Protein AF-0000000081546750 (afdb_homodimer)

InterPro domains:
  IPR004045 Glutathione S-transferase, N-terminal [PF13409] (2-62)
  IPR036249 Thioredoxin-like superfamily [SSF52833] (1-68)
  IPR036282 Glutathione S-transferase, C-terminal domain superfamily [SSF47616] (114-221)

Nearest PDB structures (foldseek):
  4g19-assembly2_C  TM=6.863E-01  e=5.633E-06  Phanerodontia chrysosporium
  4mk3-assembly1_A-2  TM=6.716E-01  e=5.794E-04  Cupriavidus metallidurans CH34
  3tou-assembly1_B  TM=6.528E-01  e=2.552E-03  Ralstonia solanacearum
  4ibp-assembly1_A  TM=6.244E-01  e=2.252E-02  Pseudomonas fluorescens PF5
  4g19-assembly2_C  TM=6.883E-01  e=5.184E-06  Phanerodontia chrysosporium

Solvent-accessible surface area (backbone atoms only — not comparable to full-atom values): 25036 Å² total; per-residue (Å²): 93,64,36,49,53,45,52,32,56,75,67,67,53,86,79,83,84,76,88,63,51,65,66,41,34,57,49,56,43,10,71,72,73,35,77,82,54,56,87,35,66,44,74,44,94,88,68,48,73,40,52,43,55,66,51,39,48,52,47,44,34,73,71,38,97,66,13,45,47,40,27,66,68,41,56,17,22,42,26,40,20,46,30,52,61,42,42,56,73,53,52,52,50,42,43,48,62,12,44,63,53,42,45,79,72,40,54,72,70,49,29,47,41,44,31,58,68,74,30,50,57,68,57,46,50,54,41,59,62,54,47,74,69,53,49,52,51,45,46,52,49,44,43,57,68,43,41,27,60,31,53,29,36,65,50,74,57,73,81,50,90,79,52,68,58,47,65,76,75,62,58,28,60,49,41,47,72,56,70,30,45,35,39,20,36,51,46,37,54,52,41,52,23,43,54,25,57,68,60,30,50,56,45,52,58,25,81,92,32,57,51,44,29,52,37,51,53,48,50,47,58,70,59,27,72,73,56,35,40,77,58,56,60,118,91,63,35,49,52,45,52,31,55,75,67,67,53,86,80,84,84,76,88,61,52,68,66,40,35,57,49,55,45,10,70,72,72,35,79,80,54,57,88,36,65,46,74,43,96,87,69,49,74,40,52,42,56,65,52,38,49,51,48,41,35,72,70,39,97,67,12,45,49,41,28,66,67,41,56,18,22,43,27,39,19,46,30,54,60,42,43,54,71,54,52,54,50,41,43,48,62,12,44,62,54,42,44,80,72,39,54,72,69,49,29,48,41,44,32,58,68,74,30,49,58,68,54,49,51,53,41,59,64,56,46,73,67,54,49,52,50,46,46,52,48,45,42,57,68,43,41,26,59,31,54,27,36,65,52,75,56,74,81,48,89,78,52,68,59,48,63,77,73,63,58,27,61,49,43,47,71,54,71,31,47,35,40,20,34,53,47,37,54,52,43,52,23,43,54,25,57,68,60,30,49,55,45,52,58,27,83,91,32,58,52,45,30,53,36,51,54,49,50,44,58,71,60,28,72,73,56,35,41,78,57,56,61,121

Foldseek 3Di:
DQLQVQLCVLQVHDDDDDDDAPVCCCPVVCVQANNPADPPWDQDPVRHIDGDSLRSLVCQLVPPPVSCQQQPVDPVSNVLLVCLLVLVLLVVLLCLQQVLLVLVVHDPVVNCCCDVVVNPVVSSVVSNPADPVRNVVSLVSNLVSCVVQLVQLPDAADPDVPPPQCVVVQAENVRDSDHHSSLSSVVVSLLSNLSPVVSSCCRQVPPVRPNSVSNNVVVDVSSDDVSCCVSRPD/DLLQVQLCVLQVHDDDDDDDAPVCCCPVVCVQANNPADPPWDQDPVRHIDGDSLRSLVCQLVPPPVSCQQQPVDPVSNVLLVCLLVLVLLVVLLCLQQVLLVLVVHDPVVNCCCDVPVNPVVSSVVSNPADPVRNVVSLVSNLVSCVVQLVQLPDAADPDVPPPQCVVVQAENVRDSDHHSSLSSVVVSLLSNLSPVVSSCCRQVPPVRPNSVSNNVVVDVSSDDVSCCVSRPD

Secondary structure (DSSP, 8-state):
-HHHHHHHHHTT---------HHIIIIIIHHHS-TT--S-EEEPTTS-EEESHHHHHHHHHHHSTTGGGGGTTSHHHHHHHHHHHT-HHHHHHHHHHHHHHHGGGS-HHHHHIIIIIIS-HHHHHHHHT--HHHHHHHHHHHHHHTHHHHHHHHSPPP--SS-TTGGG----TTSSSS--HHHHHHHHHHHHHTTSHHHHHHHHT-TT-HHHHHHHHHHHHHH-HHHHHHHH--/-HHHHHHHHHHT---------HHIIIIIIHHHS-TT--S-EEEPTTS-EEESHHHHHHHHHHHSTTGGGGGTTSHHHHHHHHHHHT-HHHHHHHHHHHHHHHGGGS-HHHHHIIIIIIS-HHHHHHHHT--HHHHHHHHHHHHHHTHHHHHHHHSPPP--TT-TTGGG----TTSSSS--HHHHHHHHHHHHHTTSHHHHHHHHT-TT-HHHHHHHHHHHHHH-HHHHHHHH--

Sequence (468 aa):
CVKTVVDLKLLGIKYTRERLTFLQVRNELAKKVAEDVTVPTLELPDGSYVRDSWKIAQWLAENHPQGQKIFGGSEAGKRLAIFVNSYAVLAADIAALSMPHIAPLLDEDSRDYFINKKLTKARFDQMASATPAQRSERIQQVIKNLGPMEMMLCLKPRAQATDAANASGVNWLAGGAEPTHADACLFGFYAFSRADPGACKAIWEADSLPNLGKWVRAMLEWMGPELAGDFVTACVKTVVDLKLLGIKYTRERLTFLQVRNELAKKVAEDVTVPTLELPDGSYVRDSWKIAQWLAENHPQGQKIFGGSEAGKRLAIFVNSYAVLAADIAALSMPHIAPLLDEDSRDYFINKKLTKARFDQMASATPAQRSERIQQVIKNLGPMEMMLCLKPRAQATDAANASGVNWLAGGAEPTHADACLFGFYAFSRADPGACKAIWEADSLPNLGKWVRAMLEWMGPELAGDFVTA

Structure (mmCIF, N/CA/C/O backbone):
data_AF-0000000081546750-model_v1
#
loop_
_entity.id
_entity.type
_entity.pdbx_description
1 polymer 'GST N-terminal domain-containing protein'
#
loop_
_atom_site.group_PDB
_atom_site.id
_atom_site.type_symbol
_atom_site.label_atom_id
_atom_site.label_alt_id
_atom_site.label_comp_id
_atom_site.label_asym_id
_atom_site.label_entity_id
_atom_site.label_seq_id
_atom_site.pdbx_PDB_ins_code
_atom_site.Cartn_x
_atom_site.Cartn_y
_atom_site.Cartn_z
_atom_site.occupancy
_atom_site.B_iso_or_equiv
_atom_site.auth_seq_id
_atom_site.auth_comp_id
_atom_site.auth_asym_id
_atom_site.auth_atom_id
_atom_site.pdbx_PDB_model_num
ATOM 1 N N . CYS A 1 1 ? 1.069 -19.234 -12.164 1 80.25 1 CYS A N 1
ATOM 2 C CA . CYS A 1 1 ? 1.201 -18.094 -11.258 1 80.25 1 CYS A CA 1
ATOM 3 C C . CYS A 1 1 ? 0.305 -18.266 -10.039 1 80.25 1 CYS A C 1
ATOM 5 O O . CYS A 1 1 ? -0.877 -18.578 -10.172 1 80.25 1 CYS A O 1
ATOM 7 N N . VAL A 1 2 ? 0.862 -18.25 -8.984 1 86.31 2 VAL A N 1
ATOM 8 C CA . VAL A 1 2 ? 0.226 -18.594 -7.715 1 86.31 2 VAL A CA 1
ATOM 9 C C . VAL A 1 2 ? -0.957 -17.672 -7.457 1 86.31 2 VAL A C 1
ATOM 11 O O . VAL A 1 2 ? -1.959 -18.078 -6.867 1 86.31 2 VAL A O 1
ATOM 14 N N . LYS A 1 3 ? -0.898 -16.469 -7.988 1 91.81 3 LYS A N 1
ATOM 15 C CA . LYS A 1 3 ? -1.98 -15.508 -7.762 1 91.81 3 LYS A CA 1
ATOM 16 C C . LYS A 1 3 ? -3.285 -16 -8.375 1 91.81 3 LYS A C 1
ATOM 18 O O . LYS A 1 3 ? -4.332 -15.984 -7.727 1 91.81 3 LYS A O 1
ATOM 23 N N . THR A 1 4 ? -3.18 -16.453 -9.594 1 90.12 4 THR A N 1
ATOM 24 C CA . THR A 1 4 ? -4.359 -16.953 -10.305 1 90.12 4 THR A CA 1
ATOM 25 C C . THR A 1 4 ? -4.898 -18.203 -9.633 1 90.12 4 THR A C 1
ATOM 27 O O . THR A 1 4 ? -6.113 -18.391 -9.531 1 90.12 4 THR A O 1
ATOM 30 N N . VAL A 1 5 ? -4.035 -19.031 -9.164 1 89.31 5 VAL A N 1
ATOM 31 C CA . VAL A 1 5 ? -4.438 -20.266 -8.492 1 89.31 5 VAL A CA 1
ATOM 32 C C . VAL A 1 5 ? -5.227 -19.938 -7.23 1 89.31 5 VAL A C 1
ATOM 34 O O . VAL A 1 5 ? -6.25 -20.562 -6.949 1 89.31 5 VAL A O 1
ATOM 37 N N . VAL A 1 6 ? -4.762 -18.984 -6.52 1 93 6 VAL A N 1
ATOM 38 C CA . VAL A 1 6 ? -5.457 -18.547 -5.32 1 93 6 VAL A CA 1
ATOM 39 C C . VAL A 1 6 ? -6.859 -18.062 -5.684 1 93 6 VAL A C 1
ATOM 41 O O . VAL A 1 6 ? -7.84 -18.422 -5.031 1 93 6 VAL A O 1
ATOM 44 N N . ASP A 1 7 ? -6.918 -17.25 -6.75 1 94.75 7 ASP A N 1
ATOM 45 C CA . ASP A 1 7 ? -8.195 -16.688 -7.172 1 94.75 7 ASP A CA 1
ATOM 46 C C . ASP A 1 7 ? -9.164 -17.781 -7.609 1 94.75 7 ASP A C 1
ATOM 48 O O . ASP A 1 7 ? -10.352 -17.734 -7.289 1 94.75 7 ASP A O 1
ATOM 52 N N . LEU A 1 8 ? -8.672 -18.75 -8.336 1 92.12 8 LEU A N 1
ATOM 53 C CA . LEU A 1 8 ? -9.516 -19.844 -8.805 1 92.12 8 LEU A CA 1
ATOM 54 C C . LEU A 1 8 ? -10.023 -20.688 -7.637 1 92.12 8 LEU A C 1
ATOM 56 O O . LEU A 1 8 ? -11.188 -21.094 -7.621 1 92.12 8 LEU A O 1
ATOM 60 N N . LYS A 1 9 ? -9.211 -20.938 -6.695 1 92.44 9 LYS A N 1
ATOM 61 C CA . LYS A 1 9 ? -9.633 -21.656 -5.5 1 92.44 9 LYS A CA 1
ATOM 62 C C . LYS A 1 9 ? -10.695 -20.875 -4.727 1 92.44 9 LYS A C 1
ATOM 64 O O . LYS A 1 9 ? -11.68 -21.453 -4.266 1 92.44 9 LYS A O 1
ATOM 69 N N . LEU A 1 10 ? -10.453 -19.609 -4.559 1 94.88 10 LEU A N 1
ATOM 70 C CA . LEU A 1 10 ? -11.391 -18.734 -3.861 1 94.88 10 LEU A CA 1
ATOM 71 C C . LEU A 1 10 ? -12.789 -18.859 -4.457 1 94.88 10 LEU A C 1
ATOM 73 O O . LEU A 1 10 ? -13.781 -18.859 -3.729 1 94.88 10 LEU A O 1
ATOM 77 N N . LEU A 1 11 ? -12.805 -19.016 -5.789 1 95.5 11 LEU A N 1
ATOM 78 C CA . LEU A 1 11 ? -14.086 -19.031 -6.484 1 95.5 11 LEU A CA 1
ATOM 79 C C . LEU A 1 11 ? -14.562 -20.453 -6.723 1 95.5 11 LEU A C 1
ATOM 81 O O . LEU A 1 11 ? -15.625 -20.672 -7.305 1 95.5 11 LEU A O 1
ATOM 85 N N . GLY A 1 12 ? -13.766 -21.422 -6.336 1 92.19 12 GLY A N 1
ATOM 86 C CA . GLY A 1 12 ? -14.125 -22.812 -6.504 1 92.19 12 GLY A CA 1
ATOM 87 C C . GLY A 1 12 ? -14.133 -23.266 -7.953 1 92.19 12 GLY A C 1
ATOM 88 O O . GLY A 1 12 ? -14.953 -24.094 -8.352 1 92.19 12 GLY A O 1
ATOM 89 N N . ILE A 1 13 ? -13.344 -22.641 -8.68 1 89.44 13 ILE A N 1
ATOM 90 C CA . ILE A 1 13 ? -13.297 -22.984 -10.102 1 89.44 13 ILE A CA 1
ATOM 91 C C . ILE A 1 13 ? -12.32 -24.141 -10.328 1 89.44 13 ILE A C 1
ATOM 93 O O . ILE A 1 13 ? -11.164 -24.062 -9.914 1 89.44 13 ILE A O 1
ATOM 97 N N . LYS A 1 14 ? -12.75 -25.172 -11 1 84.44 14 LYS A N 1
ATOM 98 C CA . LYS A 1 14 ? -11.875 -26.266 -11.391 1 84.44 14 LYS A CA 1
ATOM 99 C C . LYS A 1 14 ? -11.07 -25.906 -12.641 1 84.44 14 LYS A C 1
ATOM 101 O O . LYS A 1 14 ? -11.578 -25.234 -13.531 1 84.44 14 LYS A O 1
ATOM 106 N N . TYR A 1 15 ? -9.844 -26.25 -12.586 1 79.56 15 TYR A N 1
ATOM 107 C CA . TYR A 1 15 ? -8.992 -25.953 -13.727 1 79.56 15 TYR A CA 1
ATOM 108 C C . TYR A 1 15 ? -7.98 -27.062 -13.961 1 79.56 15 TYR A C 1
ATOM 110 O O . TYR A 1 15 ? -7.738 -27.891 -13.078 1 79.56 15 TYR A O 1
ATOM 118 N N . THR A 1 16 ? -7.613 -27.25 -15.234 1 76.19 16 THR A N 1
ATOM 119 C CA . THR A 1 16 ? -6.508 -28.141 -15.578 1 76.19 16 THR A CA 1
ATOM 120 C C . THR A 1 16 ? -5.223 -27.344 -15.797 1 76.19 16 THR A C 1
ATOM 122 O O . THR A 1 16 ? -5.246 -26.266 -16.391 1 76.19 16 THR A O 1
ATOM 125 N N . ARG A 1 17 ? -4.238 -27.797 -15.039 1 73.44 17 ARG A N 1
ATOM 126 C CA . ARG A 1 17 ? -2.953 -27.109 -15.141 1 73.44 17 ARG A CA 1
ATOM 127 C C . ARG A 1 17 ? -2.057 -27.781 -16.172 1 73.44 17 ARG A C 1
ATOM 129 O O . ARG A 1 17 ? -1.868 -29 -16.156 1 73.44 17 ARG A O 1
ATOM 136 N N . GLU A 1 18 ? -1.847 -27.031 -17.219 1 66.94 18 GLU A N 1
ATOM 137 C CA . GLU A 1 18 ? -0.829 -27.5 -18.156 1 66.94 18 GLU A CA 1
ATOM 138 C C . GLU A 1 18 ? 0.504 -26.797 -17.922 1 66.94 18 GLU A C 1
ATOM 140 O O . GLU A 1 18 ? 0.594 -25.578 -18.031 1 66.94 18 GLU A O 1
ATOM 145 N N . ARG A 1 19 ? 1.375 -27.516 -17.312 1 62.12 19 ARG A N 1
ATOM 146 C CA . ARG A 1 19 ? 2.705 -26.953 -17.078 1 62.12 19 ARG A CA 1
ATOM 147 C C . ARG A 1 19 ? 3.498 -26.875 -18.375 1 62.12 19 ARG A C 1
ATOM 149 O O . ARG A 1 19 ? 3.734 -27.891 -19.031 1 62.12 19 ARG A O 1
ATOM 156 N N . LEU A 1 20 ? 3.543 -25.703 -18.859 1 62.84 20 LEU A N 1
ATOM 157 C CA . LEU A 1 20 ? 4.332 -25.516 -20.078 1 62.84 20 LEU A CA 1
ATOM 158 C C . LEU A 1 20 ? 5.719 -24.969 -19.75 1 62.84 20 LEU A C 1
ATOM 160 O O . LEU A 1 20 ? 5.879 -24.203 -18.797 1 62.84 20 LEU A O 1
ATOM 164 N N . THR A 1 21 ? 6.676 -25.609 -20.359 1 58.59 21 THR A N 1
ATOM 165 C CA . THR A 1 21 ? 8.016 -25.047 -20.281 1 58.59 21 THR A CA 1
ATOM 166 C C . THR A 1 21 ? 8.078 -23.688 -20.938 1 58.59 21 THR A C 1
ATOM 168 O O . THR A 1 21 ? 7.145 -23.297 -21.656 1 58.59 21 THR A O 1
ATOM 171 N N . PHE A 1 22 ? 9 -22.891 -20.516 1 60.25 22 PHE A N 1
ATOM 172 C CA . PHE A 1 22 ? 9.195 -21.578 -21.109 1 60.25 22 PHE A CA 1
ATOM 173 C C . PHE A 1 22 ? 9.195 -21.672 -22.641 1 60.25 22 PHE A C 1
ATOM 175 O O . PHE A 1 22 ? 8.641 -20.812 -23.328 1 60.25 22 PHE A O 1
ATOM 182 N N . LEU A 1 23 ? 9.828 -22.766 -23.109 1 57.47 23 LEU A N 1
ATOM 183 C CA . LEU A 1 23 ? 9.883 -22.969 -24.547 1 57.47 23 LEU A CA 1
ATOM 184 C C . LEU A 1 23 ? 8.484 -23.234 -25.109 1 57.47 23 LEU A C 1
ATOM 186 O O . LEU A 1 23 ? 8.148 -22.75 -26.203 1 57.47 23 LEU A O 1
ATOM 190 N N . GLN A 1 24 ? 7.816 -23.938 -24.375 1 62 24 GLN A N 1
ATOM 191 C CA . GLN A 1 24 ? 6.457 -24.234 -24.828 1 62 24 GLN A CA 1
ATOM 192 C C . GLN A 1 24 ? 5.574 -22.984 -24.766 1 62 24 GLN A C 1
ATOM 194 O O . GLN A 1 24 ? 4.723 -22.781 -25.641 1 62 24 GLN A O 1
ATOM 199 N N . VAL A 1 25 ? 5.891 -22.172 -23.797 1 61.31 25 VAL A N 1
ATOM 200 C CA . VAL A 1 25 ? 5.156 -20.906 -23.688 1 61.31 25 VAL A CA 1
ATOM 201 C C . VAL A 1 25 ? 5.5 -20 -24.875 1 61.31 25 VAL A C 1
ATOM 203 O O . VAL A 1 25 ? 4.605 -19.484 -25.547 1 61.31 25 VAL A O 1
ATOM 206 N N . ARG A 1 26 ? 6.668 -19.859 -25.094 1 62.78 26 ARG A N 1
ATOM 207 C CA . ARG A 1 26 ? 7.141 -18.953 -26.141 1 62.78 26 ARG A CA 1
ATOM 208 C C . ARG A 1 26 ? 6.812 -19.484 -27.516 1 62.78 26 ARG A C 1
ATOM 210 O O . ARG A 1 26 ? 6.598 -18.719 -28.453 1 62.78 26 ARG A O 1
ATOM 217 N N . ASN A 1 27 ? 6.75 -20.75 -27.641 1 64 27 ASN A N 1
ATOM 218 C CA . ASN A 1 27 ? 6.512 -21.328 -28.953 1 64 27 ASN A CA 1
ATOM 219 C C . ASN A 1 27 ? 5.059 -21.766 -29.125 1 64 27 ASN A C 1
ATOM 221 O O . ASN A 1 27 ? 4.336 -21.219 -29.953 1 64 27 ASN A O 1
ATOM 225 N N . GLU A 1 28 ? 4.727 -22.625 -28.281 1 64.81 28 GLU A N 1
ATOM 226 C CA . GLU A 1 28 ? 3.4 -23.203 -28.469 1 64.81 28 GLU A CA 1
ATOM 227 C C . GLU A 1 28 ? 2.311 -22.234 -28 1 64.81 28 GLU A C 1
ATOM 229 O O . GLU A 1 28 ? 1.365 -21.953 -28.734 1 64.81 28 GLU A O 1
ATOM 234 N N . LEU A 1 29 ? 2.482 -21.766 -26.859 1 64.38 29 LEU A N 1
ATOM 235 C CA . LEU A 1 29 ? 1.467 -20.859 -26.312 1 64.38 29 LEU A CA 1
ATOM 236 C C . LEU A 1 29 ? 1.463 -19.531 -27.062 1 64.38 29 LEU A C 1
ATOM 238 O O . LEU A 1 29 ? 0.402 -18.953 -27.297 1 64.38 29 LEU A O 1
ATOM 242 N N . ALA A 1 30 ? 2.713 -19.094 -27.312 1 64.69 30 ALA A N 1
ATOM 243 C CA . ALA A 1 30 ? 2.832 -17.844 -28.062 1 64.69 30 ALA A CA 1
ATOM 244 C C . ALA A 1 30 ? 2.115 -17.922 -29.406 1 64.69 30 ALA A C 1
ATOM 246 O O . ALA A 1 30 ? 1.489 -16.953 -29.844 1 64.69 30 ALA A O 1
ATOM 247 N N . LYS A 1 31 ? 2.117 -19.062 -30 1 67.69 31 LYS A N 1
ATOM 248 C CA . LYS A 1 31 ? 1.461 -19.281 -31.297 1 67.69 31 LYS A CA 1
ATOM 249 C C . LYS A 1 31 ? -0.057 -19.297 -31.141 1 67.69 31 LYS A C 1
ATOM 251 O O . LYS A 1 31 ? -0.782 -18.859 -32.031 1 67.69 31 LYS A O 1
ATOM 256 N N . LYS A 1 32 ? -0.439 -19.688 -30 1 67 32 LYS A N 1
ATOM 257 C CA . LYS A 1 32 ? -1.871 -19.859 -29.781 1 67 32 LYS A CA 1
ATOM 258 C C . LYS A 1 32 ? -2.502 -18.578 -29.25 1 67 32 LYS A C 1
ATOM 260 O O . LYS A 1 32 ? -3.676 -18.297 -29.5 1 67 32 LYS A O 1
ATOM 265 N N . VAL A 1 33 ? -1.685 -17.828 -28.516 1 67.19 33 VAL A N 1
ATOM 266 C CA . VAL A 1 33 ? -2.248 -16.688 -27.797 1 67.19 33 VAL A CA 1
ATOM 267 C C . VAL A 1 33 ? -1.692 -15.391 -28.375 1 67.19 33 VAL A C 1
ATOM 269 O O . VAL A 1 33 ? -2.43 -14.602 -28.969 1 67.19 33 VAL A O 1
ATOM 272 N N . ALA A 1 34 ? -0.482 -15.016 -28.078 1 64.19 34 ALA A N 1
ATOM 273 C CA . ALA A 1 34 ? 0.216 -13.82 -28.562 1 64.19 34 ALA A CA 1
ATOM 274 C C . ALA A 1 34 ? 1.727 -13.977 -28.406 1 64.19 34 ALA A C 1
ATOM 276 O O . ALA A 1 34 ? 2.201 -14.703 -27.531 1 64.19 34 ALA A O 1
ATOM 277 N N . GLU A 1 35 ? 2.418 -13.43 -29.312 1 59.78 35 GLU A N 1
ATOM 278 C CA . GLU A 1 35 ? 3.875 -13.5 -29.344 1 59.78 35 GLU A CA 1
ATOM 279 C C . GLU A 1 35 ? 4.477 -13.141 -27.984 1 59.78 35 GLU A C 1
ATOM 281 O O . GLU A 1 35 ? 5.484 -13.711 -27.578 1 59.78 35 GLU A O 1
ATOM 286 N N . ASP A 1 36 ? 3.863 -12.234 -27.281 1 59.97 36 ASP A N 1
ATOM 287 C CA . ASP A 1 36 ? 4.441 -11.773 -26.031 1 59.97 36 ASP A CA 1
ATOM 288 C C . ASP A 1 36 ? 3.695 -12.359 -24.828 1 59.97 36 ASP A C 1
ATOM 290 O O . ASP A 1 36 ? 3.643 -11.75 -23.766 1 59.97 36 ASP A O 1
ATOM 294 N N . VAL A 1 37 ? 3.371 -13.562 -25.062 1 58.72 37 VAL A N 1
ATOM 295 C CA . VAL A 1 37 ? 2.537 -14.188 -24.047 1 58.72 37 VAL A CA 1
ATOM 296 C C . VAL A 1 37 ? 3.371 -14.484 -22.797 1 58.72 37 VAL A C 1
ATOM 298 O O . VAL A 1 37 ? 4.543 -14.852 -22.906 1 58.72 37 VAL A O 1
ATOM 301 N N . THR A 1 38 ? 2.9 -14.016 -21.703 1 62.38 38 THR A N 1
ATOM 302 C CA . THR A 1 38 ? 3.5 -14.344 -20.422 1 62.38 38 THR A CA 1
ATOM 303 C C . THR A 1 38 ? 2.59 -15.273 -19.609 1 62.38 38 THR A C 1
ATOM 305 O O . THR A 1 38 ? 1.463 -15.555 -20.031 1 62.38 38 THR A O 1
ATOM 308 N N . VAL A 1 39 ? 3.193 -16.125 -18.766 1 65.31 39 VAL A N 1
ATOM 309 C CA . VAL A 1 39 ? 2.404 -16.891 -17.812 1 65.31 39 VAL A CA 1
ATOM 310 C C . VAL A 1 39 ? 2.156 -16.047 -16.562 1 65.31 39 VAL A C 1
ATOM 312 O O . VAL A 1 39 ? 2.998 -15.234 -16.172 1 65.31 39 VAL A O 1
ATOM 315 N N . PRO A 1 40 ? 0.88 -16.062 -16.172 1 71 40 PRO A N 1
ATOM 316 C CA . PRO A 1 40 ? -0.185 -17.031 -16.422 1 71 40 PRO A CA 1
ATOM 317 C C . PRO A 1 40 ? -1.116 -16.625 -17.547 1 71 40 PRO A C 1
ATOM 319 O O . PRO A 1 40 ? -1.312 -15.438 -17.797 1 71 40 PRO A O 1
ATOM 322 N N . THR A 1 41 ? -1.528 -17.609 -18.281 1 72.12 41 THR A N 1
ATOM 323 C CA . THR A 1 41 ? -2.561 -17.469 -19.297 1 72.12 41 THR A CA 1
ATOM 324 C C . THR A 1 41 ? -3.732 -18.406 -19.031 1 72.12 41 THR A C 1
ATOM 326 O O . THR A 1 41 ? -3.533 -19.594 -18.797 1 72.12 41 THR A O 1
ATOM 329 N N . LEU A 1 42 ? -4.898 -17.844 -18.922 1 75.31 42 LEU A N 1
ATOM 330 C CA . LEU A 1 42 ? -6.121 -18.609 -18.703 1 75.31 42 LEU A CA 1
ATOM 331 C C . LEU A 1 42 ? -6.883 -18.812 -20.016 1 75.31 42 LEU A C 1
ATOM 333 O O . LEU A 1 42 ? -7.176 -17.828 -20.719 1 75.31 42 LEU A O 1
ATOM 337 N N . GLU A 1 43 ? -7.074 -19.953 -20.391 1 78 43 GLU A N 1
ATOM 338 C CA . GLU A 1 43 ? -7.957 -20.266 -21.516 1 78 43 GLU A CA 1
ATOM 339 C C . GLU A 1 43 ? -9.398 -20.422 -21.047 1 78 43 GLU A C 1
ATOM 341 O O . GLU A 1 43 ? -9.688 -21.219 -20.156 1 78 43 GLU A O 1
ATOM 346 N N . LEU A 1 44 ? -10.234 -19.594 -21.625 1 78.81 44 LEU A N 1
ATOM 347 C CA . LEU A 1 44 ? -11.648 -19.594 -21.266 1 78.81 44 LEU A CA 1
ATOM 348 C C . LEU A 1 44 ? -12.406 -20.641 -22.078 1 78.81 44 LEU A C 1
ATOM 350 O O . LEU A 1 44 ? -11.898 -21.141 -23.094 1 78.81 44 LEU A O 1
ATOM 354 N N . PRO A 1 45 ? -13.57 -20.984 -21.609 1 75.5 45 PRO A N 1
ATOM 355 C CA . PRO A 1 45 ? -14.352 -22 -22.328 1 75.5 45 PRO A CA 1
ATOM 356 C C . PRO A 1 45 ? -14.672 -21.594 -23.766 1 75.5 45 PRO A C 1
ATOM 358 O O . PRO A 1 45 ? -14.82 -22.469 -24.625 1 75.5 45 PRO A O 1
ATOM 361 N N . ASP A 1 46 ? -14.773 -20.359 -24.031 1 78.06 46 ASP A N 1
ATOM 362 C CA . ASP A 1 46 ? -15.117 -19.906 -25.375 1 78.06 46 ASP A CA 1
ATOM 363 C C . ASP A 1 46 ? -13.883 -19.859 -26.281 1 78.06 46 ASP A C 1
ATOM 365 O O . ASP A 1 46 ? -13.969 -19.469 -27.438 1 78.06 46 ASP A O 1
ATOM 369 N N . GLY A 1 47 ? -12.766 -20.266 -25.719 1 77.31 47 GLY A N 1
ATOM 370 C CA . GLY A 1 47 ? -11.547 -20.344 -26.5 1 77.31 47 GLY A CA 1
ATOM 371 C C . GLY A 1 47 ? -10.688 -19.109 -26.406 1 77.31 47 GLY A C 1
ATOM 372 O O . GLY A 1 47 ? -9.555 -19.078 -26.891 1 77.31 47 GLY A O 1
ATOM 373 N N . SER A 1 48 ? -11.188 -18.125 -25.781 1 80 48 SER A N 1
ATOM 374 C CA . SER A 1 48 ? -10.398 -16.906 -25.641 1 80 48 SER A CA 1
ATOM 375 C C . SER A 1 48 ? -9.406 -17.016 -24.484 1 80 48 SER A C 1
ATOM 377 O O . SER A 1 48 ? -9.484 -17.953 -23.688 1 80 48 SER A O 1
ATOM 379 N N . TYR A 1 49 ? -8.406 -16.156 -24.547 1 80.38 49 TYR A N 1
ATOM 380 C CA . TYR A 1 49 ? -7.352 -16.203 -23.531 1 80.38 49 TYR A CA 1
ATOM 381 C C . TYR A 1 49 ? -7.277 -14.891 -22.766 1 80.38 49 TYR A C 1
ATOM 383 O O . TYR A 1 49 ? -7.504 -13.812 -23.328 1 80.38 49 TYR A O 1
ATOM 391 N N . VAL A 1 50 ? -7.145 -15.07 -21.5 1 80.19 50 VAL A N 1
ATOM 392 C CA . VAL A 1 50 ? -6.84 -13.914 -20.656 1 80.19 50 VAL A CA 1
ATOM 393 C C . VAL A 1 50 ? -5.457 -14.086 -20.031 1 80.19 50 VAL A C 1
ATOM 395 O O . VAL A 1 50 ? -5.164 -15.117 -19.438 1 80.19 50 VAL A O 1
ATOM 398 N N . ARG A 1 51 ? -4.695 -13.047 -20.297 1 82.31 51 ARG A N 1
ATOM 399 C CA . ARG A 1 51 ? -3.326 -13.086 -19.781 1 82.31 51 ARG A CA 1
ATOM 400 C C . ARG A 1 51 ? -3.121 -12.062 -18.672 1 82.31 51 ARG A C 1
ATOM 402 O O . ARG A 1 51 ? -3.914 -11.133 -18.531 1 82.31 51 ARG A O 1
ATOM 409 N N . ASP A 1 52 ? -2.127 -12.32 -17.906 1 84.44 52 ASP A N 1
ATOM 410 C CA . ASP A 1 52 ? -1.775 -11.398 -16.828 1 84.44 52 ASP A CA 1
ATOM 411 C C . ASP A 1 52 ? -2.635 -11.648 -15.594 1 84.44 52 ASP A C 1
ATOM 413 O O . ASP A 1 52 ? -3.865 -11.602 -15.672 1 84.44 52 ASP A O 1
ATOM 417 N N . SER A 1 53 ? -1.982 -11.891 -14.594 1 87.56 53 SER A N 1
ATOM 418 C CA . SER A 1 53 ? -2.678 -12.297 -13.375 1 87.56 53 SER A CA 1
ATOM 419 C C . SER A 1 53 ? -3.652 -11.219 -12.914 1 87.56 53 SER A C 1
ATOM 421 O O . SER A 1 53 ? -4.703 -11.531 -12.344 1 87.56 53 SER A O 1
ATOM 423 N N . TRP A 1 54 ? -3.322 -9.938 -13.133 1 90.81 54 TRP A N 1
ATOM 424 C CA . TRP A 1 54 ? -4.223 -8.859 -12.75 1 90.81 54 TRP A CA 1
ATOM 425 C C . TRP A 1 54 ? -5.449 -8.828 -13.656 1 90.81 54 TRP A C 1
ATOM 427 O O . TRP A 1 54 ? -6.578 -8.688 -13.172 1 90.81 54 TRP A O 1
ATOM 437 N N . LYS A 1 55 ? -5.195 -8.969 -14.898 1 89.56 55 LYS A N 1
ATOM 438 C CA . LYS A 1 55 ? -6.301 -8.984 -15.852 1 89.56 55 LYS A CA 1
ATOM 439 C C . LYS A 1 55 ? -7.215 -10.188 -15.617 1 89.56 55 LYS A C 1
ATOM 441 O O . LYS A 1 55 ? -8.438 -10.078 -15.766 1 89.56 55 LYS A O 1
ATOM 446 N N . ILE A 1 56 ? -6.594 -11.281 -15.312 1 90.94 56 ILE A N 1
ATOM 447 C CA . ILE A 1 56 ? -7.375 -12.477 -15.008 1 90.94 56 ILE A CA 1
ATOM 448 C C . ILE A 1 56 ? -8.242 -12.227 -13.773 1 90.94 56 ILE A C 1
ATOM 450 O O . ILE A 1 56 ? -9.43 -12.547 -13.766 1 90.94 56 ILE A O 1
ATOM 454 N N . ALA A 1 57 ? -7.664 -11.648 -12.766 1 94.19 57 ALA A N 1
ATOM 455 C CA . ALA A 1 57 ? -8.406 -11.32 -11.547 1 94.19 57 ALA A CA 1
ATOM 456 C C . ALA A 1 57 ? -9.578 -10.391 -11.844 1 94.19 57 ALA A C 1
ATOM 458 O O . ALA A 1 57 ? -10.688 -10.609 -11.352 1 94.19 57 ALA A O 1
ATOM 459 N N . GLN A 1 58 ? -9.32 -9.383 -12.672 1 92.94 58 GLN A N 1
ATOM 460 C CA . GLN A 1 58 ? -10.375 -8.445 -13.047 1 92.94 58 GLN A CA 1
ATOM 461 C C . GLN A 1 58 ? -11.477 -9.156 -13.828 1 92.94 58 GLN A C 1
ATOM 463 O O . GLN A 1 58 ? -12.664 -8.898 -13.602 1 92.94 58 GLN A O 1
ATOM 468 N N . TRP A 1 59 ? -11.047 -10 -14.727 1 91.56 59 TRP A N 1
ATOM 469 C CA . TRP A 1 59 ? -12.016 -10.742 -15.523 1 91.56 59 TRP A CA 1
ATOM 470 C C . TRP A 1 59 ? -12.891 -11.625 -14.641 1 91.56 59 TRP A C 1
ATOM 472 O O . TRP A 1 59 ? -14.117 -11.648 -14.789 1 91.56 59 TRP A O 1
ATOM 482 N N . LEU A 1 60 ? -12.305 -12.367 -13.727 1 93.25 60 LEU A N 1
ATOM 483 C CA . LEU A 1 60 ? -13.031 -13.227 -12.805 1 93.25 60 LEU A CA 1
ATOM 484 C C . LEU A 1 60 ? -14 -12.414 -11.953 1 93.25 60 LEU A C 1
ATOM 486 O O . LEU A 1 60 ? -15.141 -12.836 -11.719 1 93.25 60 LEU A O 1
ATOM 490 N N . ALA A 1 61 ? -13.523 -11.266 -11.5 1 94.19 61 ALA A N 1
ATOM 491 C CA . ALA A 1 61 ? -14.352 -10.383 -10.68 1 94.19 61 ALA A CA 1
ATOM 492 C C . ALA A 1 61 ? -15.602 -9.945 -11.438 1 94.19 61 ALA A C 1
ATOM 494 O O . ALA A 1 61 ? -16.688 -9.828 -10.844 1 94.19 61 ALA A O 1
ATOM 495 N N . GLU A 1 62 ? -15.438 -9.742 -12.695 1 91.44 62 GLU A N 1
ATOM 496 C CA . GLU A 1 62 ? -16.516 -9.188 -13.508 1 91.44 62 GLU A CA 1
ATOM 497 C C . GLU A 1 62 ? -17.422 -10.297 -14.055 1 91.44 62 GLU A C 1
ATOM 499 O O . GLU A 1 62 ? -18.609 -10.078 -14.266 1 91.44 62 GLU A O 1
ATOM 504 N N . ASN A 1 63 ? -16.906 -11.531 -14.211 1 91.31 63 ASN A N 1
ATOM 505 C CA . ASN A 1 63 ? -17.625 -12.508 -15.023 1 91.31 63 ASN A CA 1
ATOM 506 C C . ASN A 1 63 ? -18.062 -13.719 -14.203 1 91.31 63 ASN A C 1
ATOM 508 O O . ASN A 1 63 ? -18.828 -14.562 -14.68 1 91.31 63 ASN A O 1
ATOM 512 N N . HIS A 1 64 ? -17.688 -13.844 -13.023 1 92.56 64 HIS A N 1
ATOM 513 C CA . HIS A 1 64 ? -18.109 -14.93 -12.148 1 92.56 64 HIS A CA 1
ATOM 514 C C . HIS A 1 64 ? -19.219 -14.484 -11.203 1 92.56 64 HIS A C 1
ATOM 516 O O . HIS A 1 64 ? -19.172 -13.367 -10.672 1 92.56 64 HIS A O 1
ATOM 522 N N . PRO A 1 65 ? -20.156 -15.297 -10.945 1 94.38 65 PRO A N 1
ATOM 523 C CA . PRO A 1 65 ? -21.25 -14.922 -10.055 1 94.38 65 PRO A CA 1
ATOM 524 C C . PRO A 1 65 ? -20.766 -14.508 -8.672 1 94.38 65 PRO A C 1
ATOM 526 O O . PRO A 1 65 ? -21.375 -13.641 -8.031 1 94.38 65 PRO A O 1
ATOM 529 N N . GLN A 1 66 ? -19.734 -15.094 -8.172 1 95.56 66 GLN A N 1
ATOM 530 C CA . GLN A 1 66 ? -19.141 -14.734 -6.887 1 95.56 66 GLN A CA 1
ATOM 531 C C . GLN A 1 66 ? -17.859 -13.945 -7.07 1 95.56 66 GLN A C 1
ATOM 533 O O . GLN A 1 66 ? -16.984 -13.945 -6.191 1 95.56 66 GLN A O 1
ATOM 538 N N . GLY A 1 67 ? -17.703 -13.289 -8.148 1 95.12 67 GLY A N 1
ATOM 539 C CA . GLY A 1 67 ? -16.469 -12.602 -8.508 1 95.12 67 GLY A CA 1
ATOM 540 C C . GLY A 1 67 ? -16.109 -11.477 -7.555 1 95.12 67 GLY A C 1
ATOM 541 O O . GLY A 1 67 ? -14.953 -11.086 -7.453 1 95.12 67 GLY A O 1
ATOM 542 N N . GLN A 1 68 ? -17.156 -10.953 -6.898 1 92.88 68 GLN A N 1
ATOM 543 C CA . GLN A 1 68 ? -16.906 -9.852 -5.969 1 92.88 68 GLN A CA 1
ATOM 544 C C . GLN A 1 68 ? -15.953 -10.273 -4.855 1 92.88 68 GLN A C 1
ATOM 546 O O . GLN A 1 68 ? -15.297 -9.43 -4.238 1 92.88 68 GLN A O 1
ATOM 551 N N . LYS A 1 69 ? -15.812 -11.586 -4.641 1 94.75 69 LYS A N 1
ATOM 552 C CA . LYS A 1 69 ? -14.938 -12.102 -3.594 1 94.75 69 LYS A CA 1
ATOM 553 C C . LYS A 1 69 ? -13.469 -11.82 -3.912 1 94.75 69 LYS A C 1
ATOM 555 O O . LYS A 1 69 ? -12.641 -11.727 -3.008 1 94.75 69 LYS A O 1
ATOM 560 N N . ILE A 1 70 ? -13.164 -11.68 -5.211 1 96.69 70 ILE A N 1
ATOM 561 C CA . ILE A 1 70 ? -11.789 -11.492 -5.66 1 96.69 70 ILE A CA 1
ATOM 562 C C . ILE A 1 70 ? -11.188 -10.266 -4.977 1 96.69 70 ILE A C 1
ATOM 564 O O . ILE A 1 70 ? -10.062 -10.32 -4.48 1 96.69 70 ILE A O 1
ATOM 568 N N . PHE A 1 71 ? -12.023 -9.234 -4.941 1 95.38 71 PHE A N 1
ATOM 569 C CA . PHE A 1 71 ? -11.531 -7.984 -4.371 1 95.38 71 PHE A CA 1
ATOM 570 C C . PHE A 1 71 ? -12.258 -7.656 -3.07 1 95.38 71 PHE A C 1
ATOM 572 O O . PHE A 1 71 ? -12.352 -6.488 -2.686 1 95.38 71 PHE A O 1
ATOM 579 N N . GLY A 1 72 ? -12.828 -8.656 -2.436 1 91.69 72 GLY A N 1
ATOM 580 C CA . GLY A 1 72 ? -13.445 -8.484 -1.131 1 91.69 72 GLY A CA 1
ATOM 581 C C . GLY A 1 72 ? -14.734 -7.68 -1.18 1 91.69 72 GLY A C 1
ATOM 582 O O . GLY A 1 72 ? -15.125 -7.062 -0.186 1 91.69 72 GLY A O 1
ATOM 583 N N . GLY A 1 73 ? -15.328 -7.523 -2.35 1 89.75 73 GLY A N 1
ATOM 584 C CA . GLY A 1 73 ? -16.656 -6.934 -2.492 1 89.75 73 GLY A CA 1
ATOM 585 C C . GLY A 1 73 ? -16.641 -5.418 -2.436 1 89.75 73 GLY A C 1
ATOM 586 O O . GLY A 1 73 ? -17.672 -4.789 -2.205 1 89.75 73 GLY A O 1
ATOM 587 N N . SER A 1 74 ? -15.477 -4.777 -2.6 1 88.88 74 SER A N 1
ATOM 588 C CA . SER A 1 74 ? -15.422 -3.322 -2.506 1 88.88 74 SER A CA 1
ATOM 589 C C . SER A 1 74 ? -14.367 -2.744 -3.445 1 88.88 74 SER A C 1
ATOM 591 O O . SER A 1 74 ? -13.414 -3.432 -3.811 1 88.88 74 SER A O 1
ATOM 593 N N . GLU A 1 75 ? -14.562 -1.482 -3.811 1 91.31 75 GLU A N 1
ATOM 594 C CA . GLU A 1 75 ? -13.578 -0.76 -4.605 1 91.31 75 GLU A CA 1
ATOM 595 C C . GLU A 1 75 ? -12.258 -0.613 -3.844 1 91.31 75 GLU A C 1
ATOM 597 O O . GLU A 1 75 ? -11.18 -0.739 -4.426 1 91.31 75 GLU A O 1
ATOM 602 N N . ALA A 1 76 ? -12.391 -0.401 -2.586 1 92.19 76 ALA A N 1
ATOM 603 C CA . ALA A 1 76 ? -11.195 -0.284 -1.758 1 92.19 76 ALA A CA 1
ATOM 604 C C . ALA A 1 76 ? -10.383 -1.578 -1.776 1 92.19 76 ALA A C 1
ATOM 606 O O . ALA A 1 76 ? -9.148 -1.547 -1.778 1 92.19 76 ALA A O 1
ATOM 607 N N . GLY A 1 77 ? -11.109 -2.67 -1.773 1 94.5 77 GLY A N 1
ATOM 608 C CA . GLY A 1 77 ? -10.43 -3.953 -1.867 1 94.5 77 GLY A CA 1
ATOM 609 C C . GLY A 1 77 ? -9.641 -4.117 -3.154 1 94.5 77 GLY A C 1
ATOM 610 O O . GLY A 1 77 ? -8.547 -4.684 -3.15 1 94.5 77 GLY A O 1
ATOM 611 N N . LYS A 1 78 ? -10.227 -3.631 -4.211 1 94.44 78 LYS A N 1
ATOM 612 C CA . LYS A 1 78 ? -9.547 -3.666 -5.5 1 94.44 78 LYS A CA 1
ATOM 613 C C . LYS A 1 78 ? -8.305 -2.779 -5.492 1 94.44 78 LYS A C 1
ATOM 615 O O . LYS A 1 78 ? -7.246 -3.182 -5.977 1 94.44 78 LYS A O 1
ATOM 620 N N . ARG A 1 79 ? -8.414 -1.642 -4.93 1 94.38 79 ARG A N 1
ATOM 621 C CA . ARG A 1 79 ? -7.293 -0.716 -4.824 1 94.38 79 ARG A CA 1
ATOM 622 C C . ARG A 1 79 ? -6.199 -1.281 -3.924 1 94.38 79 ARG A C 1
ATOM 624 O O . ARG A 1 79 ? -5.008 -1.134 -4.215 1 94.38 79 ARG A O 1
ATOM 631 N N . LEU A 1 80 ? -6.625 -1.901 -2.885 1 95 80 LEU A N 1
ATOM 632 C CA . LEU A 1 80 ? -5.664 -2.553 -1.997 1 95 80 LEU A CA 1
ATOM 633 C C . LEU A 1 80 ? -4.875 -3.623 -2.742 1 95 80 LEU A C 1
ATOM 635 O O . LEU A 1 80 ? -3.654 -3.711 -2.602 1 95 80 LEU A O 1
ATOM 639 N N . ALA A 1 81 ? -5.547 -4.402 -3.508 1 95.94 81 ALA A N 1
ATOM 640 C CA . ALA A 1 81 ? -4.906 -5.477 -4.262 1 95.94 81 ALA A CA 1
ATOM 641 C C . ALA A 1 81 ? -3.879 -4.926 -5.246 1 95.94 81 ALA A C 1
ATOM 643 O O . ALA A 1 81 ? -2.77 -5.449 -5.355 1 95.94 81 ALA A O 1
ATOM 644 N N . ILE A 1 82 ? -4.27 -3.869 -5.934 1 93.75 82 ILE A N 1
ATOM 645 C CA . ILE A 1 82 ? -3.342 -3.336 -6.926 1 93.75 82 ILE A CA 1
ATOM 646 C C . ILE A 1 82 ? -2.148 -2.693 -6.223 1 93.75 82 ILE A C 1
ATOM 648 O O . ILE A 1 82 ? -1.029 -2.713 -6.742 1 93.75 82 ILE A O 1
ATOM 652 N N . PHE A 1 83 ? -2.371 -2.139 -5.07 1 93.5 83 PHE A N 1
ATOM 653 C CA . PHE A 1 83 ? -1.274 -1.588 -4.281 1 93.5 83 PHE A CA 1
ATOM 654 C C . PHE A 1 83 ? -0.267 -2.674 -3.926 1 93.5 83 PHE A C 1
ATOM 656 O O . PHE A 1 83 ? 0.932 -2.523 -4.172 1 93.5 83 PHE A O 1
ATOM 663 N N . VAL A 1 84 ? -0.752 -3.783 -3.391 1 94.12 84 VAL A N 1
ATOM 664 C CA . VAL A 1 84 ? 0.128 -4.879 -3.002 1 94.12 84 VAL A CA 1
ATOM 665 C C . VAL A 1 84 ? 0.824 -5.445 -4.238 1 94.12 84 VAL A C 1
ATOM 667 O O . VAL A 1 84 ? 2.027 -5.719 -4.211 1 94.12 84 VAL A O 1
ATOM 670 N N . ASN A 1 85 ? 0.067 -5.539 -5.301 1 92.06 85 ASN A N 1
ATOM 671 C CA . ASN A 1 85 ? 0.595 -6.09 -6.543 1 92.06 85 ASN A CA 1
ATOM 672 C C . ASN A 1 85 ? 1.713 -5.223 -7.113 1 92.06 85 ASN A C 1
ATOM 674 O O . ASN A 1 85 ? 2.621 -5.73 -7.773 1 92.06 85 ASN A O 1
ATOM 678 N N . SER A 1 86 ? 1.639 -3.955 -6.852 1 89.44 86 SER A N 1
ATOM 679 C CA . SER A 1 86 ? 2.555 -3.012 -7.488 1 89.44 86 SER A CA 1
ATOM 680 C C . SER A 1 86 ? 3.645 -2.562 -6.52 1 89.44 86 SER A C 1
ATOM 682 O O . SER A 1 86 ? 4.316 -1.557 -6.758 1 89.44 86 SER A O 1
ATOM 684 N N . TYR A 1 87 ? 3.732 -3.244 -5.43 1 87.69 87 TYR A N 1
ATOM 685 C CA . TYR A 1 87 ? 4.73 -2.887 -4.43 1 87.69 87 TYR A CA 1
ATOM 686 C C . TYR A 1 87 ? 6.137 -3.189 -4.926 1 87.69 87 TYR A C 1
ATOM 688 O O . TYR A 1 87 ? 6.789 -4.121 -4.441 1 87.69 87 TYR A O 1
ATOM 696 N N . ALA A 1 88 ? 6.734 -2.375 -5.75 1 78.81 88 ALA A N 1
ATOM 697 C CA . ALA A 1 88 ? 7.941 -2.588 -6.547 1 78.81 88 ALA A CA 1
ATOM 698 C C . ALA A 1 88 ? 9.164 -2.771 -5.652 1 78.81 88 ALA A C 1
ATOM 700 O O . ALA A 1 88 ? 10.086 -3.51 -6 1 78.81 88 ALA A O 1
ATOM 701 N N . VAL A 1 89 ? 9.156 -2.1 -4.586 1 82 89 VAL A N 1
ATOM 702 C CA . VAL A 1 89 ? 10.328 -2.17 -3.711 1 82 89 VAL A CA 1
ATOM 703 C C . VAL A 1 89 ? 10.477 -3.588 -3.17 1 82 89 VAL A C 1
ATOM 705 O O . VAL A 1 89 ? 11.602 -4.09 -3.039 1 82 89 VAL A O 1
ATOM 708 N N . LEU A 1 90 ? 9.398 -4.219 -2.889 1 87.81 90 LEU A N 1
ATOM 709 C CA . LEU A 1 90 ? 9.438 -5.598 -2.414 1 87.81 90 LEU A CA 1
ATOM 710 C C . LEU A 1 90 ? 9.875 -6.543 -3.527 1 87.81 90 LEU A C 1
ATOM 712 O O . LEU A 1 90 ? 10.711 -7.422 -3.309 1 87.81 90 LEU A O 1
ATOM 716 N N . ALA A 1 91 ? 9.359 -6.297 -4.699 1 85.06 91 ALA A N 1
ATOM 717 C CA . ALA A 1 91 ? 9.633 -7.16 -5.844 1 85.06 91 ALA A CA 1
ATOM 718 C C . ALA A 1 91 ? 11.117 -7.172 -6.18 1 85.06 91 ALA A C 1
ATOM 720 O O . ALA A 1 91 ? 11.703 -8.234 -6.395 1 85.06 91 ALA A O 1
ATOM 721 N N . ALA A 1 92 ? 11.695 -6 -6.16 1 83.69 92 ALA A N 1
ATOM 722 C CA . ALA A 1 92 ? 13.102 -5.875 -6.559 1 83.69 92 ALA A CA 1
ATOM 723 C C . ALA A 1 92 ? 14.016 -6.598 -5.578 1 83.69 92 ALA A C 1
ATOM 725 O O . ALA A 1 92 ? 14.914 -7.34 -5.988 1 83.69 92 ALA A O 1
ATOM 726 N N . ASP A 1 93 ? 13.789 -6.395 -4.309 1 90 93 ASP A N 1
ATOM 727 C CA . ASP A 1 93 ? 14.648 -6.996 -3.297 1 90 93 ASP A CA 1
ATOM 728 C C . ASP A 1 93 ? 14.453 -8.508 -3.242 1 90 93 ASP A C 1
ATOM 730 O O . ASP A 1 93 ? 15.422 -9.266 -3.123 1 90 93 ASP A O 1
ATOM 734 N N . ILE A 1 94 ? 13.258 -8.984 -3.393 1 91.06 94 ILE A N 1
ATOM 735 C CA . ILE A 1 94 ? 12.984 -10.422 -3.381 1 91.06 94 ILE A CA 1
ATOM 736 C C . ILE A 1 94 ? 13.578 -11.07 -4.629 1 91.06 94 ILE A C 1
ATOM 738 O O . ILE A 1 94 ? 14.156 -12.156 -4.559 1 91.06 94 ILE A O 1
ATOM 742 N N . ALA A 1 95 ? 13.438 -10.367 -5.73 1 84.88 95 ALA A N 1
ATOM 743 C CA . ALA A 1 95 ? 14.031 -10.875 -6.965 1 84.88 95 ALA A CA 1
ATOM 744 C C . ALA A 1 95 ? 15.547 -11.016 -6.832 1 84.88 95 ALA A C 1
ATOM 746 O O . ALA A 1 95 ? 16.125 -12.023 -7.25 1 84.88 95 ALA A O 1
ATOM 747 N N . ALA A 1 96 ? 16.172 -10.039 -6.27 1 86.88 96 ALA A N 1
ATOM 748 C CA . ALA A 1 96 ? 17.625 -10.047 -6.098 1 86.88 96 ALA A CA 1
ATOM 749 C C . ALA A 1 96 ? 18.078 -11.219 -5.23 1 86.88 96 ALA A C 1
ATOM 751 O O . ALA A 1 96 ? 19.156 -11.773 -5.438 1 86.88 96 ALA A O 1
ATOM 752 N N . LEU A 1 97 ? 17.266 -11.625 -4.309 1 90 97 LEU A N 1
ATOM 753 C CA . LEU A 1 97 ? 17.594 -12.719 -3.4 1 90 97 LEU A CA 1
ATOM 754 C C . LEU A 1 97 ? 17.281 -14.07 -4.043 1 90 97 LEU A C 1
ATOM 756 O O . LEU A 1 97 ? 18 -15.039 -3.828 1 90 97 LEU A O 1
ATOM 760 N N . SER A 1 98 ? 16.266 -14.109 -4.883 1 87.69 98 SER A N 1
ATOM 761 C CA . SER A 1 98 ? 15.703 -15.375 -5.348 1 87.69 98 SER A CA 1
ATOM 762 C C . SER A 1 98 ? 16.281 -15.758 -6.711 1 87.69 98 SER A C 1
ATOM 764 O O . SER A 1 98 ? 16.547 -16.938 -6.961 1 87.69 98 SER A O 1
ATOM 766 N N . MET A 1 99 ? 16.516 -14.805 -7.543 1 82.5 99 MET A N 1
ATOM 767 C CA . MET A 1 99 ? 16.844 -15.07 -8.938 1 82.5 99 MET A CA 1
ATOM 768 C C . MET A 1 99 ? 18.141 -15.883 -9.055 1 82.5 99 MET A C 1
ATOM 770 O O . MET A 1 99 ? 18.234 -16.797 -9.875 1 82.5 99 MET A O 1
ATOM 774 N N . PRO A 1 100 ? 19.156 -15.578 -8.266 1 83 100 PRO A N 1
ATOM 775 C CA . PRO A 1 100 ? 20.391 -16.359 -8.359 1 83 100 PRO A CA 1
ATOM 776 C C . PRO A 1 100 ? 20.156 -17.844 -8.086 1 83 100 PRO A C 1
ATOM 778 O O . PRO A 1 100 ? 20.938 -18.688 -8.523 1 83 100 PRO A O 1
ATOM 781 N N . HIS A 1 101 ? 19.094 -18.172 -7.418 1 83.44 101 HIS A N 1
ATOM 782 C CA . HIS A 1 101 ? 18.797 -19.547 -7.078 1 83.44 101 HIS A CA 1
ATOM 783 C C . HIS A 1 101 ? 17.906 -20.203 -8.133 1 83.44 101 HIS A C 1
ATOM 785 O O . HIS A 1 101 ? 17.828 -21.422 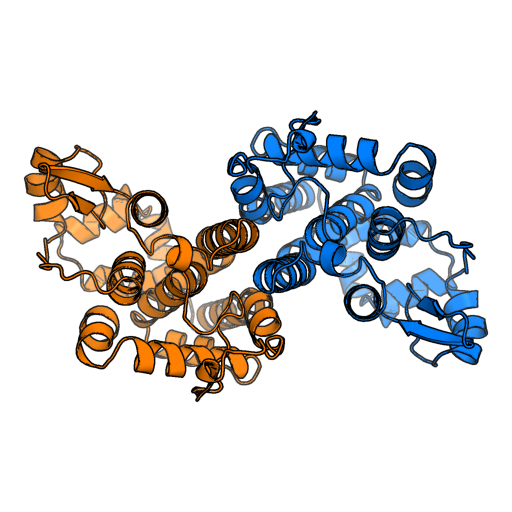-8.211 1 83.44 101 HIS A O 1
ATOM 791 N N . ILE A 1 102 ? 17.266 -19.359 -8.891 1 77.38 102 ILE A N 1
ATOM 792 C CA . ILE A 1 102 ? 16.312 -19.859 -9.883 1 77.38 102 ILE A CA 1
ATOM 793 C C . ILE A 1 102 ? 17.016 -20.047 -11.227 1 77.38 102 ILE A C 1
ATOM 795 O O . ILE A 1 102 ? 16.75 -21.031 -11.93 1 77.38 102 ILE A O 1
ATOM 799 N N . ALA A 1 103 ? 17.906 -19.203 -11.484 1 72.75 103 ALA A N 1
ATOM 800 C CA . ALA A 1 103 ? 18.531 -19.172 -12.805 1 72.75 103 ALA A CA 1
ATOM 801 C C . ALA A 1 103 ? 19.25 -20.484 -13.102 1 72.75 103 ALA A C 1
ATOM 803 O O . ALA A 1 103 ? 19.109 -21.031 -14.203 1 72.75 103 ALA A O 1
ATOM 804 N N . PRO A 1 104 ? 19.922 -20.969 -12.094 1 70.56 104 PRO A N 1
ATOM 805 C CA . PRO A 1 104 ? 20.641 -22.219 -12.391 1 70.56 104 PRO A CA 1
ATOM 806 C C . PRO A 1 104 ? 19.688 -23.375 -12.648 1 70.56 104 PRO A C 1
ATOM 808 O O . PRO A 1 104 ? 20.094 -24.406 -13.219 1 70.56 104 PRO A O 1
ATOM 811 N N . LEU A 1 105 ? 18.406 -23.219 -12.258 1 70.69 105 LEU A N 1
ATOM 812 C CA . LEU A 1 105 ? 17.438 -24.297 -12.383 1 70.69 105 LEU A CA 1
ATOM 813 C C . LEU A 1 105 ? 16.703 -24.219 -13.719 1 70.69 105 LEU A C 1
ATOM 815 O O . LEU A 1 105 ? 16.031 -25.188 -14.109 1 70.69 105 LEU A O 1
ATOM 819 N N . LEU A 1 106 ? 16.906 -23.109 -14.383 1 69.5 106 LEU A N 1
ATOM 820 C CA . LEU A 1 106 ? 16.234 -22.922 -15.664 1 69.5 106 LEU A CA 1
ATOM 821 C C . LEU A 1 106 ? 17.016 -23.578 -16.797 1 69.5 106 LEU A C 1
ATOM 823 O O . LEU A 1 106 ? 18.234 -23.719 -16.703 1 69.5 106 LEU A O 1
ATOM 827 N N . ASP A 1 107 ? 16.219 -24.141 -17.703 1 68.5 107 ASP A N 1
ATOM 828 C CA . ASP A 1 107 ? 16.906 -24.641 -18.891 1 68.5 107 ASP A CA 1
ATOM 829 C C . ASP A 1 107 ? 17.672 -23.531 -19.609 1 68.5 107 ASP A C 1
ATOM 831 O O . ASP A 1 107 ? 17.422 -22.344 -19.359 1 68.5 107 ASP A O 1
ATOM 835 N N . GLU A 1 108 ? 18.656 -23.938 -20.438 1 68.25 108 GLU A N 1
ATOM 836 C CA . GLU A 1 108 ? 19.594 -23 -21.062 1 68.25 108 GLU A CA 1
ATOM 837 C C . GLU A 1 108 ? 18.844 -21.875 -21.797 1 68.25 108 GLU A C 1
ATOM 839 O O . GLU A 1 108 ? 19.219 -20.703 -21.672 1 68.25 108 GLU A O 1
ATOM 844 N N . ASP A 1 109 ? 17.828 -22.203 -22.453 1 61.88 109 ASP A N 1
ATOM 845 C CA . ASP A 1 109 ? 17.094 -21.219 -23.234 1 61.88 109 ASP A CA 1
ATOM 846 C C . ASP A 1 109 ? 16.328 -20.25 -22.312 1 61.88 109 ASP A C 1
ATOM 848 O O . ASP A 1 109 ? 16.312 -19.047 -22.562 1 61.88 109 ASP A O 1
ATOM 852 N N . SER A 1 110 ? 15.758 -20.828 -21.25 1 62.12 110 SER A N 1
ATOM 853 C CA . SER A 1 110 ? 15.016 -20.016 -20.297 1 62.12 110 SER A CA 1
ATOM 854 C C . SER A 1 110 ? 15.953 -19.109 -19.5 1 62.12 110 SER A C 1
ATOM 856 O O . SER A 1 110 ? 15.633 -17.953 -19.25 1 62.12 110 SER A O 1
ATOM 858 N N . ARG A 1 111 ? 17.016 -19.688 -19.25 1 65.56 111 ARG A N 1
ATOM 859 C CA . ARG A 1 111 ? 18.031 -18.938 -18.531 1 65.56 111 ARG A CA 1
ATOM 860 C C . ARG A 1 111 ? 18.531 -17.75 -19.344 1 65.56 111 ARG A C 1
ATOM 862 O O . ARG A 1 111 ? 18.672 -16.641 -18.828 1 65.56 111 ARG A O 1
ATOM 869 N N . ASP A 1 112 ? 18.781 -18.016 -20.562 1 66.19 112 ASP A N 1
ATOM 870 C CA . ASP A 1 112 ? 19.25 -16.953 -21.453 1 66.19 112 ASP A CA 1
ATOM 871 C C . ASP A 1 112 ? 18.203 -15.844 -21.594 1 66.19 112 ASP A C 1
ATOM 873 O O . ASP A 1 112 ? 18.547 -14.656 -21.578 1 66.19 112 ASP A O 1
ATOM 877 N N . TYR A 1 113 ? 17.016 -16.25 -21.656 1 61.88 113 TYR A N 1
ATOM 878 C CA . TYR A 1 113 ? 15.938 -15.266 -21.781 1 61.88 113 TYR A CA 1
ATOM 879 C C . TYR A 1 113 ? 15.828 -14.414 -20.516 1 61.88 113 TYR A C 1
ATOM 881 O O . TYR A 1 113 ? 15.742 -13.188 -20.609 1 61.88 113 TYR A O 1
ATOM 889 N N . PHE A 1 114 ? 15.805 -15.117 -19.438 1 62.81 114 PHE A N 1
ATOM 890 C CA . PHE A 1 114 ? 15.625 -14.406 -18.188 1 62.81 114 PHE A CA 1
ATOM 891 C C . PHE A 1 114 ? 16.812 -13.492 -17.906 1 62.81 114 PHE A C 1
ATOM 893 O O . PHE A 1 114 ? 16.641 -12.336 -17.516 1 62.81 114 PHE A O 1
ATOM 900 N N . ILE A 1 115 ? 17.953 -14.039 -18.172 1 62.53 115 ILE A N 1
ATOM 901 C CA . ILE A 1 115 ? 19.172 -13.305 -17.844 1 62.53 115 ILE A CA 1
ATOM 902 C C . ILE A 1 115 ? 19.422 -12.211 -18.875 1 62.53 115 ILE A C 1
ATOM 904 O O . ILE A 1 115 ? 19.75 -11.078 -18.531 1 62.53 115 ILE A O 1
ATOM 908 N N . ASN A 1 116 ? 19.094 -12.57 -19.984 1 60.03 116 ASN A N 1
ATOM 909 C CA . ASN A 1 116 ? 19.547 -11.641 -21.016 1 60.03 116 ASN A CA 1
ATOM 910 C C . ASN A 1 116 ? 18.406 -10.742 -21.484 1 60.03 116 ASN A C 1
ATOM 912 O O . ASN A 1 116 ? 18.641 -9.625 -21.969 1 60.03 116 ASN A O 1
ATOM 916 N N . LYS A 1 117 ? 17.266 -11.258 -21.391 1 59.25 117 LYS A N 1
ATOM 917 C CA . LYS A 1 117 ? 16.172 -10.453 -21.906 1 59.25 117 LYS A CA 1
ATOM 918 C C . LYS A 1 117 ? 15.406 -9.758 -20.781 1 59.25 117 LYS A C 1
ATOM 920 O O . LYS A 1 117 ? 15.047 -8.586 -20.891 1 59.25 117 LYS A O 1
ATOM 925 N N . LYS A 1 118 ? 15.227 -10.547 -19.734 1 60.56 118 LYS A N 1
ATOM 926 C CA . LYS A 1 118 ? 14.461 -9.938 -18.656 1 60.56 118 LYS A CA 1
ATOM 927 C C . LYS A 1 118 ? 15.367 -9.203 -17.672 1 60.56 118 LYS A C 1
ATOM 929 O O . LYS A 1 118 ? 15.047 -8.094 -17.234 1 60.56 118 LYS A O 1
ATOM 934 N N . LEU A 1 119 ? 16.391 -10.047 -17.5 1 66.38 119 LEU A N 1
ATOM 935 C CA . LEU A 1 119 ? 17.453 -9.461 -16.672 1 66.38 119 LEU A CA 1
ATOM 936 C C . LEU A 1 119 ? 18.703 -9.188 -17.5 1 66.38 119 LEU A C 1
ATOM 938 O O . LEU A 1 119 ? 18.875 -9.766 -18.578 1 66.38 119 LEU A O 1
ATOM 942 N N . THR A 1 120 ? 19.453 -7.988 -17.391 1 67.25 120 THR A N 1
ATOM 943 C CA . THR A 1 120 ? 20.781 -7.848 -17.953 1 67.25 120 THR A CA 1
ATOM 944 C C . THR A 1 120 ? 21.781 -8.727 -17.219 1 67.25 120 THR A C 1
ATOM 946 O O . THR A 1 120 ? 21.641 -8.969 -16.016 1 67.25 120 THR A O 1
ATOM 949 N N . LYS A 1 121 ? 22.656 -9.492 -18.109 1 75.25 121 LYS A N 1
ATOM 950 C CA . LYS A 1 121 ? 23.734 -10.297 -17.516 1 75.25 121 LYS A CA 1
ATOM 951 C C . LYS A 1 121 ? 24.438 -9.531 -16.391 1 75.25 121 LYS A C 1
ATOM 953 O O . LYS A 1 121 ? 24.766 -10.117 -15.359 1 75.25 121 LYS A O 1
ATOM 958 N N . ALA A 1 122 ? 24.578 -8.367 -16.641 1 76.69 122 ALA A N 1
ATOM 959 C CA . ALA A 1 122 ? 25.25 -7.531 -15.648 1 76.69 122 ALA A CA 1
ATOM 960 C C . ALA A 1 122 ? 24.469 -7.5 -14.328 1 76.69 122 ALA A C 1
ATOM 962 O O . ALA A 1 122 ? 25.062 -7.641 -13.258 1 76.69 122 ALA A O 1
ATOM 963 N N . ARG A 1 123 ? 23.203 -7.418 -14.414 1 77.56 123 ARG A N 1
ATOM 964 C CA . ARG A 1 123 ? 22.359 -7.352 -13.219 1 77.56 123 ARG A CA 1
ATOM 965 C C . ARG A 1 123 ? 22.328 -8.695 -12.5 1 77.56 123 ARG A C 1
ATOM 967 O O . ARG A 1 123 ? 22.359 -8.75 -11.273 1 77.56 123 ARG A O 1
ATOM 974 N N . PHE A 1 124 ? 22.312 -9.68 -13.344 1 80.38 124 PHE A N 1
ATOM 975 C CA . PHE A 1 124 ? 22.312 -11.016 -12.75 1 80.38 124 PHE A CA 1
ATOM 976 C C . PHE A 1 124 ? 23.609 -11.281 -12.008 1 80.38 124 PHE A C 1
ATOM 978 O O . PHE A 1 124 ? 23.594 -11.812 -10.891 1 80.38 124 PHE A O 1
ATOM 985 N N . ASP A 1 125 ? 24.688 -10.914 -12.625 1 80.81 125 ASP A N 1
ATOM 986 C CA . ASP A 1 125 ? 26 -11.133 -12.008 1 80.81 125 ASP A CA 1
ATOM 987 C C . ASP A 1 125 ? 26.125 -10.359 -10.703 1 80.81 125 ASP A C 1
ATOM 989 O O . ASP A 1 125 ? 26.719 -10.852 -9.734 1 80.81 125 ASP A O 1
ATOM 993 N N . GLN A 1 126 ? 25.609 -9.266 -10.727 1 82.56 126 GLN A N 1
ATOM 994 C CA . GLN A 1 126 ? 25.609 -8.445 -9.516 1 82.56 126 GLN A CA 1
ATOM 995 C C . GLN A 1 126 ? 24.812 -9.109 -8.398 1 82.56 126 GLN A C 1
ATOM 997 O O . GLN A 1 126 ? 25.25 -9.148 -7.25 1 82.56 126 GLN A O 1
ATOM 1002 N N . MET A 1 127 ? 23.719 -9.656 -8.789 1 82.12 127 MET A N 1
ATOM 1003 C CA . MET A 1 127 ? 22.875 -10.328 -7.809 1 82.12 127 MET A CA 1
ATOM 1004 C C . MET A 1 127 ? 23.531 -11.609 -7.305 1 82.12 127 MET A C 1
ATOM 1006 O O . MET A 1 127 ? 23.484 -11.906 -6.109 1 82.12 127 MET A O 1
ATOM 1010 N N . ALA A 1 128 ? 24.219 -12.25 -8.203 1 82.5 128 ALA A N 1
ATOM 1011 C CA . ALA A 1 128 ? 24.828 -13.547 -7.887 1 82.5 128 ALA A CA 1
ATOM 1012 C C . ALA A 1 128 ? 26.078 -13.367 -7.039 1 82.5 128 ALA A C 1
ATOM 1014 O O . ALA A 1 128 ? 26.5 -14.289 -6.332 1 82.5 128 ALA A O 1
ATOM 1015 N N . SER A 1 129 ? 26.672 -12.195 -7.109 1 87.75 129 SER A N 1
ATOM 1016 C CA . SER A 1 129 ? 27.938 -11.969 -6.43 1 87.75 129 SER A CA 1
ATOM 1017 C C . SER A 1 129 ? 27.734 -11.273 -5.09 1 87.75 129 SER A C 1
ATOM 1019 O O . SER A 1 129 ? 28.703 -10.875 -4.438 1 87.75 129 SER A O 1
ATOM 1021 N N . ALA A 1 130 ? 26.562 -11.227 -4.652 1 88.38 130 ALA A N 1
ATOM 1022 C CA . ALA A 1 130 ? 26.281 -10.523 -3.402 1 88.38 130 ALA A CA 1
ATOM 1023 C C . ALA A 1 130 ? 26.953 -11.211 -2.221 1 88.38 130 ALA A C 1
ATOM 1025 O O . ALA A 1 130 ? 26.891 -12.438 -2.09 1 88.38 130 ALA A O 1
ATOM 1026 N N . THR A 1 131 ? 27.641 -10.422 -1.41 1 90.81 131 THR A N 1
ATOM 1027 C CA . THR A 1 131 ? 28.281 -10.922 -0.195 1 90.81 131 THR A CA 1
ATOM 1028 C C . THR A 1 131 ? 27.234 -11.266 0.86 1 90.81 131 THR A C 1
ATOM 1030 O O . THR A 1 131 ? 26.078 -10.812 0.773 1 90.81 131 THR A O 1
ATOM 1033 N N . PRO A 1 132 ? 27.672 -12.125 1.816 1 89.81 132 PRO A N 1
ATOM 1034 C CA . PRO A 1 132 ? 26.75 -12.438 2.91 1 89.81 132 PRO A CA 1
ATOM 1035 C C . PRO A 1 132 ? 26.25 -11.18 3.629 1 89.81 132 PRO A C 1
ATOM 1037 O O . PRO A 1 132 ? 25.078 -11.117 4.027 1 89.81 132 PRO A O 1
ATOM 1040 N N . ALA A 1 133 ? 27.078 -10.219 3.701 1 92.31 133 ALA A N 1
ATOM 1041 C CA . ALA A 1 133 ? 26.688 -8.969 4.34 1 92.31 133 ALA A CA 1
ATOM 1042 C C . ALA A 1 133 ? 25.656 -8.227 3.504 1 92.31 133 ALA A C 1
ATOM 1044 O O . ALA A 1 133 ? 24.672 -7.695 4.039 1 92.31 133 ALA A O 1
ATOM 1045 N N . GLN A 1 134 ? 25.828 -8.242 2.254 1 91.19 134 GLN A N 1
ATOM 1046 C CA . GLN A 1 134 ? 24.891 -7.582 1.344 1 91.19 134 GLN A CA 1
ATOM 1047 C C . GLN A 1 134 ? 23.547 -8.297 1.329 1 91.19 134 GLN A C 1
ATOM 1049 O O . GLN A 1 134 ? 22.5 -7.648 1.289 1 91.19 134 GLN A O 1
ATOM 1054 N N . ARG A 1 135 ? 23.625 -9.586 1.381 1 92.19 135 ARG A N 1
ATOM 1055 C CA . ARG A 1 135 ? 22.391 -10.383 1.42 1 92.19 135 ARG A CA 1
ATOM 1056 C C . ARG A 1 135 ? 21.609 -10.125 2.705 1 92.19 135 ARG A C 1
ATOM 1058 O O . ARG A 1 135 ? 20.391 -9.977 2.678 1 92.19 135 ARG A O 1
ATOM 1065 N N . SER A 1 136 ? 22.375 -10.094 3.77 1 93.88 136 SER A N 1
ATOM 1066 C CA . SER A 1 136 ? 21.734 -9.82 5.055 1 93.88 136 SER A CA 1
ATOM 1067 C C . SER A 1 136 ? 21.078 -8.445 5.07 1 93.88 136 SER A C 1
ATOM 1069 O O . SER A 1 136 ? 19.984 -8.281 5.613 1 93.88 136 SER A O 1
ATOM 1071 N N . GLU A 1 137 ? 21.719 -7.512 4.477 1 93.44 137 GLU A N 1
ATOM 1072 C CA . GLU A 1 137 ? 21.156 -6.168 4.379 1 93.44 137 GLU A CA 1
ATOM 1073 C C . GLU A 1 137 ? 19.891 -6.156 3.541 1 93.44 137 GLU A C 1
ATOM 1075 O O . 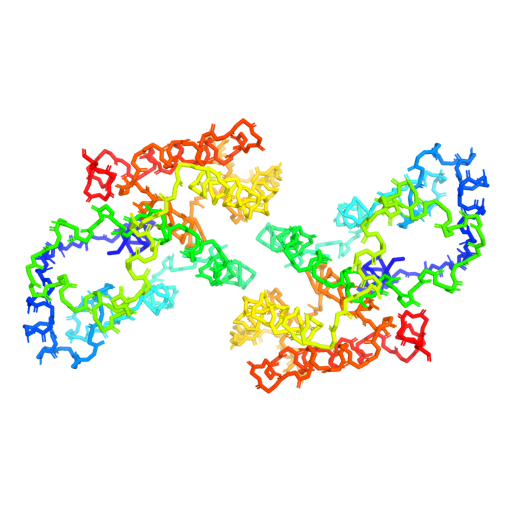GLU A 1 137 ? 18.922 -5.465 3.875 1 93.44 137 GLU A O 1
ATOM 1080 N N . ARG A 1 138 ? 19.906 -6.848 2.504 1 93.06 138 ARG A N 1
ATOM 1081 C CA . ARG A 1 138 ? 18.75 -6.93 1.632 1 93.06 138 ARG A CA 1
ATOM 1082 C C . ARG A 1 138 ? 17.578 -7.598 2.346 1 93.06 138 ARG A C 1
ATOM 1084 O O . ARG A 1 138 ? 16.422 -7.164 2.209 1 93.06 138 ARG A O 1
ATOM 1091 N N . ILE A 1 139 ? 17.891 -8.633 3.078 1 95.75 139 ILE A N 1
ATOM 1092 C CA . ILE A 1 139 ? 16.859 -9.328 3.848 1 95.75 139 ILE A CA 1
ATOM 1093 C C . ILE A 1 139 ? 16.219 -8.359 4.84 1 95.75 139 ILE A C 1
ATOM 1095 O O . ILE A 1 139 ? 15 -8.297 4.953 1 95.75 139 ILE A O 1
ATOM 1099 N N . GLN A 1 140 ? 17.031 -7.578 5.504 1 94.88 140 GLN A N 1
ATOM 1100 C CA . GLN A 1 140 ? 16.516 -6.609 6.465 1 94.88 140 GLN A CA 1
ATOM 1101 C C . GLN A 1 140 ? 15.68 -5.539 5.773 1 94.88 140 GLN A C 1
ATOM 1103 O O . GLN A 1 140 ? 14.68 -5.078 6.324 1 94.88 140 GLN A O 1
ATOM 1108 N N . GLN A 1 141 ? 16.062 -5.207 4.613 1 92.44 141 GLN A N 1
ATOM 1109 C CA . GLN A 1 141 ? 15.312 -4.227 3.844 1 92.44 141 GLN A CA 1
ATOM 1110 C C . GLN A 1 141 ? 13.93 -4.766 3.471 1 92.44 141 GLN A C 1
ATOM 1112 O O . GLN A 1 141 ? 12.938 -4.047 3.551 1 92.44 141 GLN A O 1
ATOM 1117 N N . VAL A 1 142 ? 13.883 -6.012 3.061 1 94.88 142 VAL A N 1
ATOM 1118 C CA . VAL A 1 142 ? 12.609 -6.633 2.725 1 94.88 142 VAL A CA 1
ATOM 1119 C C . VAL A 1 142 ? 11.703 -6.664 3.955 1 94.88 142 VAL A C 1
ATOM 1121 O O . VAL A 1 142 ? 10.516 -6.34 3.873 1 94.88 142 VAL A O 1
ATOM 1124 N N . ILE A 1 143 ? 12.297 -6.996 5.078 1 95.62 143 ILE A N 1
ATOM 1125 C CA . ILE A 1 143 ? 11.555 -7.055 6.328 1 95.62 143 ILE A CA 1
ATOM 1126 C C . ILE A 1 143 ? 10.969 -5.68 6.648 1 95.62 143 ILE A C 1
ATOM 1128 O O . ILE A 1 143 ? 9.789 -5.566 6.996 1 95.62 143 ILE A O 1
ATOM 1132 N N . LYS A 1 144 ? 11.75 -4.688 6.484 1 92.12 144 LYS A N 1
ATOM 1133 C CA . LYS A 1 144 ? 11.297 -3.324 6.727 1 92.12 144 LYS A CA 1
ATOM 1134 C C . LYS A 1 144 ? 10.164 -2.943 5.77 1 92.12 144 LYS A C 1
ATOM 1136 O O . LYS A 1 144 ? 9.164 -2.359 6.184 1 92.12 144 LYS A O 1
ATOM 1141 N N . ASN A 1 145 ? 10.312 -3.33 4.547 1 92.31 145 ASN A N 1
ATOM 1142 C CA . ASN A 1 145 ? 9.344 -2.957 3.518 1 92.31 145 ASN A CA 1
ATOM 1143 C C . ASN A 1 145 ? 8.055 -3.762 3.641 1 92.31 145 ASN A C 1
ATOM 1145 O O . ASN A 1 145 ? 7.043 -3.414 3.033 1 92.31 145 ASN A O 1
ATOM 1149 N N . LEU A 1 146 ? 8.086 -4.848 4.418 1 95.38 146 LEU A N 1
ATOM 1150 C CA . LEU A 1 146 ? 6.879 -5.621 4.691 1 95.38 146 LEU A CA 1
ATOM 1151 C C . LEU A 1 146 ? 6.117 -5.039 5.879 1 95.38 146 LEU A C 1
ATOM 1153 O O . LEU A 1 146 ? 5.02 -5.496 6.203 1 95.38 146 LEU A O 1
ATOM 1157 N N . GLY A 1 147 ? 6.625 -3.994 6.418 1 92.69 147 GLY A N 1
ATOM 1158 C CA . GLY A 1 147 ? 6.035 -3.33 7.566 1 92.69 147 GLY A CA 1
ATOM 1159 C C . GLY A 1 147 ? 4.582 -2.949 7.355 1 92.69 147 GLY A C 1
ATOM 1160 O O . GLY A 1 147 ? 3.729 -3.246 8.195 1 92.69 147 GLY A O 1
ATOM 1161 N N . PRO A 1 148 ? 4.32 -2.307 6.242 1 92.38 148 PRO A N 1
ATOM 1162 C CA . PRO A 1 148 ? 2.93 -1.913 5.996 1 92.38 148 PRO A CA 1
ATOM 1163 C C . PRO A 1 148 ? 1.97 -3.1 6.008 1 92.38 148 PRO A C 1
ATOM 1165 O O . PRO A 1 148 ? 0.853 -2.99 6.52 1 92.38 148 PRO A O 1
ATOM 1168 N N . MET A 1 149 ? 2.4 -4.254 5.457 1 94.25 149 MET A N 1
ATOM 1169 C CA . MET A 1 149 ? 1.55 -5.441 5.488 1 94.25 149 MET A CA 1
ATOM 1170 C C . MET A 1 149 ? 1.349 -5.93 6.918 1 94.25 149 MET A C 1
ATOM 1172 O O . MET A 1 149 ? 0.253 -6.363 7.281 1 94.25 149 MET A O 1
ATOM 1176 N N . GLU A 1 150 ? 2.432 -5.883 7.691 1 94.56 150 GLU A N 1
ATOM 1177 C CA . GLU A 1 150 ? 2.324 -6.242 9.102 1 94.56 150 GLU A CA 1
ATOM 1178 C C . GLU A 1 150 ? 1.305 -5.363 9.82 1 94.56 150 GLU A C 1
ATOM 1180 O O . GLU A 1 150 ? 0.487 -5.859 10.602 1 94.56 150 GLU A O 1
ATOM 1185 N N . MET A 1 151 ? 1.32 -4.094 9.508 1 91.81 151 MET A N 1
ATOM 1186 C CA . MET A 1 151 ? 0.393 -3.162 10.141 1 91.81 151 MET A CA 1
ATOM 1187 C C . MET A 1 151 ? -1.047 -3.471 9.75 1 91.81 151 MET A C 1
ATOM 1189 O O . MET A 1 151 ? -1.952 -3.408 10.578 1 91.81 151 MET A O 1
ATOM 1193 N N . MET A 1 152 ? -1.272 -3.758 8.539 1 92.94 152 MET A N 1
ATOM 1194 C CA . MET A 1 152 ? -2.605 -4.141 8.086 1 92.94 152 MET A CA 1
ATOM 1195 C C . MET A 1 152 ? -3.117 -5.355 8.852 1 92.94 152 MET A C 1
ATOM 1197 O O . MET A 1 152 ? -4.277 -5.391 9.266 1 92.94 152 MET A O 1
ATOM 1201 N N . LEU A 1 153 ? -2.201 -6.277 9.031 1 94.19 153 LEU A N 1
ATOM 1202 C CA . LEU A 1 153 ? -2.582 -7.551 9.641 1 94.19 153 LEU A CA 1
ATOM 1203 C C . LEU A 1 153 ? -2.719 -7.414 11.148 1 94.19 153 LEU A C 1
ATOM 1205 O O . LEU A 1 153 ? -3.277 -8.289 11.812 1 94.19 153 LEU A O 1
ATOM 1209 N N . CYS A 1 154 ? -2.244 -6.309 11.672 1 91.19 154 CYS A N 1
ATOM 1210 C CA . CYS A 1 154 ? -2.389 -6.031 13.094 1 91.19 154 CYS A CA 1
ATOM 1211 C C . CYS A 1 154 ? -3.787 -5.52 13.414 1 91.19 154 CYS A C 1
ATOM 1213 O O . CYS A 1 154 ? -4.23 -5.582 14.562 1 91.19 154 CYS A O 1
ATOM 1215 N N . LEU A 1 155 ? -4.41 -5.02 12.422 1 89.88 155 LEU A N 1
ATOM 1216 C CA . LEU A 1 155 ? -5.758 -4.504 12.633 1 89.88 155 LEU A CA 1
ATOM 1217 C C . LEU A 1 155 ? -6.742 -5.637 12.898 1 89.88 155 LEU A C 1
ATOM 1219 O O . LEU A 1 155 ? -6.672 -6.688 12.25 1 89.88 155 LEU A O 1
ATOM 1223 N N . LYS A 1 156 ? -7.508 -5.43 13.867 1 80.31 156 LYS A N 1
ATOM 1224 C CA . LYS A 1 156 ? -8.539 -6.422 14.164 1 80.31 156 LYS A CA 1
ATOM 1225 C C . LYS A 1 156 ? -9.758 -6.238 13.266 1 80.31 156 LYS A C 1
ATOM 1227 O O . LYS A 1 156 ? -10.273 -5.129 13.133 1 80.31 156 LYS A O 1
ATOM 1232 N N . PRO A 1 157 ? -10.07 -7.328 12.602 1 74.5 157 PRO A N 1
ATOM 1233 C CA . PRO A 1 157 ? -11.273 -7.195 11.781 1 74.5 157 PRO A CA 1
ATOM 1234 C C . PRO A 1 157 ? -12.523 -6.867 12.602 1 74.5 157 PRO A C 1
ATOM 1236 O O . PRO A 1 157 ? -12.625 -7.266 13.758 1 74.5 157 PRO A O 1
ATOM 1239 N N . ARG A 1 158 ? -13.375 -5.883 12.07 1 63.03 158 ARG A N 1
ATOM 1240 C CA . ARG A 1 158 ? -14.648 -5.605 12.727 1 63.03 158 ARG A CA 1
ATOM 1241 C C . ARG A 1 158 ? -15.523 -6.855 12.781 1 63.03 158 ARG A C 1
ATOM 1243 O O . ARG A 1 158 ? -15.547 -7.645 11.836 1 63.03 158 ARG A O 1
ATOM 1250 N N . ALA A 1 159 ? -15.852 -7.309 14.031 1 54.69 159 ALA A N 1
ATOM 1251 C CA . ALA A 1 159 ? -16.766 -8.438 14.172 1 54.69 159 ALA A CA 1
ATOM 1252 C C . ALA A 1 159 ? -17.922 -8.336 13.18 1 54.69 159 ALA A C 1
ATOM 1254 O O . ALA A 1 159 ? -18.562 -7.289 13.07 1 54.69 159 ALA A O 1
ATOM 1255 N N . GLN A 1 160 ? -17.812 -8.562 12.07 1 48.28 160 GLN A N 1
ATOM 1256 C CA . GLN A 1 160 ? -19.062 -8.586 11.312 1 48.28 160 GLN A CA 1
ATOM 1257 C C . GLN A 1 160 ? -20.078 -9.523 11.961 1 48.28 160 GLN A C 1
ATOM 1259 O O . GLN A 1 160 ? -19.719 -10.578 12.492 1 48.28 160 GLN A O 1
ATOM 1264 N N . ALA A 1 161 ? -21.359 -8.891 12.328 1 39.56 161 ALA A N 1
ATOM 1265 C CA . ALA A 1 161 ? -22.469 -9.617 12.93 1 39.56 161 ALA A CA 1
ATOM 1266 C C . ALA A 1 161 ? -22.484 -11.078 12.492 1 39.56 161 ALA A C 1
ATOM 1268 O O . ALA A 1 161 ? -22.75 -11.977 13.305 1 39.56 161 ALA A O 1
ATOM 1269 N N . THR A 1 162 ? -22.734 -11.281 11.305 1 38.81 162 THR A N 1
ATOM 1270 C CA . THR A 1 162 ? -23.031 -12.641 10.859 1 38.81 162 THR A CA 1
ATOM 1271 C C . THR A 1 162 ? -21.766 -13.484 10.852 1 38.81 162 THR A C 1
ATOM 1273 O O . THR A 1 162 ? -21.812 -14.688 10.578 1 38.81 162 THR A O 1
ATOM 1276 N N . ASP A 1 163 ? -20.703 -12.898 10.711 1 39.69 163 ASP A N 1
ATOM 1277 C CA . ASP A 1 163 ? -19.625 -13.781 10.273 1 39.69 163 ASP A CA 1
ATOM 1278 C C . ASP A 1 163 ? -19.016 -14.547 11.453 1 39.69 163 ASP A C 1
ATOM 1280 O O . ASP A 1 163 ? -18.156 -14.031 12.156 1 39.69 163 ASP A O 1
ATOM 1284 N N . ALA A 1 164 ? -19.719 -15.164 12.062 1 37.12 164 ALA A N 1
ATOM 1285 C CA . ALA A 1 164 ? -19.281 -16.422 12.688 1 37.12 164 ALA A CA 1
ATOM 1286 C C . ALA A 1 164 ? -18.016 -16.938 12.023 1 37.12 164 ALA A C 1
ATOM 1288 O O . ALA A 1 164 ? -17.359 -17.828 12.555 1 37.12 164 ALA A O 1
ATOM 1289 N N . ALA A 1 165 ? -17.891 -16.641 10.836 1 37.94 165 ALA A N 1
ATOM 1290 C CA . ALA A 1 165 ? -16.953 -17.406 10.023 1 37.94 165 ALA A CA 1
ATOM 1291 C C . ALA A 1 165 ? -15.523 -16.969 10.281 1 37.94 165 ALA A C 1
ATOM 1293 O O . ALA A 1 165 ? -14.586 -17.453 9.633 1 37.94 165 ALA A O 1
ATOM 1294 N N . ASN A 1 166 ? -15.219 -15.633 10.609 1 49.25 166 ASN A N 1
ATOM 1295 C CA . ASN A 1 166 ? -13.766 -15.656 10.773 1 49.25 166 ASN A CA 1
ATOM 1296 C C . ASN A 1 166 ? -13.352 -16.594 11.906 1 49.25 166 ASN A C 1
ATOM 1298 O O . ASN A 1 166 ? -12.93 -16.141 12.969 1 49.25 166 ASN A O 1
ATOM 1302 N N . ALA A 1 167 ? -14.094 -17.562 11.961 1 46.34 167 ALA A N 1
ATOM 1303 C CA . ALA A 1 167 ? -13.844 -18.641 12.898 1 46.34 167 ALA A CA 1
ATOM 1304 C C . ALA A 1 167 ? -12.359 -19 12.945 1 46.34 167 ALA A C 1
ATOM 1306 O O . ALA A 1 167 ? -11.898 -19.641 13.898 1 46.34 167 ALA A O 1
ATOM 1307 N N . SER A 1 168 ? -11.75 -18.766 11.766 1 55 168 SER A N 1
ATOM 1308 C CA . SER A 1 168 ? -10.391 -19.297 11.727 1 55 168 SER A CA 1
ATOM 1309 C C . SER A 1 168 ? -9.43 -18.422 12.516 1 55 168 SER A C 1
ATOM 1311 O O . SER A 1 168 ? -8.328 -18.844 12.859 1 55 168 SER A O 1
ATOM 1313 N N . GLY A 1 169 ? -9.961 -17.203 12.992 1 69.5 169 GLY A N 1
ATOM 1314 C CA . GLY A 1 169 ? -9.078 -16.328 13.742 1 69.5 169 GLY A CA 1
ATOM 1315 C C . GLY A 1 169 ? -7.98 -15.719 12.898 1 69.5 169 GLY A C 1
ATOM 1316 O O . GLY A 1 169 ? -7.07 -15.078 13.422 1 69.5 169 GLY A O 1
ATOM 1317 N N . VAL A 1 170 ? -8.133 -16.078 11.531 1 78.94 170 VAL A N 1
ATOM 1318 C CA . VAL A 1 170 ? -7.082 -15.594 10.633 1 78.94 170 VAL A CA 1
ATOM 1319 C C . VAL A 1 170 ? -7.41 -14.18 10.164 1 78.94 170 VAL A C 1
ATOM 1321 O O . VAL A 1 170 ? -8.562 -13.867 9.859 1 78.94 170 VAL A O 1
ATOM 1324 N N . ASN A 1 171 ? -6.445 -13.344 10.148 1 89.62 171 ASN A N 1
ATOM 1325 C CA . ASN A 1 171 ? -6.57 -11.992 9.617 1 89.62 171 ASN A CA 1
ATOM 1326 C C . ASN A 1 171 ? -6.004 -11.891 8.203 1 89.62 171 ASN A C 1
ATOM 1328 O O . ASN A 1 171 ? -4.832 -12.195 7.973 1 89.62 171 ASN A O 1
ATOM 1332 N N . TRP A 1 172 ? -6.91 -11.617 7.27 1 94.38 172 TRP A N 1
ATOM 1333 C CA . TRP A 1 172 ? -6.512 -11.445 5.875 1 94.38 172 TRP A CA 1
ATOM 1334 C C . TRP A 1 172 ? -6.258 -9.977 5.559 1 94.38 172 TRP A C 1
ATOM 1336 O O . TRP A 1 172 ? -6.641 -9.094 6.332 1 94.38 172 TRP A O 1
ATOM 1346 N N . LEU A 1 173 ? -5.621 -9.719 4.5 1 95.38 173 LEU A N 1
ATOM 1347 C CA . LEU A 1 173 ? -5.148 -8.367 4.219 1 95.38 173 LEU A CA 1
ATOM 1348 C C . LEU A 1 173 ? -6.316 -7.402 4.078 1 95.38 173 LEU A C 1
ATOM 1350 O O . LEU A 1 173 ? -6.246 -6.262 4.543 1 95.38 173 LEU A O 1
ATOM 1354 N N . ALA A 1 174 ? -7.438 -7.836 3.447 1 93.12 174 ALA A N 1
ATOM 1355 C CA . ALA A 1 174 ? -8.57 -6.945 3.23 1 93.12 174 ALA A CA 1
ATOM 1356 C C . ALA A 1 174 ? -9.523 -6.961 4.426 1 93.12 174 ALA A C 1
ATOM 1358 O O . ALA A 1 174 ? -10.508 -6.219 4.453 1 93.12 174 ALA A O 1
ATOM 1359 N N . GLY A 1 175 ? -9.312 -7.855 5.41 1 90.75 175 GLY A N 1
ATOM 1360 C CA . GLY A 1 175 ? -10.039 -7.84 6.668 1 90.75 175 GLY A CA 1
ATOM 1361 C C . GLY A 1 175 ? -11.305 -8.672 6.641 1 90.75 175 GLY A C 1
ATOM 1362 O O . GLY A 1 175 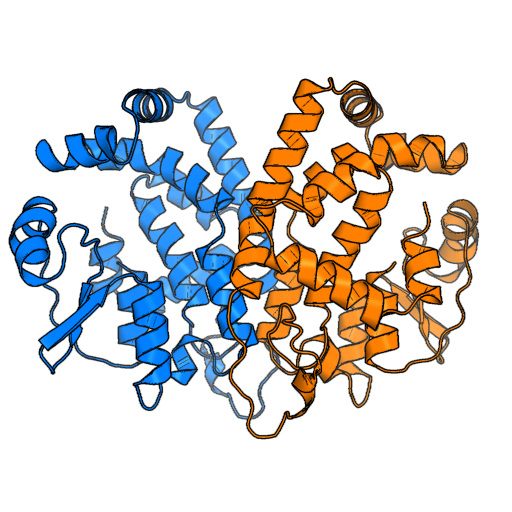? -12.086 -8.656 7.59 1 90.75 175 GLY A O 1
ATOM 1363 N N . GLY A 1 176 ? -11.586 -9.391 5.574 1 89.25 176 GLY A N 1
ATOM 1364 C CA . GLY A 1 176 ? -12.766 -10.242 5.477 1 89.25 176 GLY A CA 1
ATOM 1365 C C . GLY A 1 176 ? -12.516 -11.664 5.941 1 89.25 176 GLY A C 1
ATOM 1366 O O . GLY A 1 176 ? -11.461 -11.961 6.504 1 89.25 176 GLY A O 1
ATOM 1367 N N . ALA A 1 177 ? -13.484 -12.484 5.715 1 88.81 177 ALA A N 1
ATOM 1368 C CA . ALA A 1 177 ? -13.469 -13.852 6.219 1 88.81 177 ALA A CA 1
ATOM 1369 C C . ALA A 1 177 ? -12.609 -14.758 5.328 1 88.81 177 ALA A C 1
ATOM 1371 O O . ALA A 1 177 ? -12.203 -15.844 5.746 1 88.81 177 ALA A O 1
ATOM 1372 N N . GLU A 1 178 ? -12.367 -14.328 4.164 1 92.5 178 GLU A N 1
ATOM 1373 C CA . GLU A 1 178 ? -11.602 -15.102 3.189 1 92.5 178 GLU A CA 1
ATOM 1374 C C . GLU A 1 178 ? -10.477 -14.266 2.582 1 92.5 178 GLU A C 1
ATOM 1376 O O . GLU A 1 178 ? -10.539 -13.031 2.594 1 92.5 178 GLU A O 1
ATOM 1381 N N . PRO A 1 179 ? -9.453 -14.977 2.104 1 95.5 179 PRO A N 1
ATOM 1382 C CA . PRO A 1 179 ? -8.43 -14.219 1.386 1 95.5 179 PRO A CA 1
ATOM 1383 C C . PRO A 1 179 ? -8.961 -13.562 0.112 1 95.5 179 PRO A C 1
ATOM 1385 O O . PRO A 1 179 ? -9.992 -13.992 -0.421 1 95.5 179 PRO A O 1
ATOM 1388 N N . THR A 1 180 ? -8.391 -12.516 -0.271 1 97.06 180 THR A N 1
ATOM 1389 C CA . THR A 1 180 ? -8.711 -11.82 -1.512 1 97.06 180 THR A CA 1
ATOM 1390 C C . THR A 1 180 ? -7.512 -11.812 -2.451 1 97.06 180 THR A C 1
ATOM 1392 O O . THR A 1 180 ? -6.48 -12.422 -2.156 1 97.06 180 THR A O 1
ATOM 1395 N N . HIS A 1 181 ? -7.613 -11.125 -3.604 1 97.5 181 HIS A N 1
ATOM 1396 C CA . HIS A 1 181 ? -6.488 -11.023 -4.531 1 97.5 181 HIS A CA 1
ATOM 1397 C C . HIS A 1 181 ? -5.32 -10.273 -3.902 1 97.5 181 HIS A C 1
ATOM 1399 O O . HIS A 1 181 ? -4.172 -10.438 -4.324 1 97.5 181 HIS A O 1
ATOM 1405 N N . ALA A 1 182 ? -5.633 -9.406 -2.926 1 97.38 182 ALA A N 1
ATOM 1406 C CA . ALA A 1 182 ? -4.539 -8.781 -2.191 1 97.38 182 ALA A CA 1
ATOM 1407 C C . ALA A 1 182 ? -3.658 -9.828 -1.518 1 97.38 182 ALA A C 1
ATOM 1409 O O . ALA A 1 182 ? -2.428 -9.734 -1.558 1 97.38 182 ALA A O 1
ATOM 1410 N N . ASP A 1 183 ? -4.27 -10.781 -0.915 1 97.44 183 ASP A N 1
ATOM 1411 C CA . ASP A 1 183 ? -3.531 -11.883 -0.301 1 97.44 183 ASP A CA 1
ATOM 1412 C C . ASP A 1 183 ? -2.797 -12.711 -1.355 1 97.44 183 ASP A C 1
ATOM 1414 O O . ASP A 1 183 ? -1.673 -13.156 -1.127 1 97.44 183 ASP A O 1
ATOM 1418 N N . ALA A 1 184 ? -3.449 -12.938 -2.482 1 96.25 184 ALA A N 1
ATOM 1419 C CA . ALA A 1 184 ? -2.822 -13.672 -3.576 1 96.25 184 ALA A CA 1
ATOM 1420 C C . ALA A 1 184 ? -1.535 -12.992 -4.031 1 96.25 184 ALA A C 1
ATOM 1422 O O . ALA A 1 184 ? -0.523 -13.656 -4.266 1 96.25 184 ALA A O 1
ATOM 1423 N N . CYS A 1 185 ? -1.606 -11.695 -4.125 1 95.62 185 CYS A N 1
ATOM 1424 C CA . CYS A 1 185 ? -0.44 -10.93 -4.547 1 95.62 185 CYS A CA 1
ATOM 1425 C C . CYS A 1 185 ? 0.701 -11.07 -3.549 1 95.62 185 CYS A C 1
ATOM 1427 O O . CYS A 1 185 ? 1.838 -11.344 -3.934 1 95.62 185 CYS A O 1
ATOM 1429 N N . LEU A 1 186 ? 0.386 -10.891 -2.293 1 96.38 186 LEU A N 1
ATOM 1430 C CA . LEU A 1 186 ? 1.415 -11.031 -1.269 1 96.38 186 LEU A CA 1
ATOM 1431 C C . LEU A 1 186 ? 1.954 -12.453 -1.224 1 96.38 186 LEU A C 1
ATOM 1433 O O . LEU A 1 186 ? 3.156 -12.664 -1.049 1 96.38 186 LEU A O 1
ATOM 1437 N N . PHE A 1 187 ? 1.089 -13.422 -1.358 1 95.31 187 PHE A N 1
ATOM 1438 C CA . PHE A 1 187 ? 1.488 -14.82 -1.375 1 95.31 187 PHE A CA 1
ATOM 1439 C C . PHE A 1 187 ? 2.408 -15.109 -2.557 1 95.31 187 PHE A C 1
ATOM 1441 O O . PHE A 1 187 ? 3.293 -15.961 -2.467 1 95.31 187 PHE A O 1
ATOM 1448 N N . GLY A 1 188 ? 2.162 -14.406 -3.617 1 91.94 188 GLY A N 1
ATOM 1449 C CA . GLY A 1 188 ? 3.074 -14.508 -4.746 1 91.94 188 GLY A CA 1
ATOM 1450 C C . GLY A 1 188 ? 4.5 -14.125 -4.398 1 91.94 188 GLY A C 1
ATOM 1451 O O . GLY A 1 188 ? 5.445 -14.781 -4.84 1 91.94 188 GLY A O 1
ATOM 1452 N N . PHE A 1 189 ? 4.641 -13.086 -3.664 1 92.94 189 PHE A N 1
ATOM 1453 C CA . PHE A 1 189 ? 5.969 -12.688 -3.211 1 92.94 189 PHE A CA 1
ATOM 1454 C C . PHE A 1 189 ? 6.586 -13.766 -2.33 1 92.94 189 PHE A C 1
ATOM 1456 O O . PHE A 1 189 ? 7.773 -14.07 -2.457 1 92.94 189 PHE A O 1
ATOM 1463 N N . TYR A 1 190 ? 5.77 -14.305 -1.449 1 94.44 190 TYR A N 1
ATOM 1464 C CA . TYR A 1 190 ? 6.238 -15.391 -0.599 1 94.44 190 TYR A CA 1
ATOM 1465 C C . TYR A 1 190 ? 6.707 -16.578 -1.436 1 94.44 190 TYR A C 1
ATOM 1467 O O . TYR A 1 190 ? 7.812 -17.094 -1.235 1 94.44 190 TYR A O 1
ATOM 1475 N N . ALA A 1 191 ? 5.859 -17 -2.346 1 89.81 191 ALA A N 1
ATOM 1476 C CA . ALA A 1 191 ? 6.172 -18.156 -3.189 1 89.81 191 ALA A CA 1
ATOM 1477 C C . ALA A 1 191 ? 7.469 -17.938 -3.963 1 89.81 191 ALA A C 1
ATOM 1479 O O . ALA A 1 191 ? 8.297 -18.844 -4.07 1 89.81 191 ALA A O 1
ATOM 1480 N N . PHE A 1 192 ? 7.645 -16.734 -4.441 1 86.69 192 PHE A N 1
ATOM 1481 C CA . PHE A 1 192 ? 8.852 -16.375 -5.184 1 86.69 192 PHE A CA 1
ATOM 1482 C C . PHE A 1 192 ? 10.078 -16.422 -4.281 1 86.69 192 PHE A C 1
ATOM 1484 O O . PHE A 1 192 ? 11.148 -16.875 -4.703 1 86.69 192 PHE A O 1
ATOM 1491 N N . SER A 1 193 ? 9.906 -16.031 -3.061 1 91.94 193 SER A N 1
ATOM 1492 C CA . SER A 1 193 ? 11.016 -15.961 -2.121 1 91.94 193 SER A CA 1
ATOM 1493 C C . SER A 1 193 ? 11.477 -17.359 -1.699 1 91.94 193 SER A C 1
ATOM 1495 O O . SER A 1 193 ? 12.586 -17.516 -1.175 1 91.94 193 SER A O 1
ATOM 1497 N N . ARG A 1 194 ? 10.719 -18.281 -1.931 1 89.56 194 ARG A N 1
ATOM 1498 C CA . ARG A 1 194 ? 11.031 -19.641 -1.503 1 89.56 194 ARG A CA 1
ATOM 1499 C C . ARG A 1 194 ? 12.211 -20.203 -2.289 1 89.56 194 ARG A C 1
ATOM 1501 O O . ARG A 1 194 ? 12.805 -21.203 -1.893 1 89.56 194 ARG A O 1
ATOM 1508 N N . ALA A 1 195 ? 12.477 -19.609 -3.471 1 85.88 195 ALA A N 1
ATOM 1509 C CA . ALA A 1 195 ? 13.648 -20.031 -4.234 1 85.88 195 ALA A CA 1
ATOM 1510 C C . ALA A 1 195 ? 14.914 -19.969 -3.383 1 85.88 195 ALA A C 1
ATOM 1512 O O . ALA A 1 195 ? 15.875 -20.703 -3.639 1 85.88 195 ALA A O 1
ATOM 1513 N N . ASP A 1 196 ? 14.938 -19.109 -2.42 1 89.56 196 ASP A N 1
ATOM 1514 C CA . ASP A 1 196 ? 15.969 -19.047 -1.389 1 89.56 196 ASP A CA 1
ATOM 1515 C C . ASP A 1 196 ? 15.391 -19.359 -0.011 1 89.56 196 ASP A C 1
ATOM 1517 O O . ASP A 1 196 ? 14.938 -18.453 0.699 1 89.56 196 ASP A O 1
ATOM 1521 N N . PRO A 1 197 ? 15.531 -20.625 0.346 1 90.25 197 PRO A N 1
ATOM 1522 C CA . PRO A 1 197 ? 14.859 -21.047 1.575 1 90.25 197 PRO A CA 1
ATOM 1523 C C . PRO A 1 197 ? 15.352 -20.297 2.809 1 90.25 197 PRO A C 1
ATOM 1525 O O . PRO A 1 197 ? 14.555 -20 3.705 1 90.25 197 PRO A O 1
ATOM 1528 N N . GLY A 1 198 ? 16.594 -20.047 2.863 1 92.19 198 GLY A N 1
ATOM 1529 C CA . GLY A 1 198 ? 17.125 -19.312 4 1 92.19 198 GLY A CA 1
ATOM 1530 C C . GLY A 1 198 ? 16.578 -17.906 4.105 1 92.19 198 GLY A C 1
ATOM 1531 O O . GLY A 1 198 ? 16.109 -17.484 5.168 1 92.19 198 GLY A O 1
ATOM 1532 N N . ALA A 1 199 ? 16.641 -17.219 3.018 1 93.31 199 ALA A N 1
ATOM 1533 C CA . ALA A 1 199 ? 16.109 -15.852 2.986 1 93.31 199 ALA A CA 1
ATOM 1534 C C . ALA A 1 199 ? 14.609 -15.836 3.221 1 93.31 199 ALA A C 1
ATOM 1536 O O . ALA A 1 199 ? 14.094 -14.969 3.932 1 93.31 199 ALA A O 1
ATOM 1537 N N . CYS A 1 200 ? 13.945 -16.797 2.637 1 94.88 200 CYS A N 1
ATOM 1538 C CA . CYS A 1 200 ? 12.5 -16.875 2.783 1 94.88 200 CYS A CA 1
ATOM 1539 C C . CYS A 1 200 ? 12.109 -17.031 4.246 1 94.88 200 CYS A C 1
ATOM 1541 O O . CYS A 1 200 ? 11.258 -16.281 4.746 1 94.88 200 CYS A O 1
ATOM 1543 N N . LYS A 1 201 ? 12.75 -17.922 4.887 1 95.12 201 LYS A N 1
ATOM 1544 C CA . LYS A 1 201 ? 12.461 -18.141 6.305 1 95.12 201 LYS A CA 1
ATOM 1545 C C . LYS A 1 201 ? 12.781 -16.891 7.129 1 95.12 201 LYS A C 1
ATOM 1547 O O . LYS A 1 201 ? 11.992 -16.484 7.98 1 95.12 201 LYS A O 1
ATOM 1552 N N . ALA A 1 202 ? 13.883 -16.328 6.871 1 96.06 202 ALA A N 1
ATOM 1553 C CA . ALA A 1 202 ? 14.305 -15.148 7.621 1 96.06 202 ALA A CA 1
ATOM 1554 C C . ALA A 1 202 ? 13.312 -14 7.457 1 96.06 202 ALA A C 1
ATOM 1556 O O . ALA A 1 202 ? 13.023 -13.273 8.414 1 96.06 202 ALA A O 1
ATOM 1557 N N . ILE A 1 203 ? 12.75 -13.82 6.289 1 96.38 203 ILE A N 1
ATOM 1558 C CA . ILE A 1 203 ? 11.875 -12.703 5.953 1 96.38 203 ILE A CA 1
ATOM 1559 C C . ILE A 1 203 ? 10.484 -12.945 6.535 1 96.38 203 ILE A C 1
ATOM 1561 O O . ILE A 1 203 ? 9.953 -12.102 7.266 1 96.38 203 ILE A O 1
ATOM 1565 N N . TRP A 1 204 ? 9.922 -14.07 6.277 1 96.31 204 TRP A N 1
ATOM 1566 C CA . TRP A 1 204 ? 8.5 -14.289 6.508 1 96.31 204 TRP A CA 1
ATOM 1567 C C . TRP A 1 204 ? 8.25 -14.844 7.91 1 96.31 204 TRP A C 1
ATOM 1569 O O . TRP A 1 204 ? 7.105 -14.922 8.352 1 96.31 204 TRP A O 1
ATOM 1579 N N . GLU A 1 205 ? 9.297 -15.125 8.656 1 93.81 205 GLU A N 1
ATOM 1580 C CA . GLU A 1 205 ? 9.195 -15.547 10.055 1 93.81 205 GLU A CA 1
ATOM 1581 C C . GLU A 1 205 ? 9.992 -14.609 10.961 1 93.81 205 GLU A C 1
ATOM 1583 O O . GLU A 1 205 ? 10.438 -15.016 12.039 1 93.81 205 GLU A O 1
ATOM 1588 N N . ALA A 1 206 ? 10.211 -13.469 10.477 1 95.88 206 ALA A N 1
ATOM 1589 C CA . ALA A 1 206 ? 10.914 -12.477 11.281 1 95.88 206 ALA A CA 1
ATOM 1590 C C . ALA A 1 206 ? 10.156 -12.18 12.57 1 95.88 206 ALA A C 1
ATOM 1592 O O . ALA A 1 206 ? 8.938 -12.031 12.555 1 95.88 206 ALA A O 1
ATOM 1593 N N . ASP A 1 207 ? 10.836 -11.953 13.664 1 95 207 ASP A N 1
ATOM 1594 C CA . ASP A 1 207 ? 10.234 -11.688 14.969 1 95 207 ASP A CA 1
ATOM 1595 C C . ASP A 1 207 ? 9.484 -10.352 14.961 1 95 207 ASP A C 1
ATOM 1597 O O . ASP A 1 207 ? 8.492 -10.195 15.672 1 95 207 ASP A O 1
ATOM 1601 N N . SER A 1 208 ? 9.953 -9.508 14.18 1 94.25 208 SER A N 1
ATOM 1602 C CA . SER A 1 208 ? 9.359 -8.18 14.133 1 94.25 208 SER A CA 1
ATOM 1603 C C . SER A 1 208 ? 8.07 -8.172 13.328 1 94.25 208 SER A C 1
ATOM 1605 O O . SER A 1 208 ? 7.348 -7.172 13.297 1 94.25 208 SER A O 1
ATOM 1607 N N . LEU A 1 209 ? 7.734 -9.297 12.641 1 95.94 209 LEU A N 1
ATOM 1608 C CA . LEU A 1 209 ? 6.539 -9.375 11.805 1 95.94 209 LEU A CA 1
ATOM 1609 C C . LEU A 1 209 ? 5.699 -10.594 12.18 1 95.94 209 LEU A C 1
ATOM 1611 O O . LEU A 1 209 ? 5.426 -11.445 11.336 1 95.94 209 LEU A O 1
ATOM 1615 N N . PRO A 1 210 ? 5.254 -10.664 13.438 1 94.56 210 PRO A N 1
ATOM 1616 C CA . PRO A 1 210 ? 4.562 -11.859 13.906 1 94.56 210 PRO A CA 1
ATOM 1617 C C . PRO A 1 210 ? 3.254 -12.125 13.172 1 94.56 210 PRO A C 1
ATOM 1619 O O . PRO A 1 210 ? 2.883 -13.281 12.953 1 94.56 210 PRO A O 1
ATOM 1622 N N . ASN A 1 211 ? 2.586 -11.133 12.844 1 94.5 211 ASN A N 1
ATOM 1623 C CA . ASN A 1 211 ? 1.305 -11.336 12.172 1 94.5 211 ASN A CA 1
ATOM 1624 C C . ASN A 1 211 ? 1.494 -11.805 10.734 1 94.5 211 ASN A C 1
ATOM 1626 O O . ASN A 1 211 ? 0.671 -12.562 10.211 1 94.5 211 ASN A O 1
ATOM 1630 N N . LEU A 1 212 ? 2.557 -11.375 10.148 1 95.75 212 LEU A N 1
ATOM 1631 C CA . LEU A 1 212 ? 2.877 -11.859 8.805 1 95.75 212 LEU A CA 1
ATOM 1632 C C . LEU A 1 212 ? 3.158 -13.359 8.828 1 95.75 212 LEU A C 1
ATOM 1634 O O . LEU A 1 212 ? 2.721 -14.086 7.934 1 95.75 212 LEU A O 1
ATOM 1638 N N . GLY A 1 213 ? 3.908 -13.773 9.844 1 95.19 213 GLY A N 1
ATOM 1639 C CA . GLY A 1 213 ? 4.145 -15.203 9.984 1 95.19 213 GLY A CA 1
ATOM 1640 C C . GLY A 1 213 ? 2.867 -16.016 10.125 1 95.19 213 GLY A C 1
ATOM 1641 O O . GLY A 1 213 ? 2.721 -17.062 9.492 1 95.19 213 GLY A O 1
ATOM 1642 N N . LYS A 1 214 ? 1.993 -15.539 10.938 1 94.44 214 LYS A N 1
ATOM 1643 C CA . LYS A 1 214 ? 0.698 -16.188 11.102 1 94.44 214 LYS A CA 1
ATOM 1644 C C . LYS A 1 214 ? -0.075 -16.219 9.789 1 94.44 214 LYS A C 1
ATOM 1646 O O . LYS A 1 214 ? -0.713 -17.234 9.461 1 94.44 214 LYS A O 1
ATOM 1651 N N . TRP A 1 215 ? -0.025 -15.148 9.094 1 95.75 215 TRP A N 1
ATOM 1652 C CA . TRP A 1 215 ? -0.714 -15.039 7.812 1 95.75 215 TRP A CA 1
ATOM 1653 C C . TRP A 1 215 ? -0.189 -16.078 6.824 1 95.75 215 TRP A C 1
ATOM 1655 O O . TRP A 1 215 ? -0.968 -16.719 6.121 1 95.75 215 TRP A O 1
ATOM 1665 N N . VAL A 1 216 ? 1.17 -16.266 6.785 1 95.19 216 VAL A N 1
ATOM 1666 C CA . VAL A 1 216 ? 1.766 -17.234 5.871 1 95.19 216 VAL A CA 1
ATOM 1667 C C . VAL A 1 216 ? 1.259 -18.641 6.199 1 95.19 216 VAL A C 1
ATOM 1669 O O . VAL A 1 216 ? 0.863 -19.391 5.305 1 95.19 216 VAL A O 1
ATOM 1672 N N . ARG A 1 217 ? 1.238 -18.938 7.445 1 93.44 217 ARG A N 1
ATOM 1673 C CA . ARG A 1 217 ? 0.758 -20.25 7.867 1 93.44 217 ARG A CA 1
ATOM 1674 C C . ARG A 1 217 ? -0.713 -20.438 7.512 1 93.44 217 ARG A C 1
ATOM 1676 O O . ARG A 1 217 ? -1.116 -21.5 7.055 1 93.44 217 ARG A O 1
ATOM 1683 N N . ALA A 1 218 ? -1.445 -19.438 7.703 1 94 218 ALA A N 1
ATOM 1684 C CA . ALA A 1 218 ? -2.867 -19.484 7.371 1 94 218 ALA A CA 1
ATOM 1685 C C . ALA A 1 218 ? -3.076 -19.656 5.871 1 94 218 ALA A C 1
ATOM 1687 O O . ALA A 1 218 ? -3.953 -20.422 5.445 1 94 218 ALA A O 1
ATOM 1688 N N . MET A 1 219 ? -2.312 -18.938 5.102 1 94.44 219 MET A N 1
ATOM 1689 C CA . MET A 1 219 ? -2.412 -19.047 3.646 1 94.44 219 MET A CA 1
ATOM 1690 C C . MET A 1 219 ? -2.07 -20.453 3.186 1 94.44 219 MET A C 1
ATOM 1692 O O . MET A 1 219 ? -2.754 -21.016 2.324 1 94.44 219 MET A O 1
ATOM 1696 N N . LEU A 1 220 ? -0.976 -21 3.768 1 92.62 220 LEU A N 1
ATOM 1697 C CA . LEU A 1 220 ? -0.562 -22.344 3.41 1 92.62 220 LEU A CA 1
ATOM 1698 C C . LEU A 1 220 ? -1.641 -23.359 3.779 1 92.62 220 LEU A C 1
ATOM 1700 O O . LEU A 1 220 ? -1.923 -24.281 3.008 1 92.62 220 LEU A O 1
ATOM 1704 N N . GLU A 1 221 ? -2.209 -23.141 4.875 1 91.56 221 GLU A N 1
ATOM 1705 C CA . GLU A 1 221 ? -3.301 -24.016 5.297 1 91.56 221 GLU A CA 1
ATOM 1706 C C . GLU A 1 221 ? -4.512 -23.859 4.383 1 91.56 221 GLU A C 1
ATOM 1708 O O . GLU A 1 221 ? -5.125 -24.859 3.984 1 91.56 221 GLU A O 1
ATOM 1713 N N . TRP A 1 222 ? -4.875 -22.656 4.102 1 92.75 222 TRP A N 1
ATOM 1714 C CA . TRP A 1 222 ? -6.012 -22.375 3.238 1 92.75 222 TRP A CA 1
ATOM 1715 C C . TRP A 1 222 ? -5.812 -22.969 1.85 1 92.75 222 TRP A C 1
ATOM 1717 O O . TRP A 1 222 ? -6.754 -23.484 1.247 1 92.75 222 TRP A O 1
ATOM 1727 N N . MET A 1 223 ? -4.609 -22.875 1.307 1 90.06 223 MET A N 1
ATOM 1728 C CA . MET A 1 223 ? -4.289 -23.406 -0.013 1 90.06 223 MET A CA 1
ATOM 1729 C C . MET A 1 223 ? -4.328 -24.938 -0.007 1 90.06 223 MET A C 1
ATOM 1731 O O . MET A 1 223 ? -4.766 -25.547 -0.979 1 90.06 223 MET A O 1
ATOM 1735 N N . GLY A 1 224 ? -3.953 -25.5 1.104 1 86.88 224 GLY A N 1
ATOM 1736 C CA . GLY A 1 224 ? -3.896 -26.953 1.182 1 86.88 224 GLY A CA 1
ATOM 1737 C C . GLY A 1 224 ? -2.57 -27.516 0.717 1 86.88 224 GLY A C 1
ATOM 1738 O O . GLY A 1 224 ? -1.793 -26.844 0.051 1 86.88 224 GLY A O 1
ATOM 1739 N N . PRO A 1 225 ? -2.291 -28.688 1.065 1 77.31 225 PRO A N 1
ATOM 1740 C CA . PRO A 1 225 ? -0.982 -29.297 0.838 1 77.31 225 PRO A CA 1
ATOM 1741 C C . PRO A 1 225 ? -0.661 -29.469 -0.645 1 77.31 225 PRO A C 1
ATOM 1743 O O . PRO A 1 225 ? 0.495 -29.328 -1.051 1 77.31 225 PRO A O 1
ATOM 1746 N N . GLU A 1 226 ? -1.551 -29.797 -1.515 1 66.81 226 GLU A N 1
ATOM 1747 C CA . GLU A 1 226 ? -1.295 -30.047 -2.928 1 66.81 226 GLU A CA 1
ATOM 1748 C C . GLU A 1 226 ? -0.853 -28.781 -3.65 1 66.81 226 GLU A C 1
ATOM 1750 O O . GLU A 1 226 ? 0.105 -28.797 -4.426 1 66.81 226 GLU A O 1
ATOM 1755 N N . LEU A 1 227 ? -1.48 -27.703 -3.373 1 64.12 227 LEU A N 1
ATOM 1756 C CA . LEU A 1 227 ? -1.216 -26.469 -4.094 1 64.12 227 LEU A CA 1
ATOM 1757 C C . LEU A 1 227 ? -0.005 -25.75 -3.512 1 64.12 227 LEU A C 1
ATOM 1759 O O . LEU A 1 227 ? 0.792 -25.172 -4.25 1 64.12 227 LEU A O 1
ATOM 1763 N N . ALA A 1 228 ? 0.097 -25.906 -2.244 1 59.16 228 ALA A N 1
ATOM 1764 C CA . ALA A 1 228 ? 1.248 -25.297 -1.593 1 59.16 228 ALA A CA 1
ATOM 1765 C C . ALA A 1 228 ? 2.551 -25.953 -2.039 1 59.16 228 ALA A C 1
ATOM 1767 O O . ALA A 1 228 ? 3.566 -25.281 -2.215 1 59.16 228 ALA A O 1
ATOM 1768 N N . GLY A 1 229 ? 2.463 -27.188 -2.305 1 56.25 229 GLY A N 1
ATOM 1769 C CA . GLY A 1 229 ? 3.629 -27.938 -2.742 1 56.25 229 GLY A CA 1
ATOM 1770 C C . GLY A 1 229 ? 4.062 -27.594 -4.156 1 56.25 229 GLY A C 1
ATOM 1771 O O . GLY A 1 229 ? 5.258 -27.531 -4.445 1 56.25 229 GLY A O 1
ATOM 1772 N N . ASP A 1 230 ? 3.146 -27.359 -5.062 1 55.84 230 ASP A N 1
ATOM 1773 C CA . ASP A 1 230 ? 3.436 -27.078 -6.465 1 55.84 230 ASP A CA 1
ATOM 1774 C C . ASP A 1 230 ? 4.156 -25.734 -6.613 1 55.84 230 ASP A C 1
ATOM 1776 O O . ASP A 1 230 ? 4.949 -25.547 -7.539 1 55.84 230 ASP A O 1
ATOM 1780 N N . PHE A 1 231 ? 3.756 -24.938 -5.688 1 50.19 231 PHE A N 1
ATOM 1781 C CA . PHE A 1 231 ? 4.324 -23.594 -5.805 1 50.19 231 PHE A CA 1
ATOM 1782 C C . PHE A 1 231 ? 5.391 -23.359 -4.742 1 50.19 231 PHE A C 1
ATOM 1784 O O . PHE A 1 231 ? 6.156 -22.406 -4.82 1 50.19 231 PHE A O 1
ATOM 1791 N N . VAL A 1 232 ? 5.23 -24.281 -3.623 1 49.19 232 VAL A N 1
ATOM 1792 C CA . VAL A 1 232 ? 6.086 -24.016 -2.471 1 49.19 232 VAL A CA 1
ATOM 1793 C C . VAL A 1 232 ? 7.164 -25.094 -2.379 1 49.19 232 VAL A C 1
ATOM 1795 O O . VAL A 1 232 ? 8.023 -25.047 -1.496 1 49.19 232 VAL A O 1
ATOM 1798 N N . THR A 1 233 ? 7.191 -26.188 -3.035 1 38.53 233 THR A N 1
ATOM 1799 C CA . THR A 1 233 ? 8.172 -27.25 -2.85 1 38.53 233 THR A CA 1
ATOM 1800 C C . THR A 1 233 ? 9.531 -26.844 -3.414 1 38.53 233 THR A C 1
ATOM 1802 O O . THR A 1 233 ? 9.625 -26.422 -4.57 1 38.53 233 THR A O 1
ATOM 1805 N N . ALA A 1 234 ? 10.43 -26.328 -2.539 1 37.44 234 ALA A N 1
ATOM 1806 C CA . ALA A 1 234 ? 11.852 -26.578 -2.762 1 37.44 234 ALA A CA 1
ATOM 1807 C C . ALA A 1 234 ? 12.148 -28.078 -2.725 1 37.44 234 ALA A C 1
ATOM 1809 O O . ALA A 1 234 ? 11.555 -28.828 -1.94 1 37.44 234 ALA A O 1
ATOM 1810 N N . CYS B 1 1 ? -2.045 18.672 12.086 1 80.5 1 CYS B N 1
ATOM 1811 C CA . CYS B 1 1 ? -1.74 17.594 11.148 1 80.5 1 CYS B CA 1
ATOM 1812 C C . CYS B 1 1 ? -2.801 17.516 10.055 1 80.5 1 CYS B C 1
ATOM 1814 O O . CYS B 1 1 ? -3.998 17.531 10.352 1 80.5 1 CYS B O 1
ATOM 1816 N N . VAL B 1 2 ? -2.418 17.625 8.93 1 86.31 2 VAL B N 1
ATOM 1817 C CA . VAL B 1 2 ? -3.279 17.781 7.762 1 86.31 2 VAL B CA 1
ATOM 1818 C C . VAL B 1 2 ? -4.219 16.578 7.652 1 86.31 2 VAL B C 1
ATOM 1820 O O . VAL B 1 2 ? -5.359 16.719 7.203 1 86.31 2 VAL B O 1
ATOM 1823 N N . LYS B 1 3 ? -3.791 15.43 8.148 1 91.88 3 LYS B N 1
ATOM 1824 C CA . LYS B 1 3 ? -4.625 14.234 8.055 1 91.88 3 LYS B CA 1
ATOM 1825 C C . LYS B 1 3 ? -5.914 14.406 8.852 1 91.88 3 LYS B C 1
ATOM 1827 O O . LYS B 1 3 ? -7.004 14.117 8.352 1 91.88 3 LYS B O 1
ATOM 1832 N N . THR B 1 4 ? -5.758 14.891 10.055 1 90 4 THR B N 1
ATOM 1833 C CA . THR B 1 4 ? -6.914 15.086 10.922 1 90 4 THR B CA 1
ATOM 1834 C C . THR B 1 4 ? -7.832 16.172 10.352 1 90 4 THR B C 1
ATOM 1836 O O . THR B 1 4 ? -9.055 16.031 10.414 1 90 4 THR B O 1
ATOM 1839 N N . VAL B 1 5 ? -7.266 17.172 9.781 1 89.12 5 VAL B N 1
ATOM 1840 C CA . VAL B 1 5 ? -8.047 18.25 9.195 1 89.12 5 VAL B CA 1
ATOM 1841 C C . VAL B 1 5 ? -8.891 17.719 8.039 1 89.12 5 VAL B C 1
ATOM 1843 O O . VAL B 1 5 ? -10.062 18.062 7.91 1 89.12 5 VAL B O 1
ATOM 1846 N N . VAL B 1 6 ? -8.312 16.906 7.262 1 92.81 6 VAL B N 1
ATOM 1847 C CA . VAL B 1 6 ? -9.039 16.281 6.156 1 92.81 6 VAL B CA 1
ATOM 1848 C C . VAL B 1 6 ? -10.211 15.469 6.699 1 92.81 6 VAL B C 1
ATOM 1850 O O . VAL B 1 6 ? -11.328 15.562 6.191 1 92.81 6 VAL B O 1
ATOM 1853 N N . ASP B 1 7 ? -9.922 14.688 7.75 1 94.62 7 ASP B N 1
ATOM 1854 C CA . ASP B 1 7 ? -10.953 13.836 8.328 1 94.62 7 ASP B CA 1
ATOM 1855 C C . ASP B 1 7 ? -12.094 14.664 8.914 1 94.62 7 ASP B C 1
ATOM 1857 O O . ASP B 1 7 ? -13.266 14.32 8.766 1 94.62 7 ASP B O 1
ATOM 1861 N N . LEU B 1 8 ? -11.758 15.75 9.586 1 91.88 8 LEU B N 1
ATOM 1862 C CA . LEU B 1 8 ? -12.773 16.609 10.18 1 91.88 8 LEU B CA 1
ATOM 1863 C C . LEU B 1 8 ? -13.625 17.266 9.109 1 91.88 8 LEU B C 1
ATOM 1865 O O . LEU B 1 8 ? -14.844 17.375 9.258 1 91.88 8 LEU B O 1
ATOM 1869 N N . LYS B 1 9 ? -13.047 17.688 8.062 1 92.12 9 LYS B N 1
ATOM 1870 C CA . LYS B 1 9 ? -13.789 18.266 6.953 1 92.12 9 LYS B CA 1
ATOM 1871 C C . LYS B 1 9 ? -14.719 17.234 6.316 1 92.12 9 LYS B C 1
ATOM 1873 O O . LYS B 1 9 ? -15.867 17.531 6.004 1 92.12 9 LYS B O 1
ATOM 1878 N N . LEU B 1 10 ? -14.195 16.062 6.102 1 94.81 10 LEU B N 1
ATOM 1879 C CA . LEU B 1 10 ? -14.977 14.977 5.52 1 94.81 10 LEU B CA 1
ATOM 1880 C C . LEU B 1 10 ? -16.266 14.75 6.305 1 94.81 10 LEU B C 1
ATOM 1882 O O . LEU B 1 10 ? -17.312 14.492 5.715 1 94.81 10 LEU B O 1
ATOM 1886 N N . LEU B 1 11 ? -16.141 14.93 7.641 1 95.31 11 LEU B N 1
ATOM 1887 C CA . LEU B 1 11 ? -17.266 14.633 8.5 1 95.31 11 LEU B CA 1
ATOM 1888 C C . LEU B 1 11 ? -18.047 15.906 8.828 1 95.31 11 LEU B C 1
ATOM 1890 O O . LEU B 1 11 ? -19.047 15.859 9.555 1 95.31 11 LEU B O 1
ATOM 1894 N N . GLY B 1 12 ? -17.562 17.031 8.344 1 92 12 GLY B N 1
ATOM 1895 C CA . GLY B 1 12 ? -18.234 18.297 8.586 1 92 12 GLY B CA 1
ATOM 1896 C C . GLY B 1 12 ? -18.156 18.75 10.031 1 92 12 GLY B C 1
ATOM 1897 O O . GLY B 1 12 ? -19.094 19.359 10.547 1 92 12 GLY B O 1
ATOM 1898 N N . ILE B 1 13 ? -17.141 18.375 10.633 1 89 13 ILE B N 1
ATOM 1899 C CA . ILE B 1 13 ? -16.984 18.734 12.039 1 89 13 ILE B CA 1
ATOM 1900 C C . ILE B 1 13 ? -16.297 20.094 12.141 1 89 13 ILE B C 1
ATOM 1902 O O . ILE B 1 13 ? -15.227 20.297 11.57 1 89 13 ILE B O 1
ATOM 1906 N N . LYS B 1 14 ? -16.875 21.016 12.883 1 83.62 14 LYS B N 1
ATOM 1907 C CA . LYS B 1 14 ? -16.25 22.297 13.172 1 83.62 14 LYS B CA 1
ATOM 1908 C C . LYS B 1 14 ? -15.227 22.172 14.297 1 83.62 14 LYS B C 1
ATOM 1910 O O . LYS B 1 14 ? -15.422 21.406 15.242 1 83.62 14 LYS B O 1
ATOM 1915 N N . TYR B 1 15 ? -14.133 22.797 14.086 1 78.44 15 TYR B N 1
ATOM 1916 C CA . TYR B 1 15 ? -13.086 22.734 15.102 1 78.44 15 TYR B CA 1
ATOM 1917 C C . TYR B 1 15 ? -12.359 24.078 15.219 1 78.44 15 TYR B C 1
ATOM 1919 O O . TYR B 1 15 ? -12.445 24.922 14.32 1 78.44 15 TYR B O 1
ATOM 1927 N N . THR B 1 16 ? -11.883 24.344 16.438 1 75.25 16 THR B N 1
ATOM 1928 C CA . THR B 1 16 ? -11 25.484 16.641 1 75.25 16 THR B CA 1
ATOM 1929 C C . THR B 1 16 ? -9.539 25.047 16.672 1 75.25 16 THR B C 1
ATOM 1931 O O . THR B 1 16 ? -9.211 24 17.25 1 75.25 16 THR B O 1
ATOM 1934 N N . ARG B 1 17 ? -8.797 25.688 15.797 1 72.69 17 ARG B N 1
ATOM 1935 C CA . ARG B 1 17 ? -7.375 25.359 15.711 1 72.69 17 ARG B CA 1
ATOM 1936 C C . ARG B 1 17 ? -6.547 26.25 16.641 1 72.69 17 ARG B C 1
ATOM 1938 O O . ARG B 1 17 ? -6.676 27.469 16.609 1 72.69 17 ARG B O 1
ATOM 1945 N N . GLU B 1 18 ? -6.027 25.594 17.625 1 66.56 18 GLU B N 1
ATOM 1946 C CA . GLU B 1 18 ? -5.043 26.312 18.422 1 66.56 18 GLU B CA 1
ATOM 1947 C C . GLU B 1 18 ? -3.621 25.969 18 1 66.56 18 GLU B C 1
ATOM 1949 O O . GLU B 1 18 ? -3.211 24.797 18.078 1 66.56 18 GLU B O 1
ATOM 1954 N N . ARG B 1 19 ? -3.053 26.859 17.297 1 61.78 19 ARG B N 1
ATOM 1955 C CA . ARG B 1 19 ? -1.67 26.656 16.875 1 61.78 19 ARG B CA 1
ATOM 1956 C C . ARG B 1 19 ? -0.714 26.781 18.047 1 61.78 19 ARG B C 1
ATOM 1958 O O . ARG B 1 19 ? -0.662 27.828 18.703 1 61.78 19 ARG B O 1
ATOM 1965 N N . LEU B 1 20 ? -0.313 25.656 18.484 1 62.66 20 LEU B N 1
ATOM 1966 C CA . LEU B 1 20 ? 0.654 25.688 19.578 1 62.66 20 LEU B CA 1
ATOM 1967 C C . LEU B 1 20 ? 2.074 25.516 19.062 1 62.66 20 LEU B C 1
ATOM 1969 O O . LEU B 1 20 ? 2.291 24.781 18.078 1 62.66 20 LEU B O 1
ATOM 1973 N N . THR B 1 21 ? 2.916 26.375 19.547 1 58.44 21 THR B N 1
ATOM 1974 C CA . THR B 1 21 ? 4.332 26.172 19.266 1 58.44 21 THR B CA 1
ATOM 1975 C C . THR B 1 21 ? 4.816 24.859 19.906 1 58.44 21 THR B C 1
ATOM 1977 O O . THR B 1 21 ? 4.117 24.266 20.719 1 58.44 21 THR B O 1
ATOM 1980 N N . PHE B 1 22 ? 5.852 24.312 19.344 1 60.12 22 PHE B N 1
ATOM 1981 C CA . PHE B 1 22 ? 6.441 23.094 19.891 1 60.12 22 PHE B CA 1
ATOM 1982 C C . PHE B 1 22 ? 6.621 23.219 21.406 1 60.12 22 PHE B C 1
ATOM 1984 O O . PHE B 1 22 ? 6.398 22.266 22.141 1 60.12 22 PHE B O 1
ATOM 1991 N N . LEU B 1 23 ? 7.043 24.453 21.812 1 57.5 23 LEU B N 1
ATOM 1992 C CA . LEU B 1 23 ? 7.234 24.688 23.234 1 57.5 23 LEU B CA 1
ATOM 1993 C C . LEU B 1 23 ? 5.91 24.609 23.984 1 57.5 23 LEU B C 1
ATOM 1995 O O . LEU B 1 23 ? 5.855 24.078 25.094 1 57.5 23 LEU B O 1
ATOM 1999 N N . GLN B 1 24 ? 4.98 25.109 23.344 1 61.66 24 GLN B N 1
ATOM 2000 C CA . GLN B 1 24 ? 3.666 25.062 23.984 1 61.66 24 GLN B CA 1
ATOM 2001 C C . GLN B 1 24 ? 3.121 23.641 24.016 1 61.66 24 GLN B C 1
ATOM 2003 O O . GLN B 1 24 ? 2.471 23.25 25 1 61.66 24 GLN B O 1
ATOM 2008 N N . VAL B 1 25 ? 3.492 22.906 23 1 61.41 25 VAL B N 1
ATOM 2009 C CA . VAL B 1 25 ? 3.082 21.5 22.969 1 61.41 25 VAL B CA 1
ATOM 2010 C C . VAL B 1 25 ? 3.795 20.734 24.078 1 61.41 25 VAL B C 1
ATOM 2012 O O . VAL B 1 25 ? 3.156 20.016 24.859 1 61.41 25 VAL B O 1
ATOM 2015 N N . ARG B 1 26 ? 4.98 20.875 24.141 1 62.53 26 ARG B N 1
ATOM 2016 C CA . ARG B 1 26 ? 5.797 20.141 25.094 1 62.53 26 ARG B CA 1
ATOM 2017 C C . ARG B 1 26 ? 5.539 20.609 26.516 1 62.53 26 ARG B C 1
ATOM 2019 O O . ARG B 1 26 ? 5.652 19.812 27.469 1 62.53 26 ARG B O 1
ATOM 2026 N N . ASN B 1 27 ? 5.191 21.797 26.641 1 64.06 27 ASN B N 1
ATOM 2027 C CA . ASN B 1 27 ? 4.996 22.328 28 1 64.06 27 ASN B CA 1
ATOM 2028 C C . ASN B 1 27 ? 3.516 22.391 28.359 1 64.06 27 ASN B C 1
ATOM 2030 O O . ASN B 1 27 ? 3.078 21.703 29.297 1 64.06 27 ASN B O 1
ATOM 2034 N N . GLU B 1 28 ? 2.861 23.125 27.594 1 64.38 28 GLU B N 1
ATOM 2035 C CA . GLU B 1 28 ? 1.47 23.359 27.969 1 64.38 28 GLU B CA 1
ATOM 2036 C C . GLU B 1 28 ? 0.603 22.141 27.625 1 64.38 28 GLU B C 1
ATOM 2038 O O . GLU B 1 28 ? -0.128 21.641 28.484 1 64.38 28 GLU B O 1
ATOM 2043 N N . LEU B 1 29 ? 0.735 21.688 26.453 1 64.19 29 LEU B N 1
ATOM 2044 C CA . LEU B 1 29 ? -0.086 20.562 26.047 1 64.19 29 LEU B CA 1
ATOM 2045 C C . LEU B 1 29 ? 0.346 19.281 26.766 1 64.19 29 LEU B C 1
ATOM 2047 O O . LEU B 1 29 ? -0.493 18.453 27.125 1 64.19 29 LEU B O 1
ATOM 2051 N N . ALA B 1 30 ? 1.688 19.172 26.844 1 64.62 30 ALA B N 1
ATOM 2052 C CA . ALA B 1 30 ? 2.219 18 27.531 1 64.62 30 ALA B CA 1
ATOM 2053 C C . ALA B 1 30 ? 1.692 17.938 28.969 1 64.62 30 ALA B C 1
ATOM 2055 O O . ALA B 1 30 ? 1.399 16.844 29.469 1 64.62 30 ALA B O 1
ATOM 2056 N N . LYS B 1 31 ? 1.485 19.047 29.578 1 67.5 31 LYS B N 1
ATOM 2057 C CA . LYS B 1 31 ? 0.983 19.094 30.953 1 67.5 31 LYS B CA 1
ATOM 2058 C C . LYS B 1 31 ? -0.498 18.734 31.016 1 67.5 31 LYS B C 1
ATOM 2060 O O . LYS B 1 31 ? -0.96 18.156 32 1 67.5 31 LYS B O 1
ATOM 2065 N N . LYS B 1 32 ? -1.116 19 29.938 1 66.81 32 LYS B N 1
ATOM 2066 C CA . LYS B 1 32 ? -2.562 18.812 29.922 1 66.81 32 LYS B CA 1
ATOM 2067 C C . LYS B 1 32 ? -2.918 17.406 29.453 1 66.81 32 LYS B C 1
ATOM 2069 O O . LYS B 1 32 ? -3.938 16.844 29.859 1 66.81 32 LYS B O 1
ATOM 2074 N N . VAL B 1 33 ? -2.051 16.875 28.594 1 67.06 33 VAL B N 1
ATOM 2075 C CA . VAL B 1 33 ? -2.404 15.617 27.938 1 67.06 33 VAL B CA 1
ATOM 2076 C C . VAL B 1 33 ? -1.468 14.508 28.406 1 67.06 33 VAL B C 1
ATOM 2078 O O . VAL B 1 33 ? -1.895 13.57 29.094 1 67.06 33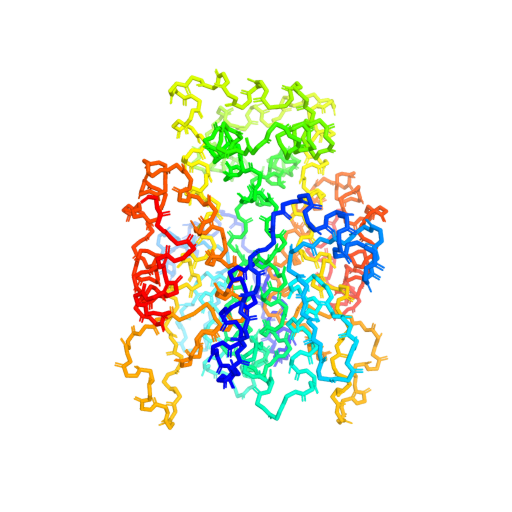 VAL B O 1
ATOM 2081 N N . ALA B 1 34 ? -0.262 14.445 27.938 1 63.81 34 ALA B N 1
ATOM 2082 C CA . ALA B 1 34 ? 0.773 13.477 28.297 1 63.81 34 ALA B CA 1
ATOM 2083 C C . ALA B 1 34 ? 2.162 14.008 27.953 1 63.81 34 ALA B C 1
ATOM 2085 O O . ALA B 1 34 ? 2.311 14.812 27.031 1 63.81 34 ALA B O 1
ATOM 2086 N N . GLU B 1 35 ? 3.086 13.672 28.75 1 59.75 35 GLU B N 1
ATOM 2087 C CA . GLU B 1 35 ? 4.469 14.117 28.578 1 59.75 35 GLU B CA 1
ATOM 2088 C C . GLU B 1 35 ? 4.949 13.891 27.156 1 59.75 35 GLU B C 1
ATOM 2090 O O . GLU B 1 35 ? 5.711 14.695 26.609 1 59.75 35 GLU B O 1
ATOM 2095 N N . ASP B 1 36 ? 4.484 12.852 26.516 1 59.91 36 ASP B N 1
ATOM 2096 C CA . ASP B 1 36 ? 4.98 12.523 25.188 1 59.91 36 ASP B CA 1
ATOM 2097 C C . ASP B 1 36 ? 3.953 12.883 24.109 1 59.91 36 ASP B C 1
ATOM 2099 O O . ASP B 1 36 ? 3.906 12.258 23.047 1 59.91 36 ASP B O 1
ATOM 2103 N N . VAL B 1 37 ? 3.363 13.961 24.406 1 58.56 37 VAL B N 1
ATOM 2104 C CA . VAL B 1 37 ? 2.268 14.344 23.531 1 58.56 37 VAL B CA 1
ATOM 2105 C C . VAL B 1 37 ? 2.824 14.812 22.188 1 58.56 37 VAL B C 1
ATOM 2107 O O . VAL B 1 37 ? 3.861 15.477 22.141 1 58.56 37 VAL B O 1
ATOM 2110 N N . THR B 1 38 ? 2.35 14.227 21.172 1 62.28 38 THR B N 1
ATOM 2111 C CA . THR B 1 38 ? 2.666 14.672 19.812 1 62.28 38 THR B CA 1
ATOM 2112 C C . THR B 1 38 ? 1.453 15.328 19.172 1 62.28 38 THR B C 1
ATOM 2114 O O . THR B 1 38 ? 0.36 15.328 19.734 1 62.28 38 THR B O 1
ATOM 2117 N N . VAL B 1 39 ? 1.697 16.312 18.281 1 65.31 39 VAL B N 1
ATOM 2118 C CA . VAL B 1 39 ? 0.619 16.844 17.453 1 65.31 39 VAL B CA 1
ATOM 2119 C C . VAL B 1 39 ? 0.42 15.953 16.219 1 65.31 39 VAL B C 1
ATOM 2121 O O . VAL B 1 39 ? 1.378 15.375 15.711 1 65.31 39 VAL B O 1
ATOM 2124 N N . PRO B 1 40 ? -0.871 15.625 16.016 1 70.56 40 PRO B N 1
ATOM 2125 C CA . PRO B 1 40 ? -2.105 16.312 16.406 1 70.56 40 PRO B CA 1
ATOM 2126 C C . PRO B 1 40 ? -2.738 15.703 17.656 1 70.56 40 PRO B C 1
ATOM 2128 O O . PRO B 1 40 ? -2.59 14.508 17.906 1 70.56 40 PRO B O 1
ATOM 2131 N N . THR B 1 41 ? -3.27 16.562 18.469 1 71.5 41 THR B N 1
ATOM 2132 C CA . THR B 1 41 ? -4.078 16.172 19.609 1 71.5 41 THR B CA 1
ATOM 2133 C C . THR B 1 41 ? -5.473 16.797 19.531 1 71.5 41 THR B C 1
ATOM 2135 O O . THR B 1 41 ? -5.613 18 19.297 1 71.5 41 THR B O 1
ATOM 2138 N N . LEU B 1 42 ? -6.469 15.961 19.562 1 74.44 42 LEU B N 1
ATOM 2139 C CA . LEU B 1 42 ? -7.859 16.406 19.531 1 74.44 42 LEU B CA 1
ATOM 2140 C C . LEU B 1 42 ? -8.453 16.422 20.938 1 74.44 42 LEU B C 1
ATOM 2142 O O . LEU B 1 42 ? -8.398 15.406 21.656 1 74.44 42 LEU B O 1
ATOM 2146 N N . GLU B 1 43 ? -8.875 17.484 21.375 1 77.56 43 GLU B N 1
ATOM 2147 C CA . GLU B 1 43 ? -9.641 17.578 22.609 1 77.56 43 GLU B CA 1
ATOM 2148 C C . GLU B 1 43 ? -11.133 17.359 22.359 1 77.56 43 GLU B C 1
ATOM 2150 O O . GLU B 1 43 ? -11.727 18.031 21.516 1 77.56 43 GLU B O 1
ATOM 2155 N N . LEU B 1 44 ? -11.633 16.359 23.016 1 78 44 LEU B N 1
ATOM 2156 C CA . LEU B 1 44 ? -13.039 16 22.859 1 78 44 LEU B CA 1
ATOM 2157 C C . LEU B 1 44 ? -13.914 16.828 23.781 1 78 44 LEU B C 1
ATOM 2159 O O . LEU B 1 44 ? -13.422 17.453 24.734 1 78 44 LEU B O 1
ATOM 2163 N N . PRO B 1 45 ? -15.18 16.844 23.484 1 74.44 45 PRO B N 1
ATOM 2164 C CA . PRO B 1 45 ? -16.094 17.641 24.312 1 74.44 45 PRO B CA 1
ATOM 2165 C C . PRO B 1 45 ? -16.094 17.188 25.781 1 74.44 45 PRO B C 1
ATOM 2167 O O . PRO B 1 45 ? -16.344 18 26.672 1 74.44 45 PRO B O 1
ATOM 2170 N N . ASP B 1 46 ? -15.828 15.977 26.047 1 77.44 46 ASP B N 1
ATOM 2171 C CA . ASP B 1 46 ? -15.859 15.469 27.406 1 77.44 46 ASP B CA 1
ATOM 2172 C C . ASP B 1 46 ? -14.547 15.766 28.125 1 77.44 46 ASP B C 1
ATOM 2174 O O . ASP B 1 46 ? -14.375 15.383 29.297 1 77.44 46 ASP B O 1
ATOM 2178 N N . GLY B 1 47 ? -13.656 16.422 27.438 1 77 47 GLY B N 1
ATOM 2179 C CA . GLY B 1 47 ? -12.398 16.812 28.047 1 77 47 GLY B CA 1
ATOM 2180 C C . GLY B 1 47 ? -11.281 15.828 27.797 1 77 47 GLY B C 1
ATOM 2181 O O . GLY B 1 47 ? -10.117 16.109 28.125 1 77 47 GLY B O 1
ATOM 2182 N N . SER B 1 48 ? -11.602 14.734 27.234 1 79.75 48 SER B N 1
ATOM 2183 C CA . SER B 1 48 ? -10.562 13.75 26.953 1 79.75 48 SER B CA 1
ATOM 2184 C C . SER B 1 48 ? -9.797 14.109 25.672 1 79.75 48 SER B C 1
ATOM 2186 O O . SER B 1 48 ? -10.219 14.984 24.906 1 79.75 48 SER B O 1
ATOM 2188 N N . TYR B 1 49 ? -8.617 13.523 25.578 1 80.25 49 TYR B N 1
ATOM 2189 C CA . TYR B 1 49 ? -7.754 13.82 24.438 1 80.25 49 TYR B CA 1
ATOM 2190 C C . TYR B 1 49 ? -7.465 12.555 23.641 1 80.25 49 TYR B C 1
ATOM 2192 O O . TYR B 1 49 ? -7.336 11.469 24.203 1 80.25 49 TYR B O 1
ATOM 2200 N N . VAL B 1 50 ? -7.559 12.75 22.375 1 80 50 VAL B N 1
ATOM 2201 C CA . VAL B 1 50 ? -7.098 11.695 21.469 1 80 50 VAL B CA 1
ATOM 2202 C C . VAL B 1 50 ? -5.898 12.195 20.672 1 80 50 VAL B C 1
ATOM 2204 O O . VAL B 1 50 ? -5.957 13.266 20.062 1 80 50 VAL B O 1
ATOM 2207 N N . ARG B 1 51 ? -4.879 11.383 20.797 1 81.94 51 ARG B N 1
ATOM 2208 C CA . ARG B 1 51 ? -3.648 11.758 20.109 1 81.94 51 ARG B CA 1
ATOM 2209 C C . ARG B 1 51 ? -3.348 10.797 18.953 1 81.94 51 ARG B C 1
ATOM 2211 O O . ARG B 1 51 ? -3.891 9.695 18.906 1 81.94 51 ARG B O 1
ATOM 2218 N N . ASP B 1 52 ? -2.584 11.289 18.062 1 84.62 52 ASP B N 1
ATOM 2219 C CA . ASP B 1 52 ? -2.166 10.469 16.938 1 84.62 52 ASP B CA 1
ATOM 2220 C C . ASP B 1 52 ? -3.223 10.477 15.828 1 84.62 52 ASP B C 1
ATOM 2222 O O . ASP B 1 52 ? -4.383 10.133 16.078 1 84.62 52 ASP B O 1
ATOM 2226 N N . SER B 1 53 ? -2.793 10.852 14.742 1 87.5 53 SER B N 1
ATOM 2227 C CA . SER B 1 53 ? -3.725 11.055 13.641 1 87.5 53 SER B CA 1
ATOM 2228 C C . SER B 1 53 ? -4.461 9.758 13.297 1 87.5 53 SER B C 1
ATOM 2230 O O . SER B 1 53 ? -5.621 9.789 12.891 1 87.5 53 SER B O 1
ATOM 2232 N N . TRP B 1 54 ? -3.801 8.602 13.461 1 90.88 54 TRP B N 1
ATOM 2233 C CA . TRP B 1 54 ? -4.453 7.324 13.188 1 90.88 54 TRP B CA 1
ATOM 2234 C C . TRP B 1 54 ? -5.5 7.012 14.25 1 90.88 54 TRP B C 1
ATOM 2236 O O . TRP B 1 54 ? -6.613 6.59 13.93 1 90.88 54 TRP B O 1
ATOM 2246 N N . LYS B 1 55 ? -5.125 7.242 15.453 1 89.5 55 LYS B N 1
ATOM 2247 C CA . LYS B 1 55 ? -6.059 6.996 16.547 1 89.5 55 LYS B CA 1
ATOM 2248 C C . LYS B 1 55 ? -7.262 7.93 16.453 1 89.5 55 LYS B C 1
ATOM 2250 O O . LYS B 1 55 ? -8.391 7.531 16.766 1 89.5 55 LYS B O 1
ATOM 2255 N N . ILE B 1 56 ? -6.98 9.148 16.094 1 90.69 56 ILE B N 1
ATOM 2256 C CA . ILE B 1 56 ? -8.07 10.102 15.914 1 90.69 56 ILE B CA 1
ATOM 2257 C C . ILE B 1 56 ? -9 9.625 14.812 1 90.69 56 ILE B C 1
ATOM 2259 O O . ILE B 1 56 ? -10.227 9.641 14.969 1 90.69 56 ILE B O 1
ATOM 2263 N N . ALA B 1 57 ? -8.445 9.195 13.719 1 94.12 57 ALA B N 1
ATOM 2264 C CA . ALA B 1 57 ? -9.242 8.672 12.609 1 94.12 57 ALA B CA 1
ATOM 2265 C C . ALA B 1 57 ? -10.094 7.488 13.047 1 94.12 57 ALA B C 1
ATOM 2267 O O . ALA B 1 57 ? -11.273 7.41 12.719 1 94.12 57 ALA B O 1
ATOM 2268 N N . GLN B 1 58 ? -9.477 6.586 13.812 1 92.88 58 GLN B N 1
ATOM 2269 C CA . GLN B 1 58 ? -10.211 5.43 14.312 1 92.88 58 GLN B CA 1
ATOM 2270 C C . GLN B 1 58 ? -11.336 5.852 15.25 1 92.88 58 GLN B C 1
ATOM 2272 O O . GLN B 1 58 ? -12.438 5.309 15.18 1 92.88 58 GLN B O 1
ATOM 2277 N N . TRP B 1 59 ? -11.008 6.789 16.094 1 91.38 59 TRP B N 1
ATOM 2278 C CA . TRP B 1 59 ? -12.016 7.277 17.031 1 91.38 59 TRP B CA 1
ATOM 2279 C C . TRP B 1 59 ? -13.188 7.902 16.281 1 91.38 59 TRP B C 1
ATOM 2281 O O . TRP B 1 59 ? -14.352 7.621 16.609 1 91.38 59 TRP B O 1
ATOM 2291 N N . LEU B 1 60 ? -12.938 8.742 15.312 1 93.06 60 LEU B N 1
ATOM 2292 C CA . LEU B 1 60 ? -13.977 9.383 14.516 1 93.06 60 LEU B CA 1
ATOM 2293 C C . LEU B 1 60 ? -14.82 8.336 13.789 1 93.06 60 LEU B C 1
ATOM 2295 O O . LEU B 1 60 ? -16.047 8.461 13.719 1 93.06 60 LEU B O 1
ATOM 2299 N N . ALA B 1 61 ? -14.148 7.352 13.258 1 94.12 61 ALA B N 1
ATOM 2300 C CA . ALA B 1 61 ? -14.836 6.277 12.539 1 94.12 61 ALA B CA 1
ATOM 2301 C C . ALA B 1 61 ? -15.82 5.555 13.445 1 94.12 61 ALA B C 1
ATOM 2303 O O . ALA B 1 61 ? -16.906 5.16 13.008 1 94.12 61 ALA B O 1
ATOM 2304 N N . GLU B 1 62 ? -15.43 5.43 14.664 1 91.44 62 GLU B N 1
ATOM 2305 C CA . GLU B 1 62 ? -16.219 4.645 15.609 1 91.44 62 GLU B CA 1
ATOM 2306 C C . GLU B 1 62 ? -17.281 5.5 16.297 1 91.44 62 GLU B C 1
ATOM 2308 O O . GLU B 1 62 ? -18.344 5.004 16.656 1 91.44 62 GLU B O 1
ATOM 2313 N N . ASN B 1 63 ? -17.078 6.824 16.406 1 91.12 63 ASN B N 1
ATOM 2314 C CA . ASN B 1 63 ? -17.891 7.602 17.328 1 91.12 63 ASN B CA 1
ATOM 2315 C C . ASN B 1 63 ? -18.719 8.656 16.594 1 91.12 63 ASN B C 1
ATOM 2317 O O . ASN B 1 63 ? -19.594 9.297 17.188 1 91.12 63 ASN B O 1
ATOM 2321 N N . HIS B 1 64 ? -18.562 8.836 15.375 1 92.25 64 HIS B N 1
ATOM 2322 C CA . HIS B 1 64 ? -19.359 9.773 14.594 1 92.25 64 HIS B CA 1
ATOM 2323 C C . HIS B 1 64 ? -20.438 9.047 13.789 1 92.25 64 HIS B C 1
ATOM 2325 O O . HIS B 1 64 ? -20.188 7.973 13.242 1 92.25 64 HIS B O 1
ATOM 2331 N N . PRO B 1 65 ? -21.562 9.594 13.695 1 94.19 65 PRO B N 1
ATOM 2332 C CA . PRO B 1 65 ? -22.656 8.945 12.953 1 94.19 65 PRO B CA 1
ATOM 2333 C C . PRO B 1 65 ? -22.266 8.633 11.5 1 94.19 65 PRO B C 1
ATOM 2335 O O . PRO B 1 65 ? -22.734 7.633 10.945 1 94.19 65 PRO B O 1
ATOM 2338 N N . GLN B 1 66 ? -21.484 9.461 10.875 1 95.5 66 GLN B N 1
ATOM 2339 C CA . GLN B 1 66 ? -21.016 9.234 9.516 1 95.5 66 GLN B CA 1
ATOM 2340 C C . GLN B 1 66 ? -19.547 8.789 9.508 1 95.5 66 GLN B C 1
ATOM 2342 O O . GLN B 1 66 ? -18.844 8.992 8.516 1 95.5 66 GLN B O 1
ATOM 2347 N N . GLY B 1 67 ? -19.109 8.211 10.547 1 95 67 GLY B N 1
ATOM 2348 C CA . GLY B 1 67 ? -17.703 7.855 10.719 1 95 67 GLY B CA 1
ATOM 2349 C C . GLY B 1 67 ? -17.219 6.836 9.711 1 95 67 GLY B C 1
ATOM 2350 O O . GLY B 1 67 ? -16.016 6.742 9.445 1 95 67 GLY B O 1
ATOM 2351 N N . GLN B 1 68 ? -18.172 6.059 9.18 1 92.88 68 GLN B N 1
ATOM 2352 C CA . GLN B 1 68 ? -17.781 5.039 8.203 1 92.88 68 GLN B CA 1
ATOM 2353 C C . GLN B 1 68 ? -17.125 5.664 6.98 1 92.88 68 GLN B C 1
ATOM 2355 O O . GLN B 1 68 ? -16.375 4.996 6.262 1 92.88 68 GLN B O 1
ATOM 2360 N N . LYS B 1 69 ? -17.344 6.961 6.773 1 94.75 69 LYS B N 1
ATOM 2361 C CA . LYS B 1 69 ? -16.781 7.66 5.629 1 94.75 69 LYS B CA 1
ATOM 2362 C C . LYS B 1 69 ? -15.266 7.754 5.738 1 94.75 69 LYS B C 1
ATOM 2364 O O . LYS B 1 69 ? -14.562 7.852 4.723 1 94.75 69 LYS B O 1
ATOM 2369 N N . ILE B 1 70 ? -14.758 7.715 6.988 1 96.69 70 ILE B N 1
ATOM 2370 C CA . ILE B 1 70 ? -13.328 7.883 7.242 1 96.69 70 ILE B CA 1
ATOM 2371 C C . ILE B 1 70 ? -12.539 6.832 6.461 1 96.69 70 ILE B C 1
ATOM 2373 O O . ILE B 1 70 ? -11.539 7.156 5.812 1 96.69 70 ILE B O 1
ATOM 2377 N N . PHE B 1 71 ? -13.094 5.625 6.512 1 95.38 71 PHE B N 1
ATOM 2378 C CA . PHE B 1 71 ? -12.383 4.531 5.863 1 95.38 71 PHE B CA 1
ATOM 2379 C C . PHE B 1 71 ? -13.172 4.012 4.668 1 95.38 71 PHE B C 1
ATOM 2381 O O . PHE B 1 71 ? -13.023 2.85 4.277 1 95.38 71 PHE B O 1
ATOM 2388 N N . GLY B 1 72 ? -14.055 4.824 4.129 1 91.56 72 GLY B N 1
ATOM 2389 C CA . GLY B 1 72 ? -14.789 4.477 2.92 1 91.56 72 GLY B CA 1
ATOM 2390 C C . GLY B 1 72 ? -15.812 3.377 3.135 1 91.56 72 GLY B C 1
ATOM 2391 O O . GLY B 1 72 ? -16.172 2.662 2.195 1 91.56 72 GLY B O 1
ATOM 2392 N N . GLY B 1 73 ? -16.188 3.094 4.371 1 89.75 73 GLY B N 1
ATOM 2393 C CA . GLY B 1 73 ? -17.281 2.199 4.688 1 89.75 73 GLY B CA 1
ATOM 2394 C C . GLY B 1 73 ? -16.906 0.732 4.605 1 89.75 73 GLY B C 1
ATOM 2395 O O . GLY B 1 73 ? -17.766 -0.136 4.512 1 89.75 73 GLY B O 1
ATOM 2396 N N . SER B 1 74 ? -15.609 0.407 4.594 1 89 74 SER B N 1
ATOM 2397 C CA . SER B 1 74 ? -15.211 -0.992 4.469 1 89 74 SER B CA 1
ATOM 2398 C C . SER B 1 74 ? -13.93 -1.272 5.242 1 89 74 SER B C 1
ATOM 2400 O O . SER B 1 74 ? -13.133 -0.363 5.484 1 89 74 SER B O 1
ATOM 2402 N N . GLU B 1 75 ? -13.75 -2.541 5.617 1 91.38 75 GLU B N 1
ATOM 2403 C CA . GLU B 1 75 ? -12.508 -2.982 6.25 1 91.38 75 GLU B CA 1
ATOM 2404 C C . GLU B 1 75 ? -11.312 -2.811 5.312 1 91.38 75 GLU B C 1
ATOM 2406 O O . GLU B 1 75 ? -10.234 -2.418 5.746 1 91.38 75 GLU B O 1
ATOM 2411 N N . ALA B 1 76 ? -11.57 -3.072 4.078 1 92.38 76 ALA B N 1
ATOM 2412 C CA . ALA B 1 76 ? -10.508 -2.902 3.09 1 92.38 76 ALA B CA 1
ATOM 2413 C C . ALA B 1 76 ? -10.047 -1.448 3.02 1 92.38 76 ALA B C 1
ATOM 2415 O O . ALA B 1 76 ? -8.859 -1.173 2.854 1 92.38 76 ALA B O 1
ATOM 2416 N N . GLY B 1 77 ? -11.023 -0.562 3.139 1 94.56 77 GLY B N 1
ATOM 2417 C CA . GLY B 1 77 ? -10.672 0.85 3.16 1 94.56 77 GLY B CA 1
ATOM 2418 C C . GLY B 1 77 ? -9.789 1.228 4.332 1 94.56 77 GLY B C 1
ATOM 2419 O O . GLY B 1 77 ? -8.875 2.047 4.191 1 94.56 77 GLY B O 1
ATOM 2420 N N . LYS B 1 78 ? -10.078 0.625 5.445 1 94.56 78 LYS B N 1
ATOM 2421 C CA . LYS B 1 78 ? -9.258 0.853 6.633 1 94.56 78 LYS B CA 1
ATOM 2422 C C . LYS B 1 78 ? -7.848 0.302 6.438 1 94.56 78 LYS B C 1
ATOM 2424 O O . LYS B 1 78 ? -6.867 0.964 6.781 1 94.56 78 LYS B O 1
ATOM 2429 N N . ARG B 1 79 ? -7.75 -0.832 5.871 1 94.44 79 ARG B N 1
ATOM 2430 C CA . ARG B 1 79 ? -6.457 -1.449 5.602 1 94.44 79 ARG B CA 1
ATOM 2431 C C . ARG B 1 79 ? -5.672 -0.645 4.57 1 94.44 79 ARG B C 1
ATOM 2433 O O . ARG B 1 79 ? -4.457 -0.485 4.695 1 94.44 79 ARG B O 1
ATOM 2440 N N . LEU B 1 80 ? -6.375 -0.176 3.609 1 95.06 80 LEU B N 1
ATOM 2441 C CA . LEU B 1 80 ? -5.738 0.678 2.609 1 95.06 80 LEU B CA 1
ATOM 2442 C C . LEU B 1 80 ? -5.148 1.924 3.258 1 95.06 80 LEU B C 1
ATOM 2444 O O . LEU B 1 80 ? -4.016 2.311 2.953 1 95.06 80 LEU B O 1
ATOM 2448 N N . ALA B 1 81 ? -5.875 2.527 4.129 1 96.06 81 ALA B N 1
ATOM 2449 C CA . ALA B 1 81 ? -5.426 3.742 4.805 1 96.06 81 ALA B CA 1
ATOM 2450 C C . ALA B 1 81 ? -4.172 3.479 5.633 1 96.06 81 ALA B C 1
ATOM 2452 O O . ALA B 1 81 ? -3.221 4.266 5.598 1 96.06 81 ALA B O 1
ATOM 2453 N N . ILE B 1 82 ? -4.188 2.369 6.348 1 93.88 82 ILE B N 1
ATOM 2454 C CA . ILE B 1 82 ? -3.031 2.1 7.195 1 93.88 82 ILE B CA 1
ATOM 2455 C C . ILE B 1 82 ? -1.821 1.762 6.328 1 93.88 82 ILE B C 1
ATOM 2457 O O . ILE B 1 82 ? -0.683 2.068 6.688 1 93.88 82 ILE B O 1
ATOM 2461 N N . PHE B 1 83 ? -2.057 1.143 5.203 1 93.5 83 PHE B N 1
ATOM 2462 C CA . PHE B 1 83 ? -0.976 0.871 4.266 1 93.5 83 PHE B CA 1
ATOM 2463 C C . PHE B 1 83 ? -0.327 2.168 3.795 1 93.5 83 PHE B C 1
ATOM 2465 O O . PHE B 1 83 ? 0.893 2.324 3.881 1 93.5 83 PHE B O 1
ATOM 2472 N N . VAL B 1 84 ? -1.141 3.117 3.354 1 94.25 84 VAL B N 1
ATOM 2473 C CA . VAL B 1 84 ? -0.621 4.391 2.867 1 94.25 84 VAL B CA 1
ATOM 2474 C C . VAL B 1 84 ? 0.075 5.133 4.008 1 94.25 84 VAL B C 1
ATOM 2476 O O . VAL B 1 84 ? 1.158 5.695 3.82 1 94.25 84 VAL B O 1
ATOM 2479 N N . ASN B 1 85 ? -0.526 5.055 5.164 1 92.31 85 ASN B N 1
ATOM 2480 C CA . ASN B 1 85 ? 0.012 5.742 6.332 1 92.31 85 ASN B CA 1
ATOM 2481 C C . ASN B 1 85 ? 1.375 5.184 6.734 1 92.31 85 ASN B C 1
ATOM 2483 O O . ASN B 1 85 ? 2.209 5.91 7.281 1 92.31 85 ASN B O 1
ATOM 2487 N N . SER B 1 86 ? 1.586 3.939 6.453 1 89.69 86 SER B N 1
ATOM 2488 C CA . SER B 1 86 ? 2.781 3.262 6.941 1 89.69 86 SER B CA 1
ATOM 2489 C C . SER B 1 86 ? 3.809 3.078 5.832 1 89.69 86 SER B C 1
ATOM 2491 O O . SER B 1 86 ? 4.73 2.268 5.957 1 89.69 86 SER B O 1
ATOM 2493 N N . TYR B 1 87 ? 3.586 3.738 4.758 1 87.88 87 TYR B N 1
ATOM 2494 C CA . TYR B 1 87 ? 4.496 3.621 3.623 1 87.88 87 TYR B CA 1
ATOM 2495 C C . TYR B 1 87 ? 5.84 4.266 3.936 1 87.88 87 TYR B C 1
ATOM 2497 O O . TYR B 1 87 ? 6.172 5.324 3.395 1 87.88 87 TYR B O 1
ATOM 2505 N N . ALA B 1 88 ? 6.723 3.635 4.641 1 79.31 88 ALA B N 1
ATOM 2506 C CA . ALA B 1 88 ? 7.938 4.148 5.266 1 79.31 88 ALA B CA 1
ATOM 2507 C C . ALA B 1 88 ? 8.938 4.617 4.215 1 79.31 88 ALA B C 1
ATOM 2509 O O . ALA B 1 88 ? 9.688 5.566 4.445 1 79.31 88 ALA B O 1
ATOM 2510 N N . VAL B 1 89 ? 8.961 3.945 3.156 1 82.38 89 VAL B N 1
ATOM 2511 C CA . VAL B 1 89 ? 9.945 4.285 2.131 1 82.38 89 VAL B CA 1
ATOM 2512 C C . VAL B 1 89 ? 9.664 5.691 1.598 1 82.38 89 VAL B C 1
ATOM 2514 O O . VAL B 1 89 ? 10.594 6.453 1.325 1 82.38 89 VAL B O 1
ATOM 2517 N N . LEU B 1 90 ? 8.43 6.016 1.479 1 88 90 LEU B N 1
ATOM 2518 C CA . LEU B 1 90 ? 8.055 7.352 1.028 1 88 90 LEU B CA 1
ATOM 2519 C C . LEU B 1 90 ? 8.383 8.398 2.09 1 88 90 LEU B C 1
ATOM 2521 O O . LEU B 1 90 ? 8.938 9.453 1.775 1 88 90 LEU B O 1
ATOM 2525 N N . ALA B 1 91 ? 8.125 8.047 3.318 1 85.44 91 ALA B N 1
ATOM 2526 C CA . ALA B 1 91 ? 8.328 8.969 4.434 1 85.44 91 ALA B CA 1
ATOM 2527 C C . ALA B 1 91 ? 9.797 9.359 4.566 1 85.44 91 ALA B C 1
ATOM 2529 O O . ALA B 1 91 ? 10.117 10.539 4.711 1 85.44 91 ALA B O 1
ATOM 2530 N N . ALA B 1 92 ? 10.625 8.375 4.449 1 84.19 92 ALA B N 1
ATOM 2531 C CA . ALA B 1 92 ? 12.055 8.609 4.648 1 84.19 92 ALA B CA 1
ATOM 2532 C C . ALA B 1 92 ? 12.617 9.523 3.562 1 84.19 92 ALA B C 1
ATOM 2534 O O . ALA B 1 92 ? 13.352 10.469 3.859 1 84.19 92 ALA B O 1
ATOM 2535 N N . ASP B 1 93 ? 12.273 9.242 2.336 1 90.25 93 ASP B N 1
ATOM 2536 C CA . ASP B 1 93 ? 12.82 10.016 1.227 1 90.25 93 ASP B CA 1
ATOM 2537 C C . ASP B 1 93 ? 12.25 11.438 1.223 1 90.25 93 ASP B C 1
ATOM 2539 O O . ASP B 1 93 ? 12.977 12.398 0.983 1 90.25 93 ASP B O 1
ATOM 2543 N N . ILE B 1 94 ? 11.016 11.602 1.546 1 91.44 94 ILE B N 1
ATOM 2544 C CA . ILE B 1 94 ? 10.398 12.922 1.596 1 91.44 94 ILE B CA 1
ATOM 2545 C C . ILE B 1 94 ? 10.977 13.719 2.764 1 91.44 94 ILE B C 1
ATOM 2547 O O . ILE B 1 94 ? 11.25 14.914 2.635 1 91.44 94 ILE B O 1
ATOM 2551 N N . ALA B 1 95 ? 11.164 13.031 3.865 1 85.19 95 ALA B N 1
ATOM 2552 C CA . ALA B 1 95 ? 11.773 13.688 5.02 1 85.19 95 ALA B CA 1
ATOM 2553 C C . ALA B 1 95 ? 13.18 14.195 4.684 1 85.19 95 ALA B C 1
ATOM 2555 O O . ALA B 1 95 ? 13.539 15.312 5.043 1 85.19 95 ALA B O 1
ATOM 2556 N N . ALA B 1 96 ? 13.938 13.406 4.023 1 87.12 96 ALA B N 1
ATOM 2557 C CA . ALA B 1 96 ? 15.305 13.766 3.656 1 87.12 96 ALA B CA 1
ATOM 2558 C C . ALA B 1 96 ? 15.328 15 2.76 1 87.12 96 ALA B C 1
ATOM 2560 O O . ALA B 1 96 ? 16.25 15.812 2.83 1 87.12 96 ALA B O 1
ATOM 2561 N N . LEU B 1 97 ? 14.328 15.164 1.96 1 90.19 97 LEU B N 1
ATOM 2562 C CA . LEU B 1 97 ? 14.25 16.297 1.037 1 90.19 97 LEU B CA 1
ATOM 2563 C C . LEU B 1 97 ? 13.711 17.531 1.74 1 90.19 97 LEU B C 1
ATOM 2565 O O . LEU B 1 97 ? 14.141 18.656 1.45 1 90.19 97 LEU B O 1
ATOM 2569 N N . SER B 1 98 ? 12.828 17.328 2.709 1 87.88 98 SER B N 1
ATOM 2570 C CA . SER B 1 98 ? 12.047 18.438 3.264 1 87.88 98 SER B CA 1
ATOM 2571 C C . SER B 1 98 ? 12.68 18.969 4.543 1 87.88 98 SER B C 1
ATOM 2573 O O . SER B 1 98 ? 12.688 20.172 4.777 1 87.88 98 SER B O 1
ATOM 2575 N N . MET B 1 99 ? 13.266 18.125 5.32 1 82.69 99 MET B N 1
ATOM 2576 C CA . MET B 1 99 ? 13.695 18.484 6.668 1 82.69 99 MET B CA 1
ATOM 2577 C C . MET B 1 99 ? 14.75 19.578 6.625 1 82.69 99 MET B C 1
ATOM 2579 O O . MET B 1 99 ? 14.727 20.5 7.445 1 82.69 99 MET B O 1
ATOM 2583 N N . PRO B 1 100 ? 15.695 19.531 5.699 1 83.38 100 PRO B N 1
ATOM 2584 C CA . PRO B 1 100 ? 16.688 20.609 5.645 1 83.38 100 PRO B CA 1
ATOM 2585 C C . PRO B 1 100 ? 16.062 21.984 5.434 1 83.38 100 PRO B C 1
ATOM 2587 O O . PRO B 1 100 ? 16.672 23 5.777 1 83.38 100 PRO B O 1
ATOM 2590 N N . HIS B 1 101 ? 14.883 22.016 4.914 1 83.69 101 HIS B N 1
ATOM 2591 C CA . HIS B 1 101 ? 14.211 23.281 4.641 1 83.69 101 HIS B CA 1
ATOM 2592 C C . HIS B 1 101 ? 13.336 23.703 5.816 1 83.69 101 HIS B C 1
ATOM 2594 O O . HIS B 1 101 ? 12.961 24.875 5.93 1 83.69 101 HIS B O 1
ATOM 2600 N N . ILE B 1 102 ? 13.023 22.734 6.637 1 77.56 1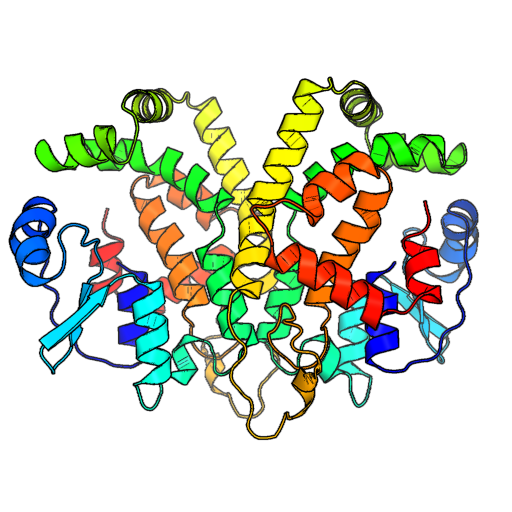02 ILE B N 1
ATOM 2601 C CA . ILE B 1 102 ? 12.117 22.984 7.754 1 77.56 102 ILE B CA 1
ATOM 2602 C C . ILE B 1 102 ? 12.93 23.375 8.984 1 77.56 102 ILE B C 1
ATOM 2604 O O . ILE B 1 102 ? 12.531 24.266 9.742 1 77.56 102 ILE B O 1
ATOM 2608 N N . ALA B 1 103 ? 14.031 22.797 9.109 1 72.75 103 ALA B N 1
ATOM 2609 C CA . ALA B 1 103 ? 14.828 22.953 10.32 1 72.75 103 ALA B CA 1
ATOM 2610 C C . ALA B 1 103 ? 15.219 24.406 10.539 1 72.75 103 ALA B C 1
ATOM 2612 O O . ALA B 1 103 ? 15.117 24.922 11.656 1 72.75 103 ALA B O 1
ATOM 2613 N N . PRO B 1 104 ? 15.617 25.031 9.453 1 70.81 104 PRO B N 1
ATOM 2614 C CA . PRO B 1 104 ? 16.016 26.422 9.672 1 70.81 104 PRO B CA 1
ATOM 2615 C C . PRO B 1 104 ? 14.852 27.312 10.078 1 70.81 104 PRO B C 1
ATOM 2617 O O . PRO B 1 104 ? 15.055 28.406 10.594 1 70.81 104 PRO B O 1
ATOM 2620 N N . LEU B 1 105 ? 13.602 26.812 9.859 1 70.94 105 LEU B N 1
ATOM 2621 C CA . LEU B 1 105 ? 12.422 27.625 10.125 1 70.94 105 LEU B CA 1
ATOM 2622 C C . LEU B 1 105 ? 11.922 27.406 11.555 1 70.94 105 LEU B C 1
ATOM 2624 O O . LEU B 1 105 ? 11.094 28.172 12.055 1 70.94 105 LEU B O 1
ATOM 2628 N N . LEU B 1 106 ? 12.508 26.391 12.164 1 69.75 106 LEU B N 1
ATOM 2629 C CA . LEU B 1 106 ? 12.094 26.078 13.531 1 69.75 106 LEU B CA 1
ATOM 2630 C C . LEU B 1 106 ? 12.844 26.938 14.539 1 69.75 106 LEU B C 1
ATOM 2632 O O . LEU B 1 106 ? 13.961 27.375 14.281 1 69.75 106 LEU B O 1
ATOM 2636 N N . ASP B 1 107 ? 12.062 27.297 15.578 1 69.12 107 ASP B N 1
ATOM 2637 C CA . ASP B 1 107 ? 12.766 28 16.641 1 69.12 107 ASP B CA 1
ATOM 2638 C C . ASP B 1 107 ? 13.875 27.141 17.234 1 69.12 107 ASP B C 1
ATOM 2640 O O . ASP B 1 107 ? 13.906 25.922 17.016 1 69.12 107 ASP B O 1
ATOM 2644 N N . GLU B 1 108 ? 14.844 27.797 17.922 1 69 108 GLU B N 1
ATOM 2645 C CA . GLU B 1 108 ? 16.062 27.141 18.391 1 69 108 GLU B CA 1
ATOM 2646 C C . GLU B 1 108 ? 15.742 25.906 19.203 1 69 108 GLU B C 1
ATOM 2648 O O . GLU B 1 108 ? 16.375 24.859 19.031 1 69 108 GLU B O 1
ATOM 2653 N N . ASP B 1 109 ? 14.789 25.984 20.016 1 62.44 109 ASP B N 1
ATOM 2654 C CA . ASP B 1 109 ? 14.445 24.859 20.891 1 62.44 109 ASP B CA 1
ATOM 2655 C C . ASP B 1 109 ? 13.828 23.703 20.094 1 62.44 109 ASP B C 1
ATOM 2657 O O . ASP B 1 109 ? 14.164 22.547 20.312 1 62.44 109 ASP B O 1
ATOM 2661 N N . SER B 1 110 ? 12.969 24.078 19.141 1 62.25 110 SER B N 1
ATOM 2662 C CA . SER B 1 110 ? 12.328 23.078 18.297 1 62.25 110 SER B CA 1
ATOM 2663 C C . SER B 1 110 ? 13.336 22.422 17.359 1 62.25 110 SER B C 1
ATOM 2665 O O . SER B 1 110 ? 13.289 21.203 17.125 1 62.25 110 SER B O 1
ATOM 2667 N N . ARG B 1 111 ? 14.172 23.25 16.953 1 66 111 ARG B N 1
ATOM 2668 C CA . ARG B 1 111 ? 15.227 22.75 16.062 1 66 111 ARG B CA 1
ATOM 2669 C C . ARG B 1 111 ? 16.125 21.75 16.781 1 66 111 ARG B C 1
ATOM 2671 O O . ARG B 1 111 ? 16.469 20.703 16.234 1 66 111 ARG B O 1
ATOM 2678 N N . ASP B 1 112 ? 16.469 22.109 17.969 1 67 112 ASP B N 1
ATOM 2679 C CA . ASP B 1 112 ? 17.312 21.219 18.766 1 67 112 ASP B CA 1
ATOM 2680 C C . ASP B 1 112 ? 16.625 19.891 19.031 1 67 112 ASP B C 1
ATOM 2682 O O . ASP B 1 112 ? 17.25 18.828 18.969 1 67 112 ASP B O 1
ATOM 2686 N N . TYR B 1 113 ? 15.391 19.984 19.297 1 62.31 113 TYR B N 1
ATOM 2687 C CA . TYR B 1 113 ? 14.625 18.766 19.562 1 62.31 113 TYR B CA 1
ATOM 2688 C C . TYR B 1 113 ? 14.555 17.875 18.328 1 62.31 113 TYR B C 1
ATOM 2690 O O . TYR B 1 113 ? 14.797 16.672 18.406 1 62.31 113 TYR B O 1
ATOM 2698 N N . PHE B 1 114 ? 14.188 18.516 17.266 1 63.19 114 PHE B N 1
ATOM 2699 C CA . PHE B 1 114 ? 14 17.734 16.047 1 63.19 114 PHE B CA 1
ATOM 2700 C C . PHE B 1 114 ? 15.328 17.156 15.578 1 63.19 114 PHE B C 1
ATOM 2702 O O . PHE B 1 114 ? 15.398 15.977 15.211 1 63.19 114 PHE B O 1
ATOM 2709 N N . ILE B 1 115 ? 16.328 17.984 15.664 1 62.94 115 ILE B N 1
ATOM 2710 C CA . ILE B 1 115 ? 17.625 17.562 15.141 1 62.94 115 ILE B CA 1
ATOM 2711 C C . ILE B 1 115 ? 18.281 16.594 16.109 1 62.94 115 ILE B C 1
ATOM 2713 O O . ILE B 1 115 ? 18.844 15.578 15.703 1 62.94 115 ILE B O 1
ATOM 2717 N N . ASN B 1 116 ? 18.047 16.891 17.266 1 60.62 116 ASN B N 1
ATOM 2718 C CA . ASN B 1 116 ? 18.859 16.125 18.219 1 60.62 116 ASN B CA 1
ATOM 2719 C C . ASN B 1 116 ? 18.047 14.977 18.828 1 60.62 116 ASN B C 1
ATOM 2721 O O . ASN B 1 116 ? 18.625 13.969 19.25 1 60.62 116 ASN B O 1
ATOM 2725 N N . LYS B 1 117 ? 16.812 15.195 18.922 1 59.31 117 LYS B N 1
ATOM 2726 C CA . LYS B 1 117 ? 16.047 14.148 19.578 1 59.31 117 LYS B CA 1
ATOM 2727 C C . LYS B 1 117 ? 15.328 13.266 18.562 1 59.31 117 LYS B C 1
ATOM 2729 O O . LYS B 1 117 ? 15.297 12.039 18.703 1 59.31 117 LYS B O 1
ATOM 2734 N N . LYS B 1 118 ? 14.789 13.961 17.578 1 60.69 118 LYS B N 1
ATOM 2735 C CA . LYS B 1 118 ? 14.039 13.156 16.609 1 60.69 118 LYS B CA 1
ATOM 2736 C C . LYS B 1 118 ? 14.945 12.641 15.5 1 60.69 118 LYS B C 1
ATOM 2738 O O . LYS B 1 118 ? 14.844 11.477 15.102 1 60.69 118 LYS B O 1
ATOM 2743 N N . LEU B 1 119 ? 15.695 13.711 15.141 1 66.38 119 LEU B N 1
ATOM 2744 C CA . LEU B 1 119 ? 16.734 13.375 14.164 1 66.38 119 LEU B CA 1
ATOM 2745 C C . LEU B 1 119 ? 18.109 13.43 14.797 1 66.38 119 LEU B C 1
ATOM 2747 O O . LEU B 1 119 ? 18.312 14.078 15.828 1 66.38 119 LEU B O 1
ATOM 2751 N N . THR B 1 120 ? 19.078 12.406 14.617 1 67.06 120 THR B N 1
ATOM 2752 C CA . THR B 1 120 ? 20.484 12.602 14.984 1 67.06 120 THR B CA 1
ATOM 2753 C C . THR B 1 120 ? 21.125 13.688 14.125 1 67.06 120 THR B C 1
ATOM 2755 O O . THR B 1 120 ? 20.75 13.859 12.961 1 67.06 120 THR B O 1
ATOM 2758 N N . LYS B 1 121 ? 21.891 14.664 14.906 1 75.25 121 LYS B N 1
ATOM 2759 C CA . LYS B 1 121 ? 22.625 15.695 14.18 1 75.25 121 LYS B CA 1
ATOM 2760 C C . LYS B 1 121 ? 23.344 15.109 12.961 1 75.25 121 LYS B C 1
ATOM 2762 O O . LYS B 1 121 ? 23.391 15.734 11.906 1 75.25 121 LYS B O 1
ATOM 2767 N N . ALA B 1 122 ? 23.797 14.008 13.156 1 76.62 122 ALA B N 1
ATOM 2768 C CA . ALA B 1 122 ? 24.516 13.344 12.07 1 76.62 122 ALA B CA 1
ATOM 2769 C C . ALA B 1 122 ? 23.594 13.109 10.875 1 76.62 122 ALA B C 1
ATOM 2771 O O . ALA B 1 122 ? 23.969 13.367 9.727 1 76.62 122 ALA B O 1
ATOM 2772 N N . ARG B 1 123 ? 22.406 12.711 11.125 1 77.62 123 ARG B N 1
ATOM 2773 C CA . ARG B 1 123 ? 21.453 12.43 10.062 1 77.62 123 ARG B CA 1
ATOM 2774 C C . ARG B 1 123 ? 20.984 13.711 9.375 1 77.62 123 ARG B C 1
ATOM 2776 O O . ARG B 1 123 ? 20.844 13.75 8.156 1 77.62 123 ARG B O 1
ATOM 2783 N N . PHE B 1 124 ? 20.859 14.68 10.227 1 80.25 124 PHE B N 1
ATOM 2784 C CA . PHE B 1 124 ? 20.453 15.961 9.672 1 80.25 124 PHE B CA 1
ATOM 2785 C C . PHE B 1 124 ? 21.531 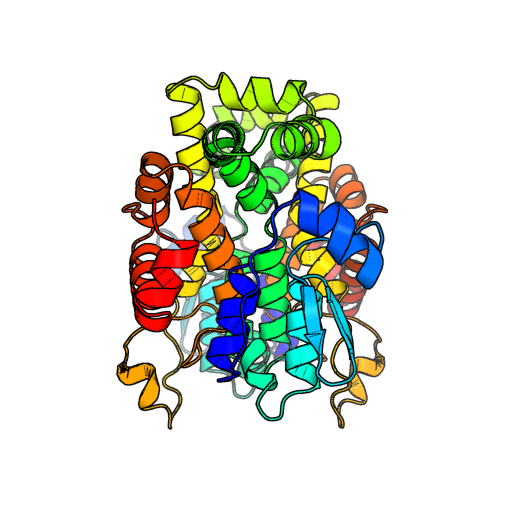16.516 8.75 1 80.25 124 PHE B C 1
ATOM 2787 O O . PHE B 1 124 ? 21.234 17.016 7.66 1 80.25 124 PHE B O 1
ATOM 2794 N N . ASP B 1 125 ? 22.734 16.438 9.195 1 80.94 125 ASP B N 1
ATOM 2795 C CA . ASP B 1 125 ? 23.859 16.969 8.414 1 80.94 125 ASP B CA 1
ATOM 2796 C C . ASP B 1 125 ? 24 16.219 7.09 1 80.94 125 ASP B C 1
ATOM 2798 O O . ASP B 1 125 ? 24.297 16.812 6.059 1 80.94 125 ASP B O 1
ATOM 2802 N N . GLN B 1 126 ? 23.766 15.031 7.18 1 82.62 126 GLN B N 1
ATOM 2803 C CA . GLN B 1 126 ? 23.812 14.219 5.969 1 82.62 126 GLN B CA 1
ATOM 2804 C C . GLN B 1 126 ? 22.734 14.648 4.98 1 82.62 126 GLN B C 1
ATOM 2806 O O . GLN B 1 126 ? 22.984 14.773 3.781 1 82.62 126 GLN B O 1
ATOM 2811 N N . MET B 1 127 ? 21.609 14.914 5.512 1 82.31 127 MET B N 1
ATOM 2812 C CA . MET B 1 127 ? 20.484 15.344 4.672 1 82.31 127 MET B CA 1
ATOM 2813 C C . MET B 1 127 ? 20.75 16.734 4.105 1 82.31 127 MET B C 1
ATOM 2815 O O . MET B 1 127 ? 20.469 16.984 2.932 1 82.31 127 MET B O 1
ATOM 2819 N N . ALA B 1 128 ? 21.359 17.547 4.91 1 82.75 128 ALA B N 1
ATOM 2820 C CA . ALA B 1 128 ? 21.578 18.938 4.539 1 82.75 128 ALA B CA 1
ATOM 2821 C C . ALA B 1 128 ? 22.719 19.062 3.533 1 82.75 128 ALA B C 1
ATOM 2823 O O . ALA B 1 128 ? 22.797 20.047 2.793 1 82.75 128 ALA B O 1
ATOM 2824 N N . SER B 1 129 ? 23.578 18.062 3.5 1 87.94 129 SER B N 1
ATOM 2825 C CA . SER B 1 129 ? 24.766 18.141 2.654 1 87.94 129 SER B CA 1
ATOM 2826 C C . SER B 1 129 ? 24.562 17.391 1.341 1 87.94 129 SER B C 1
ATOM 2828 O O . SER B 1 129 ? 25.5 17.234 0.559 1 87.94 129 SER B O 1
ATOM 2830 N N . ALA B 1 130 ? 23.391 17.062 1.061 1 88.62 130 ALA B N 1
ATOM 2831 C CA . ALA B 1 130 ? 23.125 16.281 -0.152 1 88.62 130 ALA B CA 1
ATOM 2832 C C . ALA B 1 130 ? 23.438 17.109 -1.401 1 88.62 130 ALA B C 1
ATOM 2834 O O . ALA B 1 130 ? 23.062 18.266 -1.5 1 88.62 130 ALA B O 1
ATOM 2835 N N . THR B 1 131 ? 24.188 16.5 -2.314 1 90.94 131 THR B N 1
ATOM 2836 C CA . THR B 1 131 ? 24.5 17.125 -3.594 1 90.94 131 THR B CA 1
ATOM 2837 C C . THR B 1 131 ? 23.281 17.172 -4.492 1 90.94 131 THR B C 1
ATOM 2839 O O . THR B 1 131 ? 22.297 16.469 -4.262 1 90.94 131 THR B O 1
ATOM 2842 N N . PRO B 1 132 ? 23.344 18.109 -5.477 1 90 132 PRO B N 1
ATOM 2843 C CA . PRO B 1 132 ? 22.234 18.156 -6.434 1 90 132 PRO B CA 1
ATOM 2844 C C . PRO B 1 132 ? 21.969 16.812 -7.102 1 90 132 PRO B C 1
ATOM 2846 O O . PRO B 1 132 ? 20.812 16.453 -7.34 1 90 132 PRO B O 1
ATOM 2849 N N . ALA B 1 133 ? 23 16.094 -7.305 1 92.44 133 ALA B N 1
ATOM 2850 C CA . ALA B 1 133 ? 22.844 14.766 -7.91 1 92.44 133 ALA B CA 1
ATOM 2851 C C . ALA B 1 133 ? 22.141 13.805 -6.957 1 92.44 133 ALA B C 1
ATOM 2853 O O . ALA B 1 133 ? 21.266 13.039 -7.367 1 92.44 133 ALA B O 1
ATOM 2854 N N . GLN B 1 134 ? 22.484 13.883 -5.746 1 91.38 134 GLN B N 1
ATOM 2855 C CA . GLN B 1 134 ? 21.875 13.031 -4.734 1 91.38 134 GLN B CA 1
ATOM 2856 C C . GLN B 1 134 ? 20.406 13.391 -4.523 1 91.38 134 GLN B C 1
ATOM 2858 O O . GLN B 1 134 ? 19.562 12.508 -4.355 1 91.38 134 GLN B O 1
ATOM 2863 N N . ARG B 1 135 ? 20.156 14.664 -4.559 1 92.44 135 ARG B N 1
ATOM 2864 C CA . ARG B 1 135 ? 18.781 15.125 -4.418 1 92.44 135 ARG B CA 1
ATOM 2865 C C . ARG B 1 135 ? 17.922 14.672 -5.594 1 92.44 135 ARG B C 1
ATOM 2867 O O . ARG B 1 135 ? 16.781 14.227 -5.406 1 92.44 135 ARG B O 1
ATOM 2874 N N . SER B 1 136 ? 18.516 14.805 -6.746 1 94 136 SER B N 1
ATOM 2875 C CA . SER B 1 136 ? 17.797 14.367 -7.945 1 94 136 SER B CA 1
ATOM 2876 C C . SER B 1 136 ? 17.5 12.875 -7.895 1 94 136 SER B C 1
ATOM 2878 O O . SER B 1 136 ? 16.422 12.438 -8.289 1 94 136 SER B O 1
ATOM 2880 N N . GLU B 1 137 ? 18.422 12.141 -7.41 1 93.62 137 GLU B N 1
ATOM 2881 C CA . GLU B 1 137 ? 18.234 10.703 -7.266 1 93.62 137 GLU B CA 1
ATOM 2882 C C . GLU B 1 137 ? 17.125 10.391 -6.262 1 93.62 137 GLU B C 1
ATOM 2884 O O . GLU B 1 137 ? 16.328 9.477 -6.477 1 93.62 137 GLU B O 1
ATOM 2889 N N . ARG B 1 138 ? 17.125 11.078 -5.23 1 93.25 138 ARG B N 1
ATOM 2890 C CA . ARG B 1 138 ? 16.094 10.883 -4.207 1 93.25 138 ARG B CA 1
ATOM 2891 C C . ARG B 1 138 ? 14.711 11.234 -4.742 1 93.25 138 ARG B C 1
ATOM 2893 O O . ARG B 1 138 ? 13.742 10.523 -4.465 1 93.25 138 ARG B O 1
ATOM 2900 N N . ILE B 1 139 ? 14.664 12.297 -5.492 1 95.88 139 ILE B N 1
ATOM 2901 C CA . ILE B 1 139 ? 13.398 12.695 -6.102 1 95.88 139 ILE B CA 1
ATOM 2902 C C . ILE B 1 139 ? 12.898 11.586 -7.02 1 95.88 139 ILE B C 1
ATOM 2904 O O . ILE B 1 139 ? 11.719 11.219 -6.965 1 95.88 139 ILE B O 1
ATOM 2908 N N . GLN B 1 140 ? 13.766 11.023 -7.793 1 94.94 140 GLN B N 1
ATOM 2909 C CA . GLN B 1 140 ? 13.391 9.938 -8.695 1 94.94 140 GLN B CA 1
ATOM 2910 C C . GLN B 1 140 ? 12.938 8.711 -7.914 1 94.94 140 GLN B C 1
ATOM 2912 O O . GLN B 1 140 ? 12.016 8 -8.328 1 94.94 140 GLN B O 1
ATOM 2917 N N . GLN B 1 141 ? 13.547 8.508 -6.82 1 92.56 141 GLN B N 1
ATOM 2918 C CA . GLN B 1 141 ? 13.164 7.383 -5.973 1 92.56 141 GLN B CA 1
ATOM 2919 C C . GLN B 1 141 ? 11.766 7.574 -5.406 1 92.56 141 GLN B C 1
ATOM 2921 O O . GLN B 1 141 ? 10.977 6.629 -5.363 1 92.56 141 GLN B O 1
ATOM 2926 N N . VAL B 1 142 ? 11.477 8.773 -4.98 1 95 142 VAL B N 1
ATOM 2927 C CA . VAL B 1 142 ? 10.141 9.062 -4.465 1 95 142 VAL B CA 1
ATOM 2928 C C . VAL B 1 142 ? 9.102 8.852 -5.562 1 95 142 VAL B C 1
ATOM 2930 O O . VAL B 1 142 ? 8.055 8.242 -5.324 1 95 142 VAL B O 1
ATOM 2933 N N . ILE B 1 143 ? 9.438 9.305 -6.754 1 95.69 143 ILE B N 1
ATOM 2934 C CA . ILE B 1 143 ? 8.539 9.156 -7.891 1 95.69 143 ILE B CA 1
ATOM 2935 C C . ILE B 1 143 ? 8.273 7.68 -8.148 1 95.69 143 ILE B C 1
ATOM 2937 O O . ILE B 1 143 ? 7.125 7.27 -8.336 1 95.69 143 ILE B O 1
ATOM 2941 N N . LYS B 1 144 ? 9.281 6.898 -8.102 1 92.12 144 LYS B N 1
ATOM 2942 C CA . LYS B 1 144 ? 9.148 5.461 -8.305 1 92.12 144 LYS B CA 1
ATOM 2943 C C . LYS B 1 144 ? 8.297 4.828 -7.211 1 92.12 144 LYS B C 1
ATOM 2945 O O . LYS B 1 144 ? 7.418 4.008 -7.492 1 92.12 144 LYS B O 1
ATOM 2950 N N . ASN B 1 145 ? 8.5 5.262 -6.016 1 92.38 145 ASN B N 1
ATOM 2951 C CA . ASN B 1 145 ? 7.809 4.68 -4.871 1 92.38 145 ASN B CA 1
ATOM 2952 C C . ASN B 1 145 ? 6.352 5.137 -4.801 1 92.38 145 ASN B C 1
ATOM 2954 O O . ASN B 1 145 ? 5.547 4.555 -4.074 1 92.38 145 ASN B O 1
ATOM 2958 N N . LEU B 1 146 ? 6.008 6.18 -5.555 1 95.38 146 LEU B N 1
ATOM 2959 C CA . LEU B 1 146 ? 4.625 6.629 -5.648 1 95.38 146 LEU B CA 1
ATOM 2960 C C . LEU B 1 146 ? 3.873 5.855 -6.73 1 95.38 146 LEU B C 1
ATOM 2962 O O . LEU B 1 146 ? 2.664 6.023 -6.895 1 95.38 146 LEU B O 1
ATOM 2966 N N . GLY B 1 147 ? 4.543 4.957 -7.352 1 92.69 147 GLY B N 1
ATOM 2967 C CA . GLY B 1 147 ? 3.982 4.148 -8.422 1 92.69 147 GLY B CA 1
ATOM 2968 C C . GLY B 1 147 ? 2.711 3.424 -8.023 1 92.69 147 GLY B C 1
ATOM 2969 O O . GLY B 1 147 ? 1.706 3.486 -8.734 1 92.69 147 GLY B O 1
ATOM 2970 N N . PRO B 1 148 ? 2.764 2.756 -6.902 1 92.31 148 PRO B N 1
ATOM 2971 C CA . PRO B 1 148 ? 1.56 2.037 -6.473 1 92.31 148 PRO B CA 1
ATOM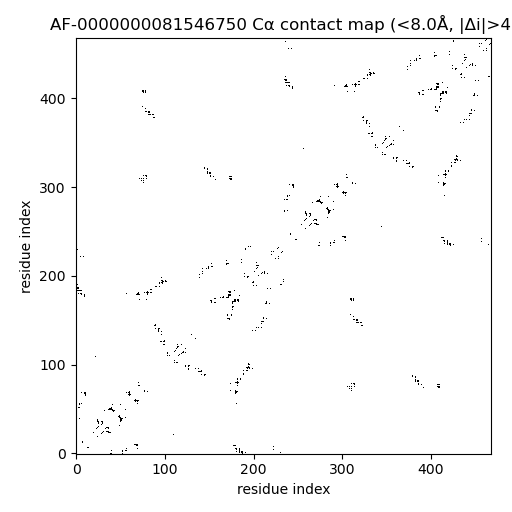 2972 C C . PRO B 1 148 ? 0.344 2.951 -6.336 1 92.31 148 PRO B C 1
ATOM 2974 O O . PRO B 1 148 ? -0.77 2.561 -6.695 1 92.31 148 PRO B O 1
ATOM 2977 N N . MET B 1 149 ? 0.544 4.188 -5.824 1 94.25 149 MET B N 1
ATOM 2978 C CA . MET B 1 149 ? -0.567 5.129 -5.719 1 94.25 149 MET B CA 1
ATOM 2979 C C . MET B 1 149 ? -1.075 5.531 -7.098 1 94.25 149 MET B C 1
ATOM 2981 O O . MET B 1 149 ? -2.281 5.668 -7.305 1 94.25 149 MET B O 1
ATOM 2985 N N . GLU B 1 150 ? -0.129 5.734 -8.016 1 94.56 150 GLU B N 1
ATOM 2986 C CA . GLU B 1 150 ? -0.513 6.035 -9.398 1 94.56 150 GLU B CA 1
ATOM 2987 C C . GLU B 1 150 ? -1.37 4.918 -9.984 1 94.56 150 GLU B C 1
ATOM 2989 O O . GLU B 1 150 ? -2.381 5.184 -10.641 1 94.56 150 GLU B O 1
ATOM 2994 N N . MET B 1 151 ? -0.997 3.697 -9.703 1 91.81 151 MET B N 1
ATOM 2995 C CA . MET B 1 151 ? -1.741 2.555 -10.219 1 91.81 151 MET B CA 1
ATOM 2996 C C . MET B 1 151 ? -3.145 2.502 -9.625 1 91.81 151 MET B C 1
ATOM 2998 O O . MET B 1 151 ? -4.109 2.197 -10.328 1 91.81 151 MET B O 1
ATOM 3002 N N . MET B 1 152 ? -3.266 2.748 -8.398 1 93 152 MET B N 1
ATOM 3003 C CA . MET B 1 152 ? -4.578 2.797 -7.758 1 93 152 MET B CA 1
ATOM 3004 C C . MET B 1 152 ? -5.473 3.834 -8.43 1 93 152 MET B C 1
ATOM 3006 O O . MET B 1 152 ? -6.648 3.574 -8.68 1 93 152 MET B O 1
ATOM 3010 N N . LEU B 1 153 ? -4.852 4.953 -8.719 1 94.19 153 LEU B N 1
ATOM 3011 C CA . LEU B 1 153 ? -5.609 6.082 -9.242 1 94.19 153 LEU B CA 1
ATOM 3012 C C . LEU B 1 153 ? -5.91 5.891 -10.727 1 94.19 153 LEU B C 1
ATOM 3014 O O . LEU B 1 153 ? -6.754 6.594 -11.289 1 94.19 153 LEU B O 1
ATOM 3018 N N . CYS B 1 154 ? -5.254 4.922 -11.32 1 91.12 154 CYS B N 1
ATOM 3019 C CA . CYS B 1 154 ? -5.52 4.594 -12.719 1 91.12 154 CYS B CA 1
ATOM 3020 C C . CYS B 1 154 ? -6.781 3.748 -12.852 1 91.12 154 CYS B C 1
ATOM 3022 O O . CYS B 1 154 ? -7.379 3.682 -13.922 1 91.12 154 CYS B O 1
ATOM 3024 N N . LEU B 1 155 ? -7.109 3.131 -11.789 1 89.88 155 LEU B N 1
ATOM 3025 C CA . LEU B 1 155 ? -8.305 2.293 -11.82 1 89.88 155 LEU B CA 1
ATOM 3026 C C . LEU B 1 155 ? -9.562 3.146 -11.922 1 89.88 155 LEU B C 1
ATOM 3028 O O . LEU B 1 155 ? -9.672 4.188 -11.266 1 89.88 155 LEU B O 1
ATOM 3032 N N . LYS B 1 156 ? -10.383 2.738 -12.797 1 79.94 156 LYS B N 1
ATOM 3033 C CA . LYS B 1 156 ? -11.656 3.443 -12.93 1 79.94 156 LYS B CA 1
ATOM 3034 C C . LYS B 1 156 ? -12.664 2.973 -11.883 1 79.94 156 LYS B C 1
ATOM 3036 O O . LYS B 1 156 ? -12.867 1.771 -11.703 1 79.94 156 LYS B O 1
ATOM 3041 N N . PRO B 1 157 ? -13.141 3.949 -11.172 1 74.38 157 PRO B N 1
ATOM 3042 C CA . PRO B 1 157 ? -14.148 3.533 -10.188 1 74.38 157 PRO B CA 1
ATOM 3043 C C . PRO B 1 157 ? -15.375 2.891 -10.836 1 74.38 157 PRO B C 1
ATOM 3045 O O . PRO B 1 157 ? -15.727 3.232 -11.969 1 74.38 157 PRO B O 1
ATOM 3048 N N . ARG B 1 158 ? -15.844 1.733 -10.211 1 63 158 ARG B N 1
ATOM 3049 C CA . ARG B 1 158 ? -17.078 1.148 -10.695 1 63 158 ARG B CA 1
ATOM 3050 C C . ARG B 1 158 ? -18.234 2.15 -10.609 1 63 158 ARG B C 1
ATOM 3052 O O . ARG B 1 158 ? -18.328 2.914 -9.648 1 63 158 ARG B O 1
ATOM 3059 N N . ALA B 1 159 ? -18.859 2.471 -11.797 1 54 159 ALA B N 1
ATOM 3060 C CA . ALA B 1 159 ? -20.031 3.34 -11.812 1 54 159 ALA B CA 1
ATOM 3061 C C . ALA B 1 159 ? -20.969 3.004 -10.664 1 54 159 ALA B C 1
ATOM 3063 O O . ALA B 1 159 ? -21.328 1.839 -10.461 1 54 159 ALA B O 1
ATOM 3064 N N . GLN B 1 160 ? -20.766 3.305 -9.57 1 47.94 160 GLN B N 1
ATOM 3065 C CA . GLN B 1 160 ? -21.844 3.057 -8.625 1 47.94 160 GLN B CA 1
ATOM 3066 C C . GLN B 1 160 ? -23.156 3.68 -9.117 1 47.94 160 GLN B C 1
ATOM 3068 O O . GLN B 1 160 ? -23.141 4.77 -9.695 1 47.94 160 GLN B O 1
ATOM 3073 N N . ALA B 1 161 ? -24.188 2.76 -9.258 1 40.5 161 ALA B N 1
ATOM 3074 C CA . ALA B 1 161 ? -25.531 3.164 -9.711 1 40.5 161 ALA B CA 1
ATOM 3075 C C . ALA B 1 161 ? -25.844 4.594 -9.281 1 40.5 161 ALA B C 1
ATOM 3077 O O . ALA B 1 161 ? -26.422 5.367 -10.047 1 40.5 161 ALA B O 1
ATOM 3078 N N . THR B 1 162 ? -25.922 4.805 -8.102 1 38.22 162 THR B N 1
ATOM 3079 C CA . THR B 1 162 ? -26.5 6.047 -7.605 1 38.22 162 THR B CA 1
ATOM 3080 C C . THR B 1 162 ? -25.516 7.199 -7.742 1 38.22 162 THR B C 1
ATOM 3082 O O . THR B 1 162 ? -25.828 8.344 -7.426 1 38.22 162 THR B O 1
ATOM 3085 N N . ASP B 1 163 ? -24.281 6.84 -7.746 1 42.56 163 ASP B N 1
ATOM 3086 C CA . ASP B 1 163 ? -23.469 8.008 -7.434 1 42.56 163 ASP B CA 1
ATOM 3087 C C . ASP B 1 163 ? -23.25 8.875 -8.672 1 42.56 163 ASP B C 1
ATOM 3089 O O . ASP B 1 163 ? -22.297 8.664 -9.43 1 42.56 163 ASP B O 1
ATOM 3093 N N . ALA B 1 164 ? -24.172 9.281 -9.148 1 37.78 164 ALA B N 1
ATOM 3094 C CA . ALA B 1 164 ? -24.125 10.578 -9.82 1 37.78 164 ALA B CA 1
ATOM 3095 C C . ALA B 1 164 ? -22.953 11.414 -9.312 1 37.78 164 ALA B C 1
ATOM 3097 O O . ALA B 1 164 ? -22.578 12.406 -9.945 1 37.78 164 ALA B O 1
ATOM 3098 N N . ALA B 1 165 ? -22.688 11.164 -8.125 1 38.25 165 ALA B N 1
ATOM 3099 C CA . ALA B 1 165 ? -21.859 12.156 -7.449 1 38.25 165 ALA B CA 1
ATOM 3100 C C . ALA B 1 165 ? -20.406 12.055 -7.91 1 38.25 165 ALA B C 1
ATOM 3102 O O . ALA B 1 165 ? -19.547 12.773 -7.41 1 38.25 165 ALA B O 1
ATOM 3103 N N . ASN B 1 166 ? -19.859 10.797 -8.266 1 48.94 166 ASN B N 1
ATOM 3104 C CA . ASN B 1 166 ? -18.5 11.156 -8.656 1 48.94 166 ASN B CA 1
ATOM 3105 C C . ASN B 1 166 ? -18.5 12.117 -9.844 1 48.94 166 ASN B C 1
ATOM 3107 O O . ASN B 1 166 ? -18.156 11.734 -10.961 1 48.94 166 ASN B O 1
ATOM 3111 N N . ALA B 1 167 ? -19.484 12.875 -9.805 1 45.97 167 ALA B N 1
ATOM 3112 C CA . ALA B 1 167 ? -19.641 13.945 -10.781 1 45.97 167 ALA B CA 1
ATOM 3113 C C . ALA B 1 167 ? -18.312 14.664 -11.031 1 45.97 167 ALA B C 1
ATOM 3115 O O . ALA B 1 167 ? -18.156 15.344 -12.047 1 45.97 167 ALA B O 1
ATOM 3116 N N . SER B 1 168 ? -17.5 14.648 -9.938 1 55.28 168 SER B N 1
ATOM 3117 C CA . SER B 1 168 ? -16.312 15.5 -10.07 1 55.28 168 SER B CA 1
ATOM 3118 C C . SER B 1 168 ? -15.281 14.859 -10.992 1 55.28 168 SER B C 1
ATOM 3120 O O . SER B 1 168 ? -14.375 15.539 -11.477 1 55.28 168 SER B O 1
ATOM 3122 N N . GLY B 1 169 ? -15.547 13.562 -11.398 1 69 169 GLY B N 1
ATOM 3123 C CA . GLY B 1 169 ? -14.578 12.906 -12.273 1 69 169 GLY B CA 1
ATOM 3124 C C . GLY B 1 169 ? -13.258 12.617 -11.586 1 69 169 GLY B C 1
ATOM 3125 O O . GLY B 1 169 ? -12.289 12.203 -12.234 1 69 169 GLY B O 1
ATOM 3126 N N . VAL B 1 170 ? -13.281 12.953 -10.203 1 78.5 170 VAL B N 1
ATOM 3127 C CA . VAL B 1 170 ? -12.039 12.766 -9.469 1 78.5 170 VAL B CA 1
ATOM 3128 C C . VAL B 1 170 ? -11.938 11.32 -8.977 1 78.5 170 VAL B C 1
ATOM 3130 O O . VAL B 1 170 ? -12.93 10.75 -8.523 1 78.5 170 VAL B O 1
ATOM 3133 N N . ASN B 1 171 ? -10.812 10.75 -9.109 1 89.62 171 ASN B N 1
ATOM 3134 C CA . ASN B 1 171 ? -10.531 9.414 -8.594 1 89.62 171 ASN B CA 1
ATOM 3135 C C . ASN B 1 171 ? -9.773 9.477 -7.27 1 89.62 171 ASN B C 1
ATOM 3137 O O . ASN B 1 171 ? -8.695 10.078 -7.191 1 89.62 171 ASN B O 1
ATOM 3141 N N . TRP B 1 172 ? -10.445 9 -6.234 1 94.38 172 TRP B N 1
ATOM 3142 C CA . TRP B 1 172 ? -9.828 8.953 -4.906 1 94.38 172 TRP B CA 1
ATOM 3143 C C . TRP B 1 172 ? -9.18 7.598 -4.656 1 94.38 172 TRP B C 1
ATOM 3145 O O . TRP B 1 172 ? -9.438 6.637 -5.383 1 94.38 172 TRP B O 1
ATOM 3155 N N . LEU B 1 173 ? -8.367 7.516 -3.693 1 95.44 173 LEU B N 1
ATOM 3156 C CA . LEU B 1 173 ? -7.539 6.332 -3.5 1 95.44 173 LEU B CA 1
ATOM 3157 C C . LEU B 1 173 ? -8.398 5.105 -3.219 1 95.44 173 LEU B C 1
ATOM 3159 O O . LEU B 1 173 ? -8.109 4.012 -3.709 1 95.44 173 LEU B O 1
ATOM 3163 N N . ALA B 1 174 ? -9.5 5.266 -2.453 1 93.12 174 ALA B N 1
ATOM 3164 C CA . ALA B 1 174 ? -10.336 4.121 -2.105 1 93.12 174 ALA B CA 1
ATOM 3165 C C . ALA B 1 174 ? -11.414 3.891 -3.16 1 93.12 174 ALA B C 1
ATOM 3167 O O . ALA B 1 174 ? -12.188 2.93 -3.07 1 93.12 174 ALA B O 1
ATOM 3168 N N . GLY B 1 175 ? -11.57 4.801 -4.145 1 90.81 175 GLY B N 1
ATOM 3169 C CA . GLY B 1 175 ? -12.43 4.582 -5.297 1 90.81 175 GLY B CA 1
ATOM 3170 C C . GLY B 1 175 ? -13.852 5.074 -5.086 1 90.81 175 GLY B C 1
ATOM 3171 O O . GLY B 1 175 ? -14.727 4.852 -5.926 1 90.81 175 GLY B O 1
ATOM 3172 N N . GLY B 1 176 ? -14.156 5.711 -3.951 1 89.19 176 GLY B N 1
ATOM 3173 C CA . GLY B 1 176 ? -15.484 6.242 -3.682 1 89.19 176 GLY B CA 1
ATOM 3174 C C . GLY B 1 176 ? -15.656 7.676 -4.152 1 89.19 176 GLY B C 1
ATOM 3175 O O . GLY B 1 176 ? -14.797 8.211 -4.852 1 89.19 176 GLY B O 1
ATOM 3176 N N . ALA B 1 177 ? -16.766 8.234 -3.787 1 88.88 177 ALA B N 1
ATOM 3177 C CA . ALA B 1 177 ? -17.141 9.555 -4.266 1 88.88 177 ALA B CA 1
ATOM 3178 C C . ALA B 1 177 ? -16.438 10.656 -3.482 1 88.88 177 ALA B C 1
ATOM 3180 O O . ALA B 1 177 ? -16.375 11.805 -3.924 1 88.88 177 ALA B O 1
ATOM 3181 N N . GLU B 1 178 ? -15.922 10.312 -2.359 1 92.44 178 GLU B N 1
ATOM 3182 C CA . GLU B 1 178 ? -15.25 11.266 -1.484 1 92.44 178 GLU B CA 1
ATOM 3183 C C . GLU B 1 178 ? -13.883 10.75 -1.051 1 92.44 178 GLU B C 1
ATOM 3185 O O . GLU B 1 178 ? -13.633 9.547 -1.077 1 92.44 178 GLU B O 1
ATOM 3190 N N . PRO B 1 179 ? -13.008 11.703 -0.706 1 95.5 179 PRO B N 1
ATOM 3191 C CA . PRO B 1 179 ? -11.734 11.234 -0.146 1 95.5 179 PRO B CA 1
ATOM 3192 C C . PRO B 1 179 ? -11.914 10.492 1.177 1 95.5 179 PRO B C 1
ATOM 3194 O O . PRO B 1 179 ? -12.938 10.664 1.852 1 95.5 179 PRO B O 1
ATOM 3197 N N . THR B 1 180 ? -11.055 9.625 1.456 1 97.06 180 THR B N 1
ATOM 3198 C CA . THR B 1 180 ? -11.016 8.891 2.717 1 97.06 180 THR B CA 1
ATOM 3199 C C . THR B 1 180 ? -9.734 9.195 3.482 1 97.06 180 THR B C 1
ATOM 3201 O O . THR B 1 180 ? -8.938 10.031 3.059 1 97.06 180 THR B O 1
ATOM 3204 N N . HIS B 1 181 ? -9.516 8.523 4.621 1 97.5 181 HIS B N 1
ATOM 3205 C CA . HIS B 1 181 ? -8.289 8.719 5.383 1 97.5 181 HIS B CA 1
ATOM 3206 C C . HIS B 1 181 ? -7.066 8.266 4.59 1 97.5 181 HIS B C 1
ATOM 3208 O O . HIS B 1 181 ? -5.949 8.719 4.855 1 97.5 181 HIS B O 1
ATOM 3214 N N . ALA B 1 182 ? -7.281 7.34 3.648 1 97.38 182 ALA B N 1
ATOM 3215 C CA . ALA B 1 182 ? -6.176 6.988 2.762 1 97.38 182 ALA B CA 1
ATOM 3216 C C . ALA B 1 182 ? -5.684 8.211 1.993 1 97.38 182 ALA B C 1
ATOM 3218 O O . ALA B 1 182 ? -4.477 8.422 1.862 1 97.38 182 ALA B O 1
ATOM 3219 N N . ASP B 1 183 ? -6.59 8.977 1.498 1 97.44 183 ASP B N 1
ATOM 3220 C CA . ASP B 1 183 ? -6.234 10.211 0.808 1 97.44 183 ASP B CA 1
ATOM 3221 C C . ASP B 1 183 ? -5.59 11.211 1.767 1 97.44 183 ASP B C 1
ATOM 3223 O O . ASP B 1 183 ? -4.656 11.922 1.394 1 97.44 183 ASP B O 1
ATOM 3227 N N . ALA B 1 184 ? -6.117 11.297 2.975 1 96.31 184 ALA B N 1
ATOM 3228 C CA . ALA B 1 184 ? -5.551 12.18 3.984 1 96.31 184 ALA B CA 1
ATOM 3229 C C . ALA B 1 184 ? -4.086 11.852 4.25 1 96.31 184 ALA B C 1
ATOM 3231 O O . ALA B 1 184 ? -3.246 12.75 4.355 1 96.31 184 ALA B O 1
ATOM 3232 N N . CYS B 1 185 ? -3.822 10.57 4.324 1 95.75 185 CYS B N 1
ATOM 3233 C CA . CYS B 1 185 ? -2.457 10.125 4.578 1 95.75 185 CYS B CA 1
ATOM 3234 C C . CYS B 1 185 ? -1.532 10.523 3.434 1 95.75 185 CYS B C 1
ATOM 3236 O O . CYS B 1 185 ? -0.456 11.078 3.666 1 95.75 185 CYS B O 1
ATOM 3238 N N . LEU B 1 186 ? -1.962 10.25 2.236 1 96.44 186 LEU B N 1
ATOM 3239 C CA . LEU B 1 186 ? -1.145 10.617 1.084 1 96.44 186 LEU B CA 1
ATOM 3240 C C . LEU B 1 186 ? -0.985 12.133 0.99 1 96.44 186 LEU B C 1
ATOM 3242 O O . LEU B 1 186 ? 0.095 12.625 0.66 1 96.44 186 LEU B O 1
ATOM 3246 N N . PHE B 1 187 ? -2.033 12.859 1.268 1 95.31 187 PHE B N 1
ATOM 3247 C CA . PHE B 1 187 ? -1.996 14.32 1.254 1 95.31 187 PHE B CA 1
ATOM 3248 C C . PHE B 1 187 ? -1.024 14.844 2.303 1 95.31 187 PHE B C 1
ATOM 3250 O O . PHE B 1 187 ? -0.399 15.891 2.109 1 95.31 187 PHE B O 1
ATOM 3257 N N . GLY B 1 188 ? -0.938 14.117 3.383 1 91.94 188 GLY B N 1
ATOM 3258 C CA . GLY B 1 188 ? 0.064 14.461 4.379 1 91.94 188 GLY B CA 1
ATOM 3259 C C . GLY B 1 188 ? 1.479 14.445 3.834 1 91.94 188 GLY B C 1
ATOM 3260 O O . GLY B 1 188 ? 2.287 15.312 4.16 1 91.94 188 GLY B O 1
ATOM 3261 N N . PHE B 1 189 ? 1.762 13.461 3.057 1 93.06 189 PHE B N 1
ATOM 3262 C CA . PHE B 1 189 ? 3.074 13.391 2.422 1 93.06 189 PHE B CA 1
ATOM 3263 C C . PHE B 1 189 ? 3.283 14.57 1.482 1 93.06 189 PHE B C 1
ATOM 3265 O O . PHE B 1 189 ? 4.367 15.164 1.449 1 93.06 189 PHE B O 1
ATOM 3272 N N . TYR B 1 190 ? 2.252 14.875 0.738 1 94.44 190 TYR B N 1
ATOM 3273 C CA . TYR B 1 190 ? 2.32 16.031 -0.15 1 94.44 190 TYR B CA 1
ATOM 3274 C C . TYR B 1 190 ? 2.592 17.297 0.636 1 94.44 190 TYR B C 1
ATOM 3276 O O . TYR B 1 190 ? 3.496 18.078 0.295 1 94.44 190 TYR B O 1
ATOM 3284 N N . ALA B 1 191 ? 1.806 17.531 1.663 1 89.94 191 ALA B N 1
ATOM 3285 C CA . ALA B 1 191 ? 1.938 18.734 2.479 1 89.94 191 ALA B CA 1
ATOM 3286 C C . ALA B 1 191 ? 3.342 18.859 3.064 1 89.94 191 ALA B C 1
ATOM 3288 O O . ALA B 1 191 ? 3.932 19.938 3.072 1 89.94 191 ALA B O 1
ATOM 3289 N N . PHE B 1 192 ? 3.859 17.75 3.488 1 86.81 192 PHE B N 1
ATOM 3290 C CA . PHE B 1 192 ? 5.203 17.703 4.055 1 86.81 192 PHE B CA 1
ATOM 3291 C C . PHE B 1 192 ? 6.246 18.047 2.998 1 86.81 192 PHE B C 1
ATOM 3293 O O . PHE B 1 192 ? 7.223 18.734 3.279 1 86.81 192 PHE B O 1
ATOM 3300 N N . SER B 1 193 ? 6.008 17.594 1.802 1 92.06 193 SER B N 1
ATOM 3301 C CA . SER B 1 193 ? 6.969 17.781 0.718 1 92.06 193 SER B CA 1
ATOM 3302 C C . SER B 1 193 ? 7.008 19.234 0.262 1 92.06 193 SER B C 1
ATOM 3304 O O . SER B 1 193 ? 7.953 19.656 -0.406 1 92.06 193 SER B O 1
ATOM 3306 N N . ARG B 1 194 ? 6.086 19.953 0.61 1 89.62 194 ARG B N 1
ATOM 3307 C CA . ARG B 1 194 ? 5.992 21.344 0.171 1 89.62 194 ARG B CA 1
ATOM 3308 C C . ARG B 1 194 ? 7.094 22.203 0.799 1 89.62 194 ARG B C 1
ATOM 3310 O O . ARG B 1 194 ? 7.359 23.312 0.346 1 89.62 194 ARG B O 1
ATOM 3317 N N . ALA B 1 195 ? 7.656 21.703 1.923 1 86 195 ALA B N 1
ATOM 3318 C CA . ALA B 1 195 ? 8.781 22.422 2.531 1 86 195 ALA B CA 1
ATOM 3319 C C . ALA B 1 195 ? 9.891 22.656 1.514 1 86 195 ALA B C 1
ATOM 3321 O O . ALA B 1 195 ? 10.672 23.609 1.649 1 86 195 ALA B O 1
ATOM 3322 N N . ASP B 1 196 ? 9.992 21.828 0.545 1 89.69 196 ASP B N 1
ATOM 3323 C CA . ASP B 1 196 ? 10.859 21.984 -0.617 1 89.69 196 ASP B CA 1
ATOM 3324 C C . ASP B 1 196 ? 10.047 22.125 -1.898 1 89.69 196 ASP B C 1
ATOM 3326 O O . ASP B 1 196 ? 9.734 21.125 -2.555 1 89.69 196 ASP B O 1
ATOM 3330 N N . PRO B 1 197 ? 9.805 23.375 -2.25 1 90.31 197 PRO B N 1
ATOM 3331 C CA . PRO B 1 197 ? 8.891 23.609 -3.369 1 90.31 197 PRO B CA 1
ATOM 3332 C C . PRO B 1 197 ? 9.375 22.969 -4.672 1 90.31 197 PRO B C 1
ATOM 3334 O O . PRO B 1 197 ? 8.57 22.469 -5.457 1 90.31 197 PRO B O 1
ATOM 3337 N N . GLY B 1 198 ? 10.633 23.047 -4.898 1 92.25 198 GLY B N 1
ATOM 3338 C CA . GLY B 1 198 ? 11.164 22.438 -6.109 1 92.25 198 GLY B CA 1
ATOM 3339 C C . GLY B 1 198 ? 10.977 20.938 -6.16 1 92.25 198 GLY B C 1
ATOM 3340 O O . GLY B 1 198 ? 10.492 20.406 -7.16 1 92.25 198 GLY B O 1
ATOM 3341 N N . ALA B 1 199 ? 11.344 20.312 -5.094 1 93.38 199 ALA B N 1
ATOM 3342 C CA . ALA B 1 199 ? 11.18 18.859 -5.016 1 93.38 199 ALA B CA 1
ATOM 3343 C C . ALA B 1 199 ? 9.711 18.469 -5.043 1 93.38 199 ALA B C 1
ATOM 3345 O O . ALA B 1 199 ? 9.336 17.484 -5.695 1 93.38 199 ALA B O 1
ATOM 3346 N N . CYS B 1 200 ? 8.922 19.234 -4.375 1 94.94 200 CYS B N 1
ATOM 3347 C CA . CYS B 1 200 ? 7.488 18.953 -4.32 1 94.94 200 CYS B CA 1
ATOM 3348 C C . CYS B 1 200 ? 6.875 18.984 -5.715 1 94.94 200 CYS B C 1
ATOM 3350 O O . CYS B 1 200 ? 6.176 18.047 -6.105 1 94.94 200 CYS B O 1
ATOM 3352 N N . LYS B 1 201 ? 7.188 20 -6.426 1 95.12 201 LYS B N 1
ATOM 3353 C CA . LYS B 1 201 ? 6.668 20.109 -7.785 1 95.12 201 LYS B CA 1
ATOM 3354 C C . LYS B 1 201 ? 7.168 18.969 -8.664 1 95.12 201 LYS B C 1
ATOM 3356 O O . LYS B 1 201 ? 6.395 18.375 -9.406 1 95.12 201 LYS B O 1
ATOM 3361 N N . ALA B 1 202 ? 8.398 18.703 -8.562 1 96.19 202 ALA B N 1
ATOM 3362 C CA . ALA B 1 202 ? 9 17.641 -9.383 1 96.19 202 ALA B CA 1
ATOM 3363 C C . ALA B 1 202 ? 8.344 16.297 -9.109 1 96.19 202 ALA B C 1
ATOM 3365 O O . ALA B 1 202 ? 8.125 15.5 -10.023 1 96.19 202 ALA B O 1
ATOM 3366 N N . ILE B 1 203 ? 8.008 16 -7.879 1 96.56 203 ILE B N 1
ATOM 3367 C CA . ILE B 1 203 ? 7.488 14.711 -7.445 1 96.56 203 ILE B CA 1
ATOM 3368 C C . ILE B 1 203 ? 6.016 14.594 -7.828 1 96.56 203 ILE B C 1
ATOM 3370 O O . ILE B 1 203 ? 5.617 13.633 -8.5 1 96.56 203 ILE B O 1
ATOM 3374 N N . TRP B 1 204 ? 5.234 15.539 -7.488 1 96.38 204 TRP B N 1
ATOM 3375 C CA . TRP B 1 204 ? 3.783 15.398 -7.516 1 96.38 204 TRP B CA 1
ATOM 3376 C C . TRP B 1 204 ? 3.217 15.844 -8.859 1 96.38 204 TRP B C 1
ATOM 3378 O O . TRP B 1 204 ? 2.035 15.641 -9.141 1 96.38 204 TRP B O 1
ATOM 3388 N N . GLU B 1 205 ? 4.055 16.375 -9.734 1 93.88 205 GLU B N 1
ATOM 3389 C CA . GLU B 1 205 ? 3.67 16.719 -11.094 1 93.88 205 GLU B CA 1
ATOM 3390 C C . GLU B 1 205 ? 4.535 16 -12.125 1 93.88 205 GLU B C 1
ATOM 3392 O O . GLU B 1 205 ? 4.723 16.484 -13.242 1 93.88 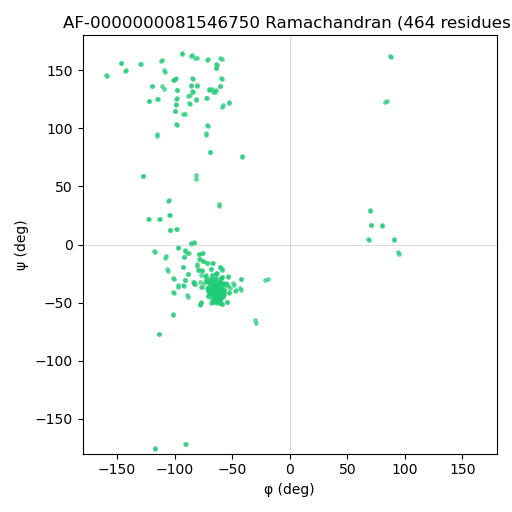205 GLU B O 1
ATOM 3397 N N . ALA B 1 206 ? 5.094 14.969 -11.695 1 95.94 206 ALA B N 1
ATOM 3398 C CA . ALA B 1 206 ? 5.906 14.164 -12.602 1 95.94 206 ALA B CA 1
ATOM 3399 C C . ALA B 1 206 ? 5.078 13.664 -13.789 1 95.94 206 ALA B C 1
ATOM 3401 O O . ALA B 1 206 ? 3.939 13.227 -13.609 1 95.94 206 ALA B O 1
ATOM 3402 N N . ASP B 1 207 ? 5.633 13.602 -14.969 1 95 207 ASP B N 1
ATOM 3403 C CA . ASP B 1 207 ? 4.945 13.172 -16.188 1 95 207 ASP B CA 1
ATOM 3404 C C . ASP B 1 207 ? 4.555 11.695 -16.094 1 95 207 ASP B C 1
ATOM 3406 O O . ASP B 1 207 ? 3.545 11.281 -16.672 1 95 207 ASP B O 1
ATOM 3410 N N . SER B 1 208 ? 5.32 11.008 -15.391 1 94.38 208 SER B N 1
ATOM 3411 C CA . SER B 1 208 ? 5.082 9.57 -15.297 1 94.38 208 SER B CA 1
ATOM 3412 C C . SER B 1 208 ? 3.953 9.258 -14.32 1 94.38 208 SER B C 1
ATOM 3414 O O . SER B 1 208 ? 3.508 8.117 -14.219 1 94.38 208 SER B O 1
ATOM 3416 N N . LEU B 1 209 ? 3.455 10.273 -13.578 1 95.94 209 LEU B N 1
ATOM 3417 C CA . LEU B 1 209 ? 2.402 10.07 -12.586 1 95.94 209 LEU B CA 1
ATOM 3418 C C . LEU B 1 209 ? 1.241 11.031 -12.82 1 95.94 209 LEU B C 1
ATOM 3420 O O . LEU B 1 209 ? 0.883 11.805 -11.93 1 95.94 209 LEU B O 1
ATOM 3424 N N . PRO B 1 210 ? 0.623 10.969 -14 1 94.56 210 PRO B N 1
ATOM 3425 C CA . PRO B 1 210 ? -0.401 11.953 -14.359 1 94.56 210 PRO B CA 1
ATOM 3426 C C . PRO B 1 210 ? -1.623 11.898 -13.445 1 94.56 210 PRO B C 1
ATOM 3428 O O . PRO B 1 210 ? -2.232 12.93 -13.156 1 94.56 210 PRO B O 1
ATOM 3431 N N . ASN B 1 211 ? -1.979 10.766 -13.047 1 94.5 211 ASN B N 1
ATOM 3432 C CA . ASN B 1 211 ? -3.164 10.656 -12.203 1 94.5 211 ASN B CA 1
ATOM 3433 C C . ASN B 1 211 ? -2.902 11.18 -10.797 1 94.5 211 ASN B C 1
ATOM 3435 O O . ASN B 1 211 ? -3.807 11.719 -10.148 1 94.5 211 ASN B O 1
ATOM 3439 N N . LEU B 1 212 ? -1.695 11.047 -10.367 1 95.75 212 LEU B N 1
ATOM 3440 C CA . LEU B 1 212 ? -1.325 11.625 -9.078 1 95.75 212 LEU B CA 1
ATOM 3441 C C . LEU B 1 212 ? -1.43 13.141 -9.109 1 95.75 212 LEU B C 1
ATOM 3443 O O . LEU B 1 212 ? -1.907 13.758 -8.156 1 95.75 212 LEU B O 1
ATOM 3447 N N . GLY B 1 213 ? -0.946 13.711 -10.203 1 95.19 213 GLY B N 1
ATOM 3448 C CA . GLY B 1 213 ? -1.091 15.156 -10.359 1 95.19 213 GLY B CA 1
ATOM 3449 C C . GLY B 1 213 ? -2.533 15.617 -10.305 1 95.19 213 GLY B C 1
ATOM 3450 O O . GLY B 1 213 ? -2.85 16.609 -9.648 1 95.19 213 GLY B O 1
ATOM 3451 N N . LYS B 1 214 ? -3.369 14.922 -10.992 1 94.44 214 LYS B N 1
ATOM 3452 C CA . LYS B 1 214 ? -4.797 15.234 -10.977 1 94.44 214 LYS B CA 1
ATOM 3453 C C . LYS B 1 214 ? -5.367 15.102 -9.57 1 94.44 214 LYS B C 1
ATOM 3455 O O . LYS B 1 214 ? -6.184 15.922 -9.141 1 94.44 214 LYS B O 1
ATOM 3460 N N . TRP B 1 215 ? -4.953 14.086 -8.906 1 95.75 215 TRP B N 1
ATOM 3461 C CA . TRP B 1 215 ? -5.414 13.828 -7.547 1 95.75 215 TRP B CA 1
ATOM 3462 C C . TRP B 1 215 ? -5.035 14.984 -6.621 1 95.75 215 TRP B C 1
ATOM 3464 O O . TRP B 1 215 ? -5.848 15.43 -5.805 1 95.75 215 TRP B O 1
ATOM 3474 N N . VAL B 1 216 ? -3.773 15.516 -6.758 1 95.19 216 VAL B N 1
ATOM 3475 C CA . VAL B 1 216 ? -3.32 16.609 -5.918 1 95.19 216 VAL B CA 1
ATOM 3476 C C . VAL B 1 216 ? -4.199 17.844 -6.152 1 95.19 216 VAL B C 1
ATOM 3478 O O . VAL B 1 216 ? -4.645 18.484 -5.203 1 95.19 216 VAL B O 1
ATOM 3481 N N . ARG B 1 217 ? -4.449 18.094 -7.371 1 93.44 217 ARG B N 1
ATOM 3482 C CA . ARG B 1 217 ? -5.289 19.25 -7.703 1 93.44 217 ARG B CA 1
ATOM 3483 C C . ARG B 1 217 ? -6.699 19.062 -7.152 1 93.44 217 ARG B C 1
ATOM 3485 O O . ARG B 1 217 ? -7.293 20.016 -6.629 1 93.44 217 ARG B O 1
ATOM 3492 N N . ALA B 1 218 ? -7.18 17.906 -7.27 1 93.94 218 ALA B N 1
ATOM 3493 C CA . ALA B 1 218 ? -8.508 17.594 -6.746 1 93.94 218 ALA B CA 1
ATOM 3494 C C . ALA B 1 218 ? -8.555 17.75 -5.23 1 93.94 218 ALA B C 1
ATOM 3496 O O . ALA B 1 218 ? -9.523 18.266 -4.68 1 93.94 218 ALA B O 1
ATOM 3497 N N . MET B 1 219 ? -7.539 17.266 -4.574 1 94.44 219 MET B N 1
ATOM 3498 C CA . MET B 1 219 ? -7.465 17.375 -3.119 1 94.44 219 MET B CA 1
ATOM 3499 C C . MET B 1 219 ? -7.426 18.828 -2.686 1 94.44 219 MET B C 1
ATOM 3501 O O . MET B 1 219 ? -8.102 19.219 -1.73 1 94.44 219 MET B O 1
ATOM 3505 N N . LEU B 1 220 ? -6.582 19.625 -3.4 1 92.62 220 LEU B N 1
ATOM 3506 C CA . LEU B 1 220 ? -6.477 21.031 -3.078 1 92.62 220 LEU B CA 1
ATOM 3507 C C . LEU B 1 220 ? -7.812 21.75 -3.281 1 92.62 220 LEU B C 1
ATOM 3509 O O . LEU B 1 220 ? -8.203 22.578 -2.467 1 92.62 220 LEU B O 1
ATOM 3513 N N . GLU B 1 221 ? -8.453 21.359 -4.293 1 91.56 221 GLU B N 1
ATOM 3514 C CA . GLU B 1 221 ? -9.773 21.938 -4.551 1 91.56 221 GLU B CA 1
ATOM 3515 C C . GLU B 1 221 ? -10.773 21.5 -3.486 1 91.56 221 GLU B C 1
ATOM 3517 O O . GLU B 1 221 ? -11.555 22.312 -2.994 1 91.56 221 GLU B O 1
ATOM 3522 N N . TRP B 1 222 ? -10.781 20.25 -3.184 1 92.75 222 TRP B N 1
ATOM 3523 C CA . TRP B 1 222 ? -11.688 19.703 -2.182 1 92.75 222 TRP B CA 1
ATOM 3524 C C . TRP B 1 222 ? -11.461 20.344 -0.822 1 92.75 222 TRP B C 1
ATOM 3526 O O . TRP B 1 222 ? -12.414 20.641 -0.095 1 92.75 222 TRP B O 1
ATOM 3536 N N . MET B 1 223 ? -10.211 20.578 -0.434 1 90.06 223 MET B N 1
ATOM 3537 C CA . MET B 1 223 ? -9.859 21.203 0.841 1 90.06 223 MET B CA 1
ATOM 3538 C C . MET B 1 223 ? -10.281 22.656 0.867 1 90.06 223 MET B C 1
ATOM 3540 O O . MET B 1 223 ? -10.727 23.172 1.898 1 90.06 223 MET B O 1
ATOM 3544 N N . GLY B 1 224 ? -10.195 23.281 -0.287 1 86.88 224 GLY B N 1
ATOM 3545 C CA . GLY B 1 224 ? -10.508 24.703 -0.344 1 86.88 224 GLY B CA 1
ATOM 3546 C C . GLY B 1 224 ? -9.312 25.578 -0.047 1 86.88 224 GLY B C 1
ATOM 3547 O O . GLY B 1 224 ? -8.305 25.125 0.489 1 86.88 224 GLY B O 1
ATOM 3548 N N . PRO B 1 225 ? -9.367 26.766 -0.408 1 77.44 225 PRO B N 1
ATOM 3549 C CA . PRO B 1 225 ? -8.234 27.703 -0.343 1 77.44 225 PRO B CA 1
ATOM 3550 C C . PRO B 1 225 ? -7.773 27.969 1.087 1 77.44 225 PRO B C 1
ATOM 3552 O O . PRO B 1 225 ? -6.57 28.109 1.332 1 77.44 225 PRO B O 1
ATOM 3555 N N . GLU B 1 226 ? -8.594 28.078 2.064 1 66.75 226 GLU B N 1
ATOM 3556 C CA . GLU B 1 226 ? -8.219 28.422 3.436 1 66.75 226 GLU B CA 1
ATOM 3557 C C . GLU B 1 226 ? -7.395 27.297 4.066 1 66.75 226 GLU B C 1
ATOM 3559 O O . GLU B 1 226 ? -6.367 27.562 4.699 1 66.75 226 GLU B O 1
ATOM 3564 N N . LEU B 1 227 ? -7.781 26.094 3.855 1 64.38 227 LEU B N 1
ATOM 3565 C CA . LEU B 1 227 ? -7.125 24.969 4.504 1 64.38 227 LEU B CA 1
ATOM 3566 C C . LEU B 1 227 ? -5.863 24.562 3.75 1 64.38 227 LEU B C 1
ATOM 3568 O O . LEU B 1 227 ? -4.855 24.219 4.363 1 64.38 227 LEU B O 1
ATOM 3572 N N . ALA B 1 228 ? -5.984 24.734 2.477 1 59.47 228 ALA B N 1
ATOM 3573 C CA . ALA B 1 228 ? -4.812 24.422 1.664 1 59.47 228 ALA B CA 1
ATOM 3574 C C . ALA B 1 228 ? -3.672 25.391 1.938 1 59.47 228 ALA B C 1
ATOM 3576 O O . ALA B 1 228 ? -2.504 25 1.968 1 59.47 228 ALA B O 1
ATOM 3577 N N . GLY B 1 229 ? -4.031 26.562 2.23 1 57.06 229 GLY B N 1
ATOM 3578 C CA . GLY B 1 229 ? -3.043 27.594 2.518 1 57.06 229 GLY B CA 1
ATOM 3579 C C . GLY B 1 229 ? -2.344 27.391 3.848 1 57.06 229 GLY B C 1
ATOM 3580 O O . GLY B 1 229 ? -1.142 27.641 3.967 1 57.06 229 GLY B O 1
ATOM 3581 N N . ASP B 1 230 ? -3.057 26.969 4.871 1 56.38 230 ASP B N 1
ATOM 3582 C CA . ASP B 1 230 ? -2.506 26.766 6.207 1 56.38 230 ASP B CA 1
ATOM 3583 C C . ASP B 1 230 ? -1.457 25.656 6.215 1 56.38 230 ASP B C 1
ATOM 3585 O O . ASP B 1 230 ? -0.514 25.703 7.008 1 56.38 230 ASP B O 1
ATOM 3589 N N . PHE B 1 231 ? -1.779 24.766 5.328 1 50.84 231 PHE B N 1
ATOM 3590 C CA . PHE B 1 231 ? -0.876 23.625 5.32 1 50.84 231 PHE B CA 1
ATOM 3591 C C . PHE B 1 231 ? 0.045 23.672 4.105 1 50.84 231 PHE B C 1
ATOM 3593 O O . PHE B 1 231 ? 1.048 22.953 4.051 1 50.84 231 PHE B O 1
ATOM 3600 N N . VAL B 1 232 ? -0.518 24.469 3.033 1 49.38 232 VAL B N 1
ATOM 3601 C CA . VAL B 1 232 ? 0.188 24.406 1.758 1 49.38 232 VAL B CA 1
ATOM 3602 C C . VAL B 1 232 ? 0.931 25.734 1.528 1 49.38 232 VAL B C 1
ATOM 3604 O O . VAL B 1 232 ? 1.599 25.906 0.506 1 49.38 232 VAL B O 1
ATOM 3607 N N . THR B 1 233 ? 0.796 26.781 2.213 1 38.72 233 THR B N 1
ATOM 3608 C CA . THR B 1 233 ? 1.431 28.062 1.899 1 38.72 233 THR B CA 1
ATOM 3609 C C . THR B 1 233 ? 2.928 28.016 2.195 1 38.72 233 THR B C 1
ATOM 3611 O O . THR B 1 233 ? 3.334 27.656 3.303 1 38.72 233 THR B O 1
ATOM 3614 N N . ALA B 1 234 ? 3.738 27.703 1.196 1 37.03 234 ALA B N 1
ATOM 3615 C CA . ALA B 1 234 ? 5.07 28.297 1.158 1 37.03 234 ALA B CA 1
ATOM 3616 C C . ALA B 1 234 ? 4.98 29.828 1.058 1 37.03 234 ALA B C 1
ATOM 3618 O O . ALA B 1 234 ? 4.098 30.359 0.382 1 37.03 234 ALA B O 1
#

Organism: NCBI:txid157183

Radius of gyration: 23.64 Å; Cα contacts (8 Å, |Δi|>4): 618; chains: 2; bounding box: 55×58×62 Å

pLDDT: mean 81.8, std 15.15, range [37.03, 97.5]